Protein AF-0000000069128298 (afdb_homodimer)

Sequence (604 aa):
MHNCARYLIFFQYIGTKYSGVVRSPPHQQQKKGVQNHIEDAVRRLKPVNPVSLSVSSRTDSGVHALSNSAHLDLQRSNDKPPFTDDVLLEALNFHLLSEEIRVTRAQRVPADFHARYRAQSRTYVYRIALGTPHHSQLPLTDHSLCWGLQNTELNVKAMNEAASLLVGTHDFSSFRAVNSDMPFKSPVKTLDLAHIAPGNAFVQAHFHRDIQFWELTFKSKSFLYKQVRRLTGALVAVGQGRLSVAQLRELLEARDTRAYPQGTVAPARGLFLTRVDYNQADLQFPEEGEERGLSPSVNPEDMHNCARYLIFFQYIGTKYSGVVRSPPHQQQKKGVQNHIEDAVRRLKPVNPVSLSVSSRTDSGVHALSNSAHLDLQRSNDKPPFTDDVLLEALNFHLLSEEIRVTRAQRVPADFHARYRAQSRTYVYRIALGTPHHSQLPLTDHSLCWGLQNTELNVKAMNEAASLLVGTHDFSSFRAVNSDMPFKSPVKTLDLAHIAPGNAFVQAHFHRDIQFWELTFKSKSFLYKQVRRLTGALVAVGQGRLSVAQLRELLEARDTRAYPQGTVAPARGLFLTRVDYNQADLQFPEEGEERGLSPSVNPED

Nearest PDB structures (foldseek):
  9enb-assembly1_B  TM=8.384E-01  e=5.472E-19  Homo sapiens
  6sgb-assembly1_FB  TM=7.350E-01  e=6.084E-21  Trypanosoma brucei brucei
  9enf-assembly1_B  TM=8.438E-01  e=5.692E-18  Homo sapiens
  6sgb-assembly1_FC  TM=7.482E-01  e=2.402E-18  Trypanosoma brucei brucei
  8okd-assembly1_A  TM=7.924E-01  e=5.921E-17  Homo sapiens

Structure (mmCIF, N/CA/C/O backbone):
data_AF-0000000069128298-model_v1
#
loop_
_entity.id
_entity.type
_entity.pdbx_description
1 polymer 'tRNA pseudouridine synthase'
#
loop_
_atom_site.group_PDB
_atom_site.id
_atom_site.type_symbol
_atom_site.label_atom_id
_atom_site.label_alt_id
_atom_site.label_comp_id
_atom_site.label_asym_id
_atom_site.label_entity_id
_atom_site.label_seq_id
_atom_site.pdbx_PDB_ins_code
_atom_site.Cartn_x
_atom_site.Cartn_y
_atom_site.Cartn_z
_atom_site.occupancy
_atom_site.B_iso_or_equiv
_atom_site.auth_seq_id
_atom_site.auth_comp_id
_atom_site.auth_asym_id
_atom_site.auth_atom_id
_atom_site.pdbx_PDB_model_num
ATOM 1 N N . MET A 1 1 ? 16.484 33.906 28.688 1 42.03 1 MET A N 1
ATOM 2 C CA . MET A 1 1 ? 16.328 33.625 27.266 1 42.03 1 MET A CA 1
ATOM 3 C C . MET A 1 1 ? 15.555 32.312 27.062 1 42.03 1 MET A C 1
ATOM 5 O O . MET A 1 1 ? 15.969 31.266 27.547 1 42.03 1 MET A O 1
ATOM 9 N N . HIS A 1 2 ? 14.227 32.156 27.188 1 59.16 2 HIS A N 1
ATOM 10 C CA . HIS A 1 2 ? 13.336 31.016 27.328 1 59.16 2 HIS A CA 1
ATOM 11 C C . HIS A 1 2 ? 13.477 30.062 26.156 1 59.16 2 HIS A C 1
ATOM 13 O O . HIS A 1 2 ? 13.203 30.438 25.016 1 59.16 2 HIS A O 1
ATOM 19 N N . ASN A 1 3 ? 14.453 29.031 26.203 1 82.56 3 ASN A N 1
ATOM 20 C CA . ASN A 1 3 ? 14.961 28.078 25.234 1 82.56 3 ASN A CA 1
ATOM 21 C C . ASN A 1 3 ? 13.867 27.125 24.75 1 82.56 3 ASN A C 1
ATOM 23 O O . ASN A 1 3 ? 14.156 26.109 24.109 1 82.56 3 ASN A O 1
ATOM 27 N N . CYS A 1 4 ? 12.703 27.516 25.078 1 91.5 4 CYS A N 1
ATOM 28 C CA . CYS A 1 4 ? 11.586 26.703 24.594 1 91.5 4 CYS A CA 1
ATOM 29 C C . CYS A 1 4 ? 11.242 27.062 23.156 1 91.5 4 CYS A C 1
ATOM 31 O O . CYS A 1 4 ? 11.086 28.234 22.812 1 91.5 4 CYS A O 1
ATOM 33 N N . ALA A 1 5 ? 11.273 26.125 22.297 1 95.69 5 ALA A N 1
ATOM 34 C CA . ALA A 1 5 ? 11 26.328 20.891 1 95.69 5 ALA A CA 1
ATOM 35 C C . ALA A 1 5 ? 9.711 25.625 20.469 1 95.69 5 ALA A C 1
ATOM 37 O O . ALA A 1 5 ? 9.445 24.5 20.891 1 95.69 5 ALA A O 1
ATOM 38 N N . ARG A 1 6 ? 8.914 26.359 19.656 1 97.44 6 ARG A N 1
ATOM 39 C CA . ARG A 1 6 ? 7.746 25.719 19.062 1 97.44 6 ARG A CA 1
ATOM 40 C C . ARG A 1 6 ? 8.078 25.141 17.688 1 97.44 6 ARG A C 1
ATOM 42 O O . ARG A 1 6 ? 8.711 25.797 16.875 1 97.44 6 ARG A O 1
ATOM 49 N N . TYR A 1 7 ? 7.637 23.922 17.5 1 98.38 7 TYR A N 1
ATOM 50 C CA . TYR A 1 7 ? 7.848 23.234 16.234 1 98.38 7 TYR A CA 1
ATOM 51 C C . TYR A 1 7 ? 6.516 22.875 15.586 1 98.38 7 TYR A C 1
ATOM 53 O O . TYR A 1 7 ? 5.57 22.469 16.281 1 98.38 7 TYR A O 1
ATOM 61 N N . LEU A 1 8 ? 6.441 23.078 14.297 1 98.75 8 LEU A N 1
ATOM 62 C CA . LEU A 1 8 ? 5.426 22.453 13.453 1 98.75 8 LEU A CA 1
ATOM 63 C C . LEU A 1 8 ? 5.949 21.172 12.828 1 98.75 8 LEU A C 1
ATOM 65 O O . LEU A 1 8 ? 7.039 21.156 12.25 1 98.75 8 LEU A O 1
ATOM 69 N N . ILE A 1 9 ? 5.23 20.094 13.008 1 98.5 9 ILE A N 1
ATOM 70 C CA . ILE A 1 9 ? 5.617 18.844 12.352 1 98.5 9 ILE A CA 1
ATOM 71 C C . ILE A 1 9 ? 4.504 18.391 11.414 1 98.5 9 ILE A C 1
ATOM 73 O O . ILE A 1 9 ? 3.324 18.641 11.672 1 98.5 9 ILE A O 1
ATOM 77 N N . PHE A 1 10 ? 4.867 17.797 10.32 1 98.06 10 PHE A N 1
ATOM 78 C CA . PHE A 1 10 ? 3.99 17.031 9.438 1 98.06 10 PHE A CA 1
ATOM 79 C C . PHE A 1 10 ? 4.258 15.539 9.555 1 98.06 10 PHE A C 1
ATOM 81 O O . PHE A 1 10 ? 5.406 15.117 9.688 1 98.06 10 PHE A O 1
ATOM 88 N N . PHE A 1 11 ? 3.205 14.758 9.547 1 98.06 11 PHE A N 1
ATOM 89 C CA . PHE A 1 11 ? 3.406 13.336 9.766 1 98.06 11 PHE A CA 1
ATOM 90 C C . PHE A 1 11 ? 2.359 12.516 9.008 1 98.06 11 PHE A C 1
ATOM 92 O O . PHE A 1 11 ? 1.249 13 8.766 1 98.06 11 PHE A O 1
ATOM 99 N N . GLN A 1 12 ? 2.754 11.359 8.594 1 98.31 12 GLN A N 1
ATOM 100 C CA . GLN A 1 12 ? 1.878 10.375 7.965 1 98.31 12 GLN A CA 1
ATOM 101 C C . GLN A 1 12 ? 1.608 9.203 8.906 1 98.31 12 GLN A C 1
ATOM 103 O O . GLN A 1 12 ? 2.381 8.953 9.836 1 98.31 12 GLN A O 1
ATOM 108 N N . TYR A 1 13 ? 0.473 8.5 8.68 1 98.5 13 TYR A N 1
ATOM 109 C CA . TYR A 1 13 ? 0.166 7.281 9.414 1 98.5 13 TYR A CA 1
ATOM 110 C C . TYR A 1 13 ? -0.831 6.418 8.648 1 98.5 13 TYR A C 1
ATOM 112 O O . TYR A 1 13 ? -1.656 6.934 7.895 1 98.5 13 TYR A O 1
ATOM 120 N N . ILE A 1 14 ? -0.673 5.133 8.797 1 98.44 14 ILE A N 1
ATOM 121 C CA . ILE A 1 14 ? -1.727 4.18 8.461 1 98.44 14 ILE A CA 1
ATOM 122 C C . ILE A 1 14 ? -2.619 3.953 9.68 1 98.44 14 ILE A C 1
ATOM 124 O O . ILE A 1 14 ? -2.186 3.369 10.672 1 98.44 14 ILE A O 1
ATOM 128 N N . GLY A 1 15 ? -3.848 4.363 9.602 1 98.25 15 GLY A N 1
ATOM 129 C CA . GLY A 1 15 ? -4.711 4.523 10.758 1 98.25 15 GLY A CA 1
ATOM 130 C C . GLY A 1 15 ? -5.316 3.219 11.234 1 98.25 15 GLY A C 1
ATOM 131 O O . GLY A 1 15 ? -5.973 3.178 12.281 1 98.25 15 GLY A O 1
ATOM 132 N N . THR A 1 16 ? -5.008 2.102 10.617 1 96.12 16 THR A N 1
ATOM 133 C CA . THR A 1 16 ? -5.688 0.824 10.805 1 96.12 16 THR A CA 1
ATOM 134 C C . THR A 1 16 ? -5.613 0.38 12.258 1 96.12 16 THR A C 1
ATOM 136 O O . THR A 1 16 ? -6.59 -0.125 12.812 1 96.12 16 THR A O 1
ATOM 139 N N . LYS A 1 17 ? -4.555 0.632 12.93 1 93.94 17 LYS A N 1
ATOM 140 C CA . LYS A 1 17 ? -4.383 0.05 14.258 1 93.94 17 LYS A CA 1
ATOM 141 C C . LYS A 1 17 ? -4.543 1.107 15.352 1 93.94 17 LYS A C 1
ATOM 143 O O . LYS A 1 17 ? -4.207 0.867 16.516 1 93.94 17 LYS A O 1
ATOM 148 N N . TYR A 1 18 ? -5.016 2.254 14.992 1 96.5 18 TYR A N 1
ATOM 149 C CA . TYR A 1 18 ? -5.121 3.334 15.961 1 96.5 18 TYR A CA 1
ATOM 150 C C . TYR A 1 18 ? -6.578 3.709 16.203 1 96.5 18 TYR A C 1
ATOM 152 O O . TYR A 1 18 ? -7.441 3.445 15.367 1 96.5 18 TYR A O 1
ATOM 160 N N . SER A 1 19 ? -6.871 4.262 17.312 1 95.5 19 SER A N 1
ATOM 161 C CA . SER A 1 19 ? -8.219 4.684 17.688 1 95.5 19 SER A CA 1
ATOM 162 C C . SER A 1 19 ? -8.5 6.105 17.219 1 95.5 19 SER A C 1
ATOM 164 O O . SER A 1 19 ? -9.266 6.832 17.859 1 95.5 19 SER A O 1
ATOM 166 N N . GLY A 1 20 ? -7.84 6.52 16.172 1 95.75 20 GLY A N 1
ATOM 167 C CA . GLY A 1 20 ? -7.891 7.891 15.695 1 95.75 20 GLY A CA 1
ATOM 168 C C . GLY A 1 20 ? -6.613 8.664 15.953 1 95.75 20 GLY A C 1
ATOM 169 O O . GLY A 1 20 ? -5.629 8.102 16.438 1 95.75 20 GLY A O 1
ATOM 170 N N . VAL A 1 21 ? -6.645 9.891 15.625 1 96.44 21 VAL A N 1
ATOM 171 C CA . VAL A 1 21 ? -5.41 10.656 15.781 1 96.44 21 VAL A CA 1
ATOM 172 C C . VAL A 1 21 ? -5.32 11.195 17.203 1 96.44 21 VAL A C 1
ATOM 174 O O . VAL A 1 21 ? -4.227 11.281 17.781 1 96.44 21 VAL A O 1
ATOM 177 N N . VAL A 1 22 ? -6.473 11.562 17.766 1 91.38 22 VAL A N 1
ATOM 178 C CA . VAL A 1 22 ? -6.477 12.242 19.047 1 91.38 22 VAL A CA 1
ATOM 179 C C . VAL A 1 22 ? -6.18 11.242 20.156 1 91.38 22 VAL A C 1
ATOM 181 O O . VAL A 1 22 ? -6.473 10.055 20.031 1 91.38 22 VAL A O 1
ATOM 184 N N . ARG A 1 23 ? -5.773 11.75 21.25 1 84.5 23 ARG A N 1
ATOM 185 C CA . ARG A 1 23 ? -5.383 10.961 22.422 1 84.5 23 ARG A CA 1
ATOM 186 C C . ARG A 1 23 ? -6.57 10.188 22.984 1 84.5 23 ARG A C 1
ATOM 188 O O . ARG A 1 23 ? -7.684 10.719 23.062 1 84.5 23 ARG A O 1
ATOM 195 N N . SER A 1 24 ? -6.258 8.93 23.156 1 76.44 24 SER A N 1
ATOM 196 C CA . SER A 1 24 ? -7.238 8.102 23.844 1 76.44 24 SER A CA 1
ATOM 197 C C . SER A 1 24 ? -6.906 7.988 25.328 1 76.44 24 SER A C 1
ATOM 199 O O . SER A 1 24 ? -5.734 7.895 25.703 1 76.44 24 SER A O 1
ATOM 201 N N . PRO A 1 25 ? -7.91 8.117 26.141 1 73.56 25 PRO A N 1
ATOM 202 C CA . PRO A 1 25 ? -7.605 7.926 27.562 1 73.56 25 PRO A CA 1
ATOM 203 C C . PRO A 1 25 ? -7.008 6.555 27.859 1 73.56 25 PRO A C 1
ATOM 205 O O . PRO A 1 25 ? -7.316 5.578 27.172 1 73.56 25 PRO A O 1
ATOM 208 N N . PRO A 1 26 ? -5.941 6.488 28.719 1 62.25 26 PRO A N 1
ATOM 209 C CA . PRO A 1 26 ? -5.246 5.238 29.031 1 62.25 26 PRO A CA 1
ATOM 210 C C . PRO A 1 26 ? -6.203 4.086 29.312 1 62.25 26 PRO A C 1
ATOM 212 O O . PRO A 1 26 ? -5.926 2.941 28.953 1 62.25 26 PRO A O 1
ATOM 215 N N . HIS A 1 27 ? -7.168 4.23 30.156 1 60.19 27 HIS A N 1
ATOM 216 C CA . HIS A 1 27 ? -7.965 3.125 30.672 1 60.19 27 HIS A CA 1
ATOM 217 C C . HIS A 1 27 ? -8.953 2.617 29.625 1 60.19 27 HIS A C 1
ATOM 219 O O . HIS A 1 27 ? -9.531 1.539 29.797 1 60.19 27 HIS A O 1
ATOM 225 N N . GLN A 1 28 ? -9.156 3.377 28.672 1 54.38 28 GLN A N 1
ATOM 226 C CA . GLN A 1 28 ? -10.391 3.068 27.953 1 54.38 28 GLN A CA 1
ATOM 227 C C . GLN A 1 28 ? -10.109 2.15 26.766 1 54.38 28 GLN A C 1
ATOM 229 O O . GLN A 1 28 ? -10.945 1.321 26.406 1 54.38 28 GLN A O 1
ATOM 234 N N . GLN A 1 29 ? -9.008 2.564 25.969 1 62.59 29 GLN A N 1
ATOM 235 C CA . GLN A 1 29 ? -9.062 1.866 24.688 1 62.59 29 GLN A CA 1
ATOM 236 C C . GLN A 1 29 ? -7.859 0.937 24.531 1 62.59 29 GLN A C 1
ATOM 238 O O . GLN A 1 29 ? -6.789 1.195 25.078 1 62.59 29 GLN A O 1
ATOM 243 N N . GLN A 1 30 ? -8.141 -0.277 24.047 1 70.62 30 GLN A N 1
ATOM 244 C CA . GLN A 1 30 ? -7.145 -1.271 23.672 1 70.62 30 GLN A CA 1
ATOM 245 C C . GLN A 1 30 ? -6.125 -0.687 22.688 1 70.62 30 GLN A C 1
ATOM 247 O O . GLN A 1 30 ? -4.934 -0.981 22.781 1 70.62 30 GLN A O 1
ATOM 252 N N . LYS A 1 31 ? -6.598 0.296 21.844 1 84.19 31 LYS A N 1
ATOM 253 C CA . LYS A 1 31 ? -5.719 0.936 20.875 1 84.19 31 LYS A CA 1
ATOM 254 C C . LYS A 1 31 ? -5.441 2.389 21.25 1 84.19 31 LYS A C 1
ATOM 256 O O . LYS A 1 31 ? -6.344 3.1 21.703 1 84.19 31 LYS A O 1
ATOM 261 N N . LYS A 1 32 ? -4.289 2.852 21.156 1 92.12 32 LYS A N 1
ATOM 262 C CA . LYS A 1 32 ? -3.875 4.234 21.375 1 92.12 32 LYS A CA 1
ATOM 263 C C . LYS A 1 32 ? -4.098 5.082 20.125 1 92.12 32 LYS A C 1
ATOM 265 O O . LYS A 1 32 ? -4.203 4.547 19.031 1 92.12 32 LYS A O 1
ATOM 270 N N . GLY A 1 33 ? -4.273 6.391 20.344 1 95.94 33 GLY A N 1
ATOM 271 C CA . GLY A 1 33 ? -4.301 7.316 19.219 1 95.94 33 GLY A CA 1
ATOM 272 C C . GLY A 1 33 ? -2.922 7.629 18.672 1 95.94 33 GLY A C 1
ATOM 273 O O . GLY A 1 33 ? -1.912 7.387 19.328 1 95.94 33 GLY A O 1
ATOM 274 N N . VAL A 1 34 ? -2.846 8.141 17.5 1 98.06 34 VAL A N 1
ATOM 275 C CA . VAL A 1 34 ? -1.597 8.523 16.844 1 98.06 34 VAL A CA 1
ATOM 276 C C . VAL A 1 34 ? -0.861 9.547 17.703 1 98.06 34 VAL A C 1
ATOM 278 O O . VAL A 1 34 ? 0.358 9.461 17.875 1 98.06 34 VAL A O 1
ATOM 281 N N . GLN A 1 35 ? -1.63 10.438 18.281 1 98.06 35 GLN A N 1
ATOM 282 C CA . GLN A 1 35 ? -1.087 11.492 19.141 1 98.06 35 GLN A CA 1
ATOM 283 C C . GLN A 1 35 ? -0.337 10.906 20.328 1 98.06 35 GLN A C 1
ATOM 285 O O . GLN A 1 35 ? 0.72 11.414 20.719 1 98.06 35 GLN A O 1
ATOM 290 N N . ASN A 1 36 ? -0.864 9.875 20.953 1 97.25 36 ASN A N 1
ATOM 291 C CA . ASN A 1 36 ? -0.196 9.219 22.078 1 97.25 36 ASN A CA 1
ATOM 292 C C . ASN A 1 36 ? 1.216 8.773 21.703 1 97.25 36 ASN A C 1
ATOM 294 O O . ASN A 1 36 ? 2.164 9.008 22.453 1 97.25 36 ASN A O 1
ATOM 298 N N . HIS A 1 37 ? 1.331 8.227 20.547 1 97.62 37 HIS A N 1
ATOM 299 C CA . HIS A 1 37 ? 2.611 7.676 20.125 1 97.62 37 HIS A CA 1
ATOM 300 C C . HIS A 1 37 ? 3.611 8.781 19.812 1 97.62 37 HIS A C 1
ATOM 302 O O . HIS A 1 37 ? 4.797 8.664 20.125 1 97.62 37 HIS A O 1
ATOM 308 N N . ILE A 1 38 ? 3.156 9.852 19.203 1 98.44 38 ILE A N 1
ATOM 309 C CA . ILE A 1 38 ? 4.047 10.969 18.906 1 98.44 38 ILE A CA 1
ATOM 310 C C . ILE A 1 38 ? 4.496 11.633 20.219 1 98.44 38 ILE A C 1
ATOM 312 O O . ILE A 1 38 ? 5.672 11.953 20.375 1 98.44 38 ILE A O 1
ATOM 316 N N . GLU A 1 39 ? 3.574 11.812 21.141 1 98.38 39 GLU A N 1
ATOM 317 C CA . GLU A 1 39 ? 3.932 12.383 22.438 1 98.38 39 GLU A CA 1
ATOM 318 C C . GLU A 1 39 ? 4.918 11.492 23.188 1 98.38 39 GLU A C 1
ATOM 320 O O . GLU A 1 39 ? 5.844 11.992 23.828 1 98.38 39 GLU A O 1
ATOM 325 N N . ASP A 1 40 ? 4.676 10.18 23.078 1 97.56 40 ASP A N 1
ATOM 326 C CA . ASP A 1 40 ? 5.637 9.25 23.672 1 97.56 40 ASP A CA 1
ATOM 327 C C . ASP A 1 40 ? 7.027 9.445 23.078 1 97.56 40 ASP A C 1
ATOM 329 O O . ASP A 1 40 ? 8.023 9.43 23.797 1 97.56 40 ASP A O 1
ATOM 333 N N . ALA A 1 41 ? 7.098 9.586 21.781 1 98.44 41 ALA A N 1
ATOM 334 C CA . ALA A 1 41 ? 8.375 9.836 21.125 1 98.44 41 ALA A CA 1
ATOM 335 C C . ALA A 1 41 ? 9.008 11.133 21.609 1 98.44 41 ALA A C 1
ATOM 337 O O . ALA A 1 41 ? 10.211 11.188 21.859 1 98.44 41 ALA A O 1
ATOM 338 N N . VAL A 1 42 ? 8.227 12.195 21.797 1 98.44 42 VAL A N 1
ATOM 339 C CA . VAL A 1 42 ? 8.719 13.484 22.281 1 98.44 42 VAL A CA 1
ATOM 340 C C . VAL A 1 42 ? 9.234 13.328 23.719 1 98.44 42 VAL A C 1
ATOM 342 O O . VAL A 1 42 ? 10.289 13.867 24.062 1 98.44 42 VAL A O 1
ATOM 345 N N . ARG A 1 43 ? 8.547 12.586 24.547 1 98.31 43 ARG A N 1
ATOM 346 C CA . ARG A 1 43 ? 8.953 12.375 25.938 1 98.31 43 ARG A CA 1
ATOM 347 C C . ARG A 1 43 ? 10.32 11.703 26.016 1 98.31 43 ARG A C 1
ATOM 349 O O . ARG A 1 43 ? 11.109 11.984 26.922 1 98.31 43 ARG A O 1
ATOM 356 N N . ARG A 1 44 ? 10.547 10.875 25.031 1 98.19 44 ARG A N 1
ATOM 357 C CA . ARG A 1 44 ? 11.82 10.156 25 1 98.19 44 ARG A CA 1
ATOM 358 C C . ARG A 1 44 ? 12.977 11.102 24.719 1 98.19 44 ARG A C 1
ATOM 360 O O . ARG A 1 44 ? 14.141 10.742 24.906 1 98.19 44 ARG A O 1
ATOM 367 N N . LEU A 1 45 ? 12.68 12.289 24.266 1 97.44 45 LEU A N 1
ATOM 368 C CA . LEU A 1 45 ? 13.711 13.297 24.047 1 97.44 45 LEU A CA 1
ATOM 369 C C . LEU A 1 45 ? 14.008 14.039 25.344 1 97.44 45 LEU A C 1
ATOM 371 O O . LEU A 1 45 ? 14.891 14.906 25.391 1 97.44 45 LEU A O 1
ATOM 375 N N . LYS A 1 46 ? 13.258 13.805 26.375 1 96.88 46 LYS A N 1
ATOM 376 C CA . LYS A 1 46 ? 13.445 14.281 27.75 1 96.88 46 LYS A CA 1
ATOM 377 C C . LYS A 1 46 ? 13.383 15.805 27.812 1 96.88 46 LYS A C 1
ATOM 379 O O . LYS A 1 46 ? 14.281 16.438 28.359 1 96.88 46 LYS A O 1
ATOM 384 N N . PRO A 1 47 ? 12.359 16.312 27.234 1 96.94 47 PRO A N 1
ATOM 385 C CA . PRO A 1 47 ? 12.203 17.766 27.391 1 96.94 47 PRO A CA 1
ATOM 386 C C . PRO A 1 47 ? 11.945 18.172 28.844 1 96.94 47 PRO A C 1
ATOM 388 O O . PRO A 1 47 ? 11.453 17.359 29.641 1 96.94 47 PRO A O 1
ATOM 391 N N . VAL A 1 48 ? 12.234 19.422 29.125 1 96.69 48 VAL A N 1
ATOM 392 C CA . VAL A 1 48 ? 12.008 19.984 30.453 1 96.69 48 VAL A CA 1
ATOM 393 C C . VAL A 1 48 ? 10.516 20.281 30.641 1 96.69 48 VAL A C 1
ATOM 395 O O . VAL A 1 48 ? 9.961 20.047 31.719 1 96.69 48 VAL A O 1
ATOM 398 N N . ASN A 1 49 ? 9.922 20.766 29.641 1 96.44 49 ASN A N 1
ATOM 399 C CA . ASN A 1 49 ? 8.516 21.141 29.703 1 96.44 49 ASN A CA 1
ATOM 400 C C . ASN A 1 49 ? 7.602 19.922 29.547 1 96.44 49 ASN A C 1
ATOM 402 O O . ASN A 1 49 ? 8.023 18.891 29.016 1 96.44 49 ASN A O 1
ATOM 406 N N . PRO A 1 50 ? 6.367 20.062 30 1 96.62 50 PRO A N 1
ATOM 407 C CA . PRO A 1 50 ? 5.391 19 29.734 1 96.62 50 PRO A CA 1
ATOM 408 C C . PRO A 1 50 ? 5.145 18.797 28.25 1 96.62 50 PRO A C 1
ATOM 410 O O . PRO A 1 50 ? 5.117 19.75 27.484 1 96.62 50 PRO A O 1
ATOM 413 N N . VAL A 1 51 ? 4.938 17.578 27.922 1 97.19 51 VAL A N 1
ATOM 414 C CA . VAL A 1 51 ? 4.742 17.219 26.516 1 97.19 51 VAL A CA 1
ATOM 415 C C . VAL A 1 51 ? 3.26 17.312 26.156 1 97.19 51 VAL A C 1
ATOM 417 O O . VAL A 1 51 ? 2.416 16.734 26.844 1 97.19 51 VAL A O 1
ATOM 420 N N . SER A 1 52 ? 2.986 18.078 25.172 1 96.12 52 SER A N 1
ATOM 421 C CA . SER A 1 52 ? 1.639 18.188 24.625 1 96.12 52 SER A CA 1
ATOM 422 C C . SER A 1 52 ? 1.671 18.469 23.125 1 96.12 52 SER A C 1
ATOM 424 O O . SER A 1 52 ? 2.402 19.359 22.672 1 96.12 52 SER A O 1
ATOM 426 N N . LEU A 1 53 ? 0.928 17.719 22.406 1 97.75 53 LEU A N 1
ATOM 427 C CA . LEU A 1 53 ? 0.82 17.875 20.953 1 97.75 53 LEU A CA 1
ATOM 428 C C . LEU A 1 53 ? -0.543 18.438 20.578 1 97.75 53 LEU A C 1
ATOM 430 O O . LEU A 1 53 ? -1.574 17.984 21.062 1 97.75 53 LEU A O 1
ATOM 434 N N . SER A 1 54 ? -0.542 19.484 19.781 1 98.06 54 SER A N 1
ATOM 435 C CA . SER A 1 54 ? -1.776 20.031 19.219 1 98.06 54 SER A CA 1
ATOM 436 C C . SER A 1 54 ? -1.923 19.672 17.75 1 98.06 54 SER A C 1
ATOM 438 O O . SER A 1 54 ? -1.22 20.219 16.891 1 98.06 54 SER A O 1
ATOM 440 N N . VAL A 1 55 ? -2.846 18.828 17.484 1 98.25 55 VAL A N 1
ATOM 441 C CA . VAL A 1 55 ? -3.021 18.297 16.141 1 98.25 55 VAL A CA 1
ATOM 442 C C . VAL A 1 55 ? -3.924 19.219 15.336 1 98.25 55 VAL A C 1
ATOM 444 O O . VAL A 1 55 ? -4.871 19.797 15.875 1 98.25 55 VAL A O 1
ATOM 447 N N . SER A 1 56 ? -3.605 19.297 14.055 1 98.19 56 SER A N 1
ATOM 448 C CA . SER A 1 56 ? -4.375 20.188 13.195 1 98.19 56 SER A CA 1
ATOM 449 C C . SER A 1 56 ? -5.711 19.562 12.805 1 98.19 56 SER A C 1
ATOM 451 O O . SER A 1 56 ? -6.75 20.234 12.852 1 98.19 56 SER A O 1
ATOM 453 N N . SER A 1 57 ? -5.672 18.312 12.43 1 98 57 SER A N 1
ATOM 454 C CA . SER A 1 57 ? -6.844 17.641 11.883 1 98 57 SER A CA 1
ATOM 455 C C . SER A 1 57 ? -7.141 16.344 12.633 1 98 57 SER A C 1
ATOM 457 O O . SER A 1 57 ? -6.301 15.438 12.688 1 98 57 SER A O 1
ATOM 459 N N . ARG A 1 58 ? -8.305 16.234 13.18 1 95.5 58 ARG A N 1
ATOM 460 C CA . ARG A 1 58 ? -8.711 15.055 13.938 1 95.5 58 ARG A CA 1
ATOM 461 C C . ARG A 1 58 ? -9.336 14.008 13.023 1 95.5 58 ARG A C 1
ATOM 463 O O . ARG A 1 58 ? -10.414 14.227 12.469 1 95.5 58 ARG A O 1
ATOM 470 N N . THR A 1 59 ? -8.648 12.961 12.797 1 97.5 59 THR A N 1
ATOM 471 C CA . THR A 1 59 ? -9.164 11.875 11.969 1 97.5 59 THR A CA 1
ATOM 472 C C . THR A 1 59 ? -9.734 10.758 12.844 1 97.5 59 THR A C 1
ATOM 474 O O . THR A 1 59 ? -9.211 10.477 13.922 1 97.5 59 THR A O 1
ATOM 477 N N . ASP A 1 60 ? -10.75 10.094 12.344 1 95.25 60 ASP A N 1
ATOM 478 C CA . ASP A 1 60 ? -11.414 8.992 13.031 1 95.25 60 ASP A CA 1
ATOM 479 C C . ASP A 1 60 ? -10.531 7.742 13.055 1 95.25 60 ASP A C 1
ATOM 481 O O . ASP A 1 60 ? -9.531 7.672 12.344 1 95.25 60 ASP A O 1
ATOM 485 N N . SER A 1 61 ? -10.984 6.867 13.953 1 96.19 61 SER A N 1
ATOM 486 C CA . SER A 1 61 ? -10.359 5.547 13.961 1 96.19 61 SER A CA 1
ATOM 487 C C . SER A 1 61 ? -10.383 4.922 12.57 1 96.19 61 SER A C 1
ATOM 489 O O . SER A 1 61 ? -11.406 4.941 11.891 1 96.19 61 SER A O 1
ATOM 491 N N . GLY A 1 62 ? -9.211 4.48 12.164 1 97.44 62 GLY A N 1
ATOM 492 C CA . GLY A 1 62 ? -9.133 3.77 10.891 1 97.44 62 GLY A CA 1
ATOM 493 C C . GLY A 1 62 ? -8.766 4.668 9.727 1 97.44 62 GLY A C 1
ATOM 494 O O . GLY A 1 62 ? -8.383 4.184 8.656 1 97.44 62 GLY A O 1
ATOM 495 N N . VAL A 1 63 ? -8.906 5.977 9.906 1 98.69 63 VAL A N 1
ATOM 496 C CA . VAL A 1 63 ? -8.578 6.914 8.836 1 98.69 63 VAL A CA 1
ATOM 497 C C . VAL A 1 63 ? -7.066 7.102 8.75 1 98.69 63 VAL A C 1
ATOM 499 O O . VAL A 1 63 ? -6.379 7.125 9.773 1 98.69 63 VAL A O 1
ATOM 502 N N . HIS A 1 64 ? -6.555 7.227 7.566 1 98.81 64 HIS A N 1
ATOM 503 C CA . HIS A 1 64 ? -5.129 7.367 7.293 1 98.81 64 HIS A CA 1
ATOM 504 C C . HIS A 1 64 ? -4.758 8.828 7.047 1 98.81 64 HIS A C 1
ATOM 506 O O . HIS A 1 64 ? -5.637 9.68 6.926 1 98.81 64 HIS A O 1
ATOM 512 N N . ALA A 1 65 ? -3.457 9.055 6.992 1 98.81 65 ALA A N 1
ATOM 513 C CA . ALA A 1 65 ? -2.973 10.367 6.555 1 98.81 65 ALA A CA 1
ATOM 514 C C . ALA A 1 65 ? -1.649 10.242 5.809 1 98.81 65 ALA A C 1
ATOM 516 O O . ALA A 1 65 ? -0.759 9.5 6.227 1 98.81 65 ALA A O 1
ATOM 517 N N . LEU A 1 66 ? -1.577 10.906 4.684 1 98.19 66 LEU A N 1
ATOM 518 C CA . LEU A 1 66 ? -0.286 11.133 4.039 1 98.19 66 LEU A CA 1
ATOM 519 C C . LEU A 1 66 ? 0.417 12.344 4.629 1 98.19 66 LEU A C 1
ATOM 521 O O . LEU A 1 66 ? 1.644 12.453 4.562 1 98.19 66 LEU A O 1
ATOM 525 N N . SER A 1 67 ? -0.473 13.219 5.176 1 98.25 67 SER A N 1
ATOM 526 C CA . SER A 1 67 ? 0.086 14.391 5.852 1 98.25 67 SER A CA 1
ATOM 527 C C . SER A 1 67 ? -0.932 15.023 6.793 1 98.25 67 SER A C 1
ATOM 529 O O . SER A 1 67 ? -1.85 15.719 6.348 1 98.25 67 SER A O 1
ATOM 531 N N . ASN A 1 68 ? -0.794 14.797 7.988 1 98.75 68 ASN A N 1
ATOM 532 C CA . ASN A 1 68 ? -1.365 15.594 9.062 1 98.75 68 ASN A CA 1
ATOM 533 C C . ASN A 1 68 ? -0.32 16.516 9.695 1 98.75 68 ASN A C 1
ATOM 535 O O . ASN A 1 68 ? 0.851 16.484 9.312 1 98.75 68 ASN A O 1
ATOM 539 N N . SER A 1 69 ? -0.723 17.438 10.531 1 98.75 69 SER A N 1
ATOM 540 C CA . SER A 1 69 ? 0.244 18.344 11.156 1 98.75 69 SER A CA 1
ATOM 541 C C . SER A 1 69 ? -0.1 18.578 12.617 1 98.75 69 SER A C 1
ATOM 543 O O . SER A 1 69 ? -1.212 18.281 13.062 1 98.75 69 SER A O 1
ATOM 545 N N . ALA A 1 70 ? 0.861 19 13.305 1 98.81 70 ALA A N 1
ATOM 546 C CA . ALA A 1 70 ? 0.726 19.344 14.719 1 98.81 70 ALA A CA 1
ATOM 547 C C . ALA A 1 70 ? 1.843 20.297 15.156 1 98.81 70 ALA A C 1
ATOM 549 O O . ALA A 1 70 ? 2.879 20.391 14.492 1 98.81 70 ALA A O 1
ATOM 550 N N . HIS A 1 71 ? 1.616 21 16.188 1 98.75 71 HIS A N 1
ATOM 551 C CA . HIS A 1 71 ? 2.719 21.734 16.797 1 98.75 71 HIS A CA 1
ATOM 552 C C . HIS A 1 71 ? 2.969 21.281 18.234 1 98.75 71 HIS A C 1
ATOM 554 O O . HIS A 1 71 ? 2.09 20.688 18.859 1 98.75 71 HIS A O 1
ATOM 560 N N . LEU A 1 72 ? 4.113 21.469 18.688 1 98.5 72 LEU A N 1
ATOM 561 C CA . LEU A 1 72 ? 4.547 21.156 20.047 1 98.5 72 LEU A CA 1
ATOM 562 C C . LEU A 1 72 ? 5.621 22.125 20.516 1 98.5 72 LEU A C 1
ATOM 564 O O . LEU A 1 72 ? 6.285 22.766 19.688 1 98.5 72 LEU A O 1
ATOM 568 N N . ASP A 1 73 ? 5.746 22.234 21.812 1 97.81 73 ASP A N 1
ATOM 569 C CA . ASP A 1 73 ? 6.828 22.984 22.453 1 97.81 73 ASP A CA 1
ATOM 570 C C . ASP A 1 73 ? 7.863 22.047 23.062 1 97.81 73 ASP A C 1
ATOM 572 O O . ASP A 1 73 ? 7.512 21.016 23.641 1 97.81 73 ASP A O 1
ATOM 576 N N . LEU A 1 74 ? 9.086 22.422 22.844 1 97.56 74 LEU A N 1
ATOM 577 C CA . LEU A 1 74 ? 10.156 21.578 23.359 1 97.56 74 LEU A CA 1
ATOM 578 C C . LEU A 1 74 ? 11.258 22.422 23.984 1 97.56 74 LEU A C 1
ATOM 580 O O . LEU A 1 74 ? 11.82 23.297 23.312 1 97.56 74 LEU A O 1
ATOM 584 N N . GLN A 1 75 ? 11.477 22.188 25.203 1 96.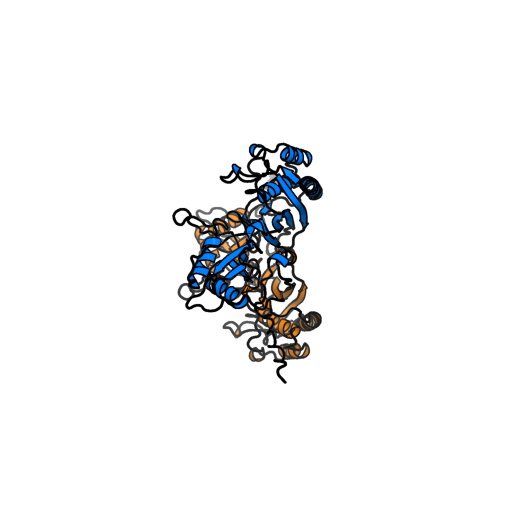81 75 GLN A N 1
ATOM 585 C CA . GLN A 1 75 ? 12.602 22.797 25.922 1 96.81 75 GLN A CA 1
ATOM 586 C C . GLN A 1 75 ? 13.633 21.734 26.312 1 96.81 75 GLN A C 1
ATOM 588 O O . GLN A 1 75 ? 13.336 20.797 27.047 1 96.81 75 GLN A O 1
ATOM 593 N N . ARG A 1 76 ? 14.75 21.938 25.797 1 95.94 76 ARG A N 1
ATOM 594 C CA . ARG A 1 76 ? 15.797 20.969 26.094 1 95.94 76 ARG A CA 1
ATOM 595 C C . ARG A 1 76 ? 16.422 21.219 27.453 1 95.94 76 ARG A C 1
ATOM 597 O O . ARG A 1 76 ? 16.422 22.359 27.938 1 95.94 76 ARG A O 1
ATOM 604 N N . SER A 1 77 ? 17.031 20.188 27.969 1 93.5 77 SER A N 1
ATOM 605 C CA . SER A 1 77 ? 17.672 20.297 29.266 1 93.5 77 SER A CA 1
ATOM 606 C C . SER A 1 77 ? 18.969 21.094 29.172 1 93.5 77 SER A C 1
ATOM 608 O O . SER A 1 77 ? 19.547 21.219 28.094 1 93.5 77 SER A O 1
ATOM 610 N N . ASN A 1 78 ? 19.406 21.594 30.266 1 92.19 78 ASN A N 1
ATOM 611 C CA . ASN A 1 78 ? 20.688 22.266 30.438 1 92.19 78 ASN A CA 1
ATOM 612 C C . ASN A 1 78 ? 20.812 23.453 29.5 1 92.19 78 ASN A C 1
ATOM 614 O O . ASN A 1 78 ? 21.922 23.75 29.016 1 92.19 78 ASN A O 1
ATOM 618 N N . ASP A 1 79 ? 19.75 23.969 29.109 1 88.88 79 ASP A N 1
ATOM 619 C CA . ASP A 1 79 ? 19.672 25.156 28.266 1 88.88 79 ASP A CA 1
ATOM 620 C C . ASP A 1 79 ? 20.359 24.922 26.922 1 88.88 79 ASP A C 1
ATOM 622 O O . ASP A 1 79 ? 20.984 25.828 26.375 1 88.88 79 ASP A O 1
ATOM 626 N N . LYS A 1 80 ? 20.297 23.719 26.484 1 93.75 80 LYS A N 1
ATOM 627 C CA . LYS A 1 80 ? 20.781 23.422 25.141 1 93.75 80 LYS A CA 1
ATOM 628 C C . LYS A 1 80 ? 19.953 24.141 24.078 1 93.75 80 LYS A C 1
ATOM 630 O O . LYS A 1 80 ? 18.75 24.359 24.281 1 93.75 80 LYS A O 1
ATOM 635 N N . PRO A 1 81 ? 20.609 24.531 23.078 1 94.44 81 PRO A N 1
ATOM 636 C CA . PRO A 1 81 ? 19.844 25.156 22 1 94.44 81 PRO A CA 1
ATOM 637 C C . PRO A 1 81 ? 18.781 24.219 21.406 1 94.44 81 PRO A C 1
ATOM 639 O O . PRO A 1 81 ? 18.906 23 21.516 1 94.44 81 PRO A O 1
ATOM 642 N N . PRO A 1 82 ? 17.75 24.781 20.828 1 95.44 82 PRO A N 1
ATOM 643 C CA . PRO A 1 82 ? 16.703 23.969 20.203 1 95.44 82 PRO A CA 1
ATOM 644 C C . PRO A 1 82 ? 17.266 23.031 19.125 1 95.44 82 PRO A C 1
ATOM 646 O O . PRO A 1 82 ? 18.297 23.328 18.516 1 95.44 82 PRO A O 1
ATOM 649 N N . PHE A 1 83 ? 16.578 21.922 18.938 1 95.94 83 PHE A N 1
ATOM 650 C CA . PHE A 1 83 ? 16.938 21.047 17.828 1 95.94 83 PHE A CA 1
ATOM 651 C C . PHE A 1 83 ? 16.781 21.766 16.5 1 95.94 83 PHE A C 1
ATOM 653 O O . PHE A 1 83 ? 15.859 22.547 16.312 1 95.94 83 PHE A O 1
ATOM 660 N N . THR A 1 84 ? 17.75 21.453 15.664 1 95.75 84 THR A N 1
ATOM 661 C CA . THR A 1 84 ? 17.469 21.797 14.273 1 95.75 84 THR A CA 1
ATOM 662 C C . THR A 1 84 ? 16.312 20.969 13.727 1 95.75 84 THR A C 1
ATOM 664 O O . THR A 1 84 ? 15.961 19.938 14.297 1 95.75 84 THR A O 1
ATOM 667 N N . ASP A 1 85 ? 15.742 21.375 12.648 1 95.56 85 ASP A N 1
ATOM 668 C CA . ASP A 1 85 ? 14.625 20.688 12.008 1 95.56 85 ASP A CA 1
ATOM 669 C C . ASP A 1 85 ? 14.969 19.234 11.711 1 95.56 85 ASP A C 1
ATOM 671 O O . ASP A 1 85 ? 14.219 18.328 12.07 1 95.56 85 ASP A O 1
ATOM 675 N N . ASP A 1 86 ? 16.172 19 11.219 1 94.19 86 ASP A N 1
ATOM 676 C CA . ASP A 1 86 ? 16.594 17.672 10.789 1 94.19 86 ASP A CA 1
ATOM 677 C C . ASP A 1 86 ? 16.812 16.75 11.984 1 94.19 86 ASP A C 1
ATOM 679 O O . ASP A 1 86 ? 16.453 15.578 11.945 1 94.19 86 ASP A O 1
ATOM 683 N N . VAL A 1 87 ? 17.422 17.312 12.977 1 96.44 87 VAL A N 1
ATOM 684 C CA . VAL A 1 87 ? 17.719 16.5 14.156 1 96.44 87 VAL A CA 1
ATOM 685 C C . VAL A 1 87 ? 16.406 16.078 14.828 1 96.44 87 VAL A C 1
ATOM 687 O O . VAL A 1 87 ? 16.266 14.922 15.227 1 96.44 87 VAL A O 1
ATOM 690 N N . LEU A 1 88 ? 15.469 17.031 14.945 1 97.31 88 LEU A N 1
ATOM 691 C CA . LEU A 1 88 ? 14.188 16.688 15.547 1 97.31 88 LEU A CA 1
ATOM 692 C C . LEU A 1 88 ? 13.461 15.625 14.734 1 97.31 88 LEU A C 1
ATOM 694 O O . LEU A 1 88 ? 12.922 14.672 15.297 1 97.31 88 LEU A O 1
ATOM 698 N N . LEU A 1 89 ? 13.477 15.805 13.453 1 96.12 89 LEU A N 1
ATOM 699 C CA . LEU A 1 89 ? 12.852 14.859 12.531 1 96.12 89 LEU A CA 1
ATOM 700 C C . LEU A 1 89 ? 13.414 13.453 12.734 1 96.12 89 LEU A C 1
ATOM 702 O O . LEU A 1 89 ? 12.656 12.5 12.922 1 96.12 89 LEU A O 1
ATOM 706 N N . GLU A 1 90 ? 14.68 13.32 12.766 1 95.5 90 GLU A N 1
ATOM 707 C CA . GLU A 1 90 ? 15.344 12.031 12.906 1 95.5 90 GLU A CA 1
ATOM 708 C C . GLU A 1 90 ? 15.094 11.422 14.281 1 95.5 90 GLU A C 1
ATOM 710 O O . GLU A 1 90 ? 14.852 10.219 14.398 1 95.5 90 GLU A O 1
ATOM 715 N N . ALA A 1 91 ? 15.172 12.266 15.258 1 97.31 91 ALA A N 1
ATOM 716 C CA . ALA A 1 91 ? 14.984 11.789 16.625 1 97.31 91 ALA A CA 1
ATOM 717 C C . ALA A 1 91 ? 13.57 11.25 16.828 1 97.31 91 ALA A C 1
ATOM 719 O O . ALA A 1 91 ? 13.391 10.18 17.422 1 97.31 91 ALA A O 1
ATOM 720 N N . LEU A 1 92 ? 12.602 11.992 16.359 1 97.81 92 LEU A N 1
ATOM 721 C CA . LEU A 1 92 ? 11.227 11.531 16.5 1 97.81 92 LEU A CA 1
ATOM 722 C C . LEU A 1 92 ? 11.016 10.211 15.758 1 97.81 92 LEU A C 1
ATOM 724 O O . LEU A 1 92 ? 10.43 9.273 16.297 1 97.81 92 LEU A O 1
ATOM 728 N N . ASN A 1 93 ? 11.508 10.102 14.594 1 96.62 93 ASN A N 1
ATOM 729 C CA . ASN A 1 93 ? 11.312 8.891 13.789 1 96.62 93 ASN A CA 1
ATOM 730 C C . ASN A 1 93 ? 12.055 7.699 14.383 1 96.62 93 ASN A C 1
ATOM 732 O O . ASN A 1 93 ? 11.609 6.559 14.25 1 96.62 93 ASN A O 1
ATOM 736 N N . PHE A 1 94 ? 13.133 8 15.023 1 96.69 94 PHE A N 1
ATOM 737 C CA . PHE A 1 94 ? 13.836 6.934 15.719 1 96.69 94 PHE A CA 1
ATOM 738 C C . PHE A 1 94 ? 12.938 6.285 16.766 1 96.69 94 PHE A C 1
ATOM 740 O O . PHE A 1 94 ? 12.914 5.062 16.891 1 96.69 94 PHE A O 1
ATOM 747 N N . HIS A 1 95 ? 12.195 7.059 17.406 1 97.62 95 HIS A N 1
ATOM 748 C CA . HIS A 1 95 ? 11.359 6.555 18.484 1 97.62 95 HIS A CA 1
ATOM 749 C C . HIS A 1 95 ? 10 6.09 17.969 1 97.62 95 HIS A C 1
ATOM 751 O O . HIS A 1 95 ? 9.195 5.547 18.734 1 97.62 95 HIS A O 1
ATOM 757 N N . LEU A 1 96 ? 9.758 6.262 16.672 1 97.12 96 LEU A N 1
ATOM 758 C CA . LEU A 1 96 ? 8.492 5.84 16.078 1 97.12 96 LEU A CA 1
ATOM 759 C C . LEU A 1 96 ? 8.695 4.633 15.172 1 97.12 96 LEU A C 1
ATOM 761 O O . LEU A 1 96 ? 7.781 4.234 14.453 1 97.12 96 LEU A O 1
ATOM 765 N N . LEU A 1 97 ? 9.789 4 15.195 1 93.06 97 LEU A N 1
ATOM 766 C CA . LEU A 1 97 ? 10.211 2.969 14.25 1 93.06 97 LEU A CA 1
ATOM 767 C C . LEU A 1 97 ? 9.227 1.802 14.25 1 93.06 97 LEU A C 1
ATOM 769 O O . LEU A 1 97 ? 8.992 1.189 13.203 1 93.06 97 LEU A O 1
ATOM 773 N N . SER A 1 98 ? 8.641 1.53 15.375 1 93.94 98 SER A N 1
ATOM 774 C CA . SER A 1 98 ? 7.777 0.36 15.484 1 93.94 98 SER A CA 1
ATOM 775 C C . SER A 1 98 ? 6.34 0.694 15.102 1 93.94 98 SER A C 1
ATOM 777 O O . SER A 1 98 ? 5.48 -0.188 15.062 1 93.94 98 SER A O 1
ATOM 779 N N . GLU A 1 99 ? 6.07 1.976 14.789 1 96.25 99 GLU A N 1
ATOM 780 C CA . GLU A 1 99 ? 4.711 2.426 14.5 1 96.25 99 GLU A CA 1
ATOM 781 C C . GLU A 1 99 ? 4.52 2.678 13.008 1 96.25 99 GLU A C 1
ATOM 783 O O . GLU A 1 99 ? 5.496 2.82 12.266 1 96.25 99 GLU A O 1
ATOM 788 N N . GLU A 1 100 ? 3.322 2.631 12.609 1 97.06 100 GLU A N 1
ATOM 789 C CA . GLU A 1 100 ? 2.971 3.076 11.266 1 97.06 100 GLU A CA 1
ATOM 790 C C . GLU A 1 100 ? 2.715 4.582 11.234 1 97.06 100 GLU A C 1
ATOM 792 O O . GLU A 1 100 ? 1.692 5.031 10.711 1 97.06 100 GLU A O 1
ATOM 797 N N . ILE A 1 101 ? 3.574 5.27 11.836 1 98.06 101 ILE A N 1
ATOM 798 C CA . ILE A 1 101 ? 3.623 6.723 11.93 1 98.06 101 ILE A CA 1
ATOM 799 C C . ILE A 1 101 ? 5.008 7.223 11.523 1 98.06 101 ILE A C 1
ATOM 801 O O . ILE A 1 101 ? 6.023 6.648 11.93 1 98.06 101 ILE A O 1
ATOM 805 N N . ARG A 1 102 ? 5.043 8.25 10.727 1 97.38 102 ARG A N 1
ATOM 806 C CA . ARG A 1 102 ? 6.312 8.844 10.328 1 97.38 102 ARG A CA 1
ATOM 807 C C . ARG A 1 102 ? 6.207 10.359 10.242 1 97.38 102 ARG A C 1
ATOM 809 O O . ARG A 1 102 ? 5.266 10.891 9.641 1 97.38 102 ARG A O 1
ATOM 816 N N . VAL A 1 103 ? 7.121 11.023 10.922 1 97.25 103 VAL A N 1
ATOM 817 C CA . VAL A 1 103 ? 7.238 12.461 10.734 1 97.25 103 VAL A CA 1
ATOM 818 C C . VAL A 1 103 ? 7.953 12.758 9.422 1 97.25 103 VAL A C 1
ATOM 820 O O . VAL A 1 103 ? 9.008 12.188 9.133 1 97.25 103 VAL A O 1
ATOM 823 N N . THR A 1 104 ? 7.449 13.617 8.648 1 95.5 104 THR A N 1
ATOM 824 C CA . THR A 1 104 ? 7.996 13.836 7.316 1 95.5 104 THR A CA 1
ATOM 825 C C . THR A 1 104 ? 8.672 15.203 7.23 1 95.5 104 THR A C 1
ATOM 827 O O . THR A 1 104 ? 9.523 15.43 6.367 1 95.5 104 THR A O 1
ATOM 830 N N . ARG A 1 105 ? 8.281 16.094 8.07 1 95.38 105 ARG A N 1
ATOM 831 C CA . ARG A 1 105 ? 8.859 17.438 8.125 1 95.38 105 ARG A CA 1
ATOM 832 C C . ARG A 1 105 ? 8.742 18.016 9.531 1 95.38 105 ARG A C 1
ATOM 834 O O . ARG A 1 105 ? 7.77 17.75 10.242 1 95.38 105 ARG A O 1
ATOM 841 N N . ALA A 1 106 ? 9.672 18.734 9.891 1 97.12 106 ALA A N 1
ATOM 842 C CA . ALA A 1 106 ? 9.688 19.5 11.141 1 97.12 106 ALA A CA 1
ATOM 843 C C . ALA A 1 106 ? 10.312 20.891 10.93 1 97.12 106 ALA A C 1
ATOM 845 O O . ALA A 1 106 ? 11.305 21.016 10.211 1 97.12 106 ALA A O 1
ATOM 846 N N . GLN A 1 107 ? 9.695 21.828 11.555 1 97.44 107 GLN A N 1
ATOM 847 C CA . GLN A 1 107 ? 10.289 23.172 11.453 1 97.44 107 GLN A CA 1
ATOM 848 C C . GLN A 1 107 ? 9.906 24.031 12.656 1 97.44 107 GLN A C 1
ATOM 850 O O . GLN A 1 107 ? 8.797 23.922 13.172 1 97.44 107 GLN A O 1
ATOM 855 N N . ARG A 1 108 ? 10.836 24.859 13 1 96.81 108 ARG A N 1
ATOM 856 C CA . ARG A 1 108 ? 10.539 25.844 14.039 1 96.81 108 ARG A CA 1
ATOM 857 C C . ARG A 1 108 ? 9.555 26.891 13.531 1 96.81 108 ARG A C 1
ATOM 859 O O . ARG A 1 108 ? 9.648 27.344 12.383 1 96.81 108 ARG A O 1
ATOM 866 N N . VAL A 1 109 ? 8.633 27.281 14.352 1 97.81 109 VAL A N 1
ATOM 867 C CA . VAL A 1 109 ? 7.629 28.281 14.008 1 97.81 109 VAL A CA 1
ATOM 868 C C . VAL A 1 109 ? 7.5 29.297 15.141 1 97.81 109 VAL A C 1
ATOM 870 O O . VAL A 1 109 ? 8.062 29.109 16.219 1 97.81 109 VAL A O 1
ATOM 873 N N . PRO A 1 110 ? 6.871 30.438 14.922 1 96.44 110 PRO A N 1
ATOM 874 C CA . PRO A 1 110 ? 6.676 31.422 15.984 1 96.44 110 PRO A CA 1
ATOM 875 C C . PRO A 1 110 ? 5.938 30.859 17.188 1 96.44 110 PRO A C 1
ATOM 877 O O . PRO A 1 110 ? 5.113 29.953 17.047 1 96.44 110 PRO A O 1
ATOM 880 N N . ALA A 1 111 ? 6.156 31.406 18.312 1 94.94 111 ALA A N 1
ATOM 881 C CA . ALA A 1 111 ? 5.641 30.891 19.578 1 94.94 111 ALA A CA 1
ATOM 882 C C . ALA A 1 111 ? 4.117 30.984 19.625 1 94.94 111 ALA A C 1
ATOM 884 O O . ALA A 1 111 ? 3.471 30.25 20.391 1 94.94 111 ALA A O 1
ATOM 885 N N . ASP A 1 112 ? 3.568 31.828 18.812 1 95.75 112 ASP A N 1
ATOM 886 C CA . ASP A 1 112 ? 2.121 32 18.844 1 95.75 112 ASP A CA 1
ATOM 887 C C . ASP A 1 112 ? 1.44 31.188 17.75 1 95.75 112 ASP A C 1
ATOM 889 O O . ASP A 1 112 ? 0.221 31.266 17.578 1 95.75 112 ASP A O 1
ATOM 893 N N . PHE A 1 113 ? 2.232 30.469 16.969 1 97.69 113 PHE A N 1
ATOM 894 C CA . PHE A 1 113 ? 1.676 29.625 15.922 1 97.69 113 PHE A CA 1
ATOM 895 C C . PHE A 1 113 ? 0.784 28.547 16.516 1 97.69 113 PHE A C 1
ATOM 897 O O . PHE A 1 113 ? 1.11 27.969 17.562 1 97.69 113 PHE A O 1
ATOM 904 N N . HIS A 1 114 ? -0.326 28.297 15.875 1 98.44 114 HIS A N 1
ATOM 905 C CA . HIS A 1 114 ? -1.229 27.219 16.281 1 98.44 114 HIS A CA 1
ATOM 906 C C . HIS A 1 114 ? -1.632 26.375 15.078 1 98.44 114 HIS A C 1
ATOM 908 O O . HIS A 1 114 ? -2.316 26.844 14.172 1 98.44 114 HIS A O 1
ATOM 914 N N . ALA A 1 115 ? -1.325 25.094 15.102 1 98.56 115 ALA A N 1
ATOM 915 C CA . ALA A 1 115 ? -1.457 24.188 13.953 1 98.56 115 ALA A CA 1
ATOM 916 C C . ALA A 1 115 ? -2.906 24.109 13.484 1 98.56 115 ALA A C 1
ATOM 918 O O . ALA A 1 115 ? -3.174 24.094 12.281 1 98.56 115 ALA A O 1
ATOM 919 N N . ARG A 1 116 ? -3.809 24.062 14.398 1 97.44 116 ARG A N 1
ATOM 920 C CA . ARG A 1 116 ? -5.215 23.891 14.047 1 97.44 116 ARG A CA 1
ATOM 921 C C . ARG A 1 116 ? -5.793 25.188 13.484 1 97.44 116 ARG A C 1
ATOM 923 O O . ARG A 1 116 ? -6.414 25.188 12.422 1 97.44 116 ARG A O 1
ATOM 930 N N . TYR A 1 117 ? -5.488 26.328 14.109 1 97.25 117 TYR A N 1
ATOM 931 C CA . TYR A 1 117 ? -6.207 27.562 13.828 1 97.25 117 TYR A CA 1
ATOM 932 C C . TYR A 1 117 ? -5.551 28.312 12.672 1 97.25 117 TYR A C 1
ATOM 934 O O . TYR A 1 117 ? -6.191 29.156 12.031 1 97.25 117 TYR A O 1
ATOM 942 N N . ARG A 1 118 ? -4.301 28.031 12.43 1 98.06 118 ARG A N 1
ATOM 943 C CA . ARG A 1 118 ? -3.615 28.703 11.336 1 98.06 118 ARG A CA 1
ATOM 944 C C . ARG A 1 118 ? -3.732 27.922 10.039 1 98.06 118 ARG A C 1
ATOM 946 O O . ARG A 1 118 ? -3.318 28.391 8.977 1 98.06 118 ARG A O 1
ATOM 953 N N . ALA A 1 119 ? -4.297 26.719 10.109 1 98.44 119 ALA A N 1
ATOM 954 C CA . ALA A 1 119 ? -4.484 25.922 8.898 1 98.44 119 ALA A CA 1
ATOM 955 C C . ALA A 1 119 ? -5.453 26.609 7.941 1 98.44 119 ALA A C 1
ATOM 957 O O . ALA A 1 119 ? -6.523 27.078 8.352 1 98.44 119 ALA A O 1
ATOM 958 N N . GLN A 1 120 ? -5.094 26.656 6.695 1 98.44 120 GLN A N 1
ATOM 959 C CA . GLN A 1 120 ? -5.895 27.344 5.68 1 98.44 120 GLN A CA 1
ATOM 960 C C . GLN A 1 120 ? -6.801 26.359 4.945 1 98.44 120 GLN A C 1
ATOM 962 O O . GLN A 1 120 ? -7.859 26.75 4.441 1 98.44 120 GLN A O 1
ATOM 967 N N . SER A 1 121 ? -6.359 25.172 4.844 1 98.56 121 SER A N 1
ATOM 968 C CA . SER A 1 121 ? -7.176 24.156 4.184 1 98.56 121 SER A CA 1
ATOM 969 C C . SER A 1 121 ? -6.711 22.75 4.539 1 98.56 121 SER A C 1
ATOM 971 O O . SER A 1 121 ? -5.578 22.562 4.988 1 98.56 121 SER A O 1
ATOM 973 N N . ARG A 1 122 ? -7.605 21.875 4.449 1 98.69 122 ARG A N 1
ATOM 974 C CA . ARG A 1 122 ? -7.383 20.438 4.523 1 98.69 122 ARG A CA 1
ATOM 975 C C . ARG A 1 122 ? -7.906 19.734 3.275 1 98.69 122 ARG A C 1
ATOM 977 O O . ARG A 1 122 ? -8.984 20.062 2.777 1 98.69 122 ARG A O 1
ATOM 984 N N . THR A 1 123 ? -7.113 18.844 2.742 1 98.81 123 THR A N 1
ATOM 985 C CA . THR A 1 123 ? -7.531 18.047 1.596 1 98.81 123 THR A CA 1
ATOM 986 C C . THR A 1 123 ? -7.617 16.562 1.968 1 98.81 123 THR A C 1
ATOM 988 O O . THR A 1 123 ? -6.656 15.992 2.486 1 98.81 123 THR A O 1
ATOM 991 N N . TYR A 1 124 ? -8.789 16.047 1.745 1 98.88 124 TYR A N 1
ATOM 992 C CA . TYR A 1 124 ? -9.031 14.625 1.946 1 98.88 124 TYR A CA 1
ATOM 993 C C . TYR A 1 124 ? -9.234 13.914 0.615 1 98.88 124 TYR A C 1
ATOM 995 O O . TYR A 1 124 ? -9.82 14.469 -0.314 1 98.88 124 TYR A O 1
ATOM 1003 N N . VAL A 1 125 ? -8.711 12.695 0.523 1 98.88 125 VAL A N 1
ATOM 1004 C CA . VAL A 1 125 ? -8.945 11.812 -0.619 1 98.88 125 VAL A CA 1
ATOM 1005 C C . VAL A 1 125 ? -9.539 10.492 -0.14 1 98.88 125 VAL A C 1
ATOM 1007 O O . VAL A 1 125 ? -9.039 9.883 0.808 1 98.88 125 VAL A O 1
ATOM 1010 N N . TYR A 1 126 ? -10.633 10.109 -0.717 1 98.94 126 TYR A N 1
ATOM 1011 C CA . TYR A 1 126 ? -11.25 8.82 -0.428 1 98.94 126 TYR A CA 1
ATOM 1012 C C . TYR A 1 126 ? -11.078 7.855 -1.597 1 98.94 126 TYR A C 1
ATOM 1014 O O . TYR A 1 126 ? -11.531 8.133 -2.711 1 98.94 126 TYR A O 1
ATOM 1022 N N . ARG A 1 127 ? -10.477 6.715 -1.349 1 98.56 127 ARG A N 1
ATOM 1023 C CA . ARG A 1 127 ? -10.164 5.734 -2.383 1 98.56 127 ARG A CA 1
ATOM 1024 C C . ARG A 1 127 ? -11.25 4.668 -2.473 1 98.56 127 ARG A C 1
ATOM 1026 O O . ARG A 1 127 ? -11.617 4.062 -1.464 1 98.56 127 ARG A O 1
ATOM 1033 N N . ILE A 1 128 ? -11.703 4.465 -3.699 1 98.06 128 ILE A N 1
ATOM 1034 C CA . ILE A 1 128 ? -12.727 3.463 -3.988 1 98.06 128 ILE A CA 1
ATOM 1035 C C . ILE A 1 128 ? -12.188 2.453 -5 1 98.06 128 ILE A C 1
ATOM 1037 O O . ILE A 1 128 ? -11.547 2.832 -5.984 1 98.06 128 ILE A O 1
ATOM 1041 N N . ALA A 1 129 ? -12.367 1.217 -4.727 1 97.06 129 ALA A N 1
ATOM 1042 C CA . ALA A 1 129 ? -12.031 0.152 -5.668 1 97.06 129 ALA A CA 1
ATOM 1043 C C . ALA A 1 129 ? -13.289 -0.55 -6.176 1 97.06 129 ALA A C 1
ATOM 1045 O O . ALA A 1 129 ? -14.094 -1.039 -5.379 1 97.06 129 ALA A O 1
ATOM 1046 N N . LEU A 1 130 ? -13.445 -0.625 -7.469 1 96.31 130 LEU A N 1
ATOM 1047 C CA . LEU A 1 130 ? -14.625 -1.24 -8.062 1 96.31 130 LEU A CA 1
ATOM 1048 C C . LEU A 1 130 ? -14.352 -2.688 -8.453 1 96.31 130 LEU A C 1
ATOM 1050 O O . LEU A 1 130 ? -13.188 -3.088 -8.586 1 96.31 130 LEU A O 1
ATOM 1054 N N . GLY A 1 131 ? -15.422 -3.436 -8.547 1 91.88 131 GLY A N 1
ATOM 1055 C CA . GLY A 1 131 ? -15.344 -4.809 -9.016 1 91.88 131 GLY A CA 1
ATOM 1056 C C . GLY A 1 131 ? -14.812 -5.77 -7.973 1 91.88 131 GLY A C 1
ATOM 1057 O O . GLY A 1 131 ? -14.117 -6.734 -8.305 1 91.88 131 GLY A O 1
ATOM 1058 N N . THR A 1 132 ? -15.016 -5.465 -6.805 1 88.69 132 THR A N 1
ATOM 1059 C CA . THR A 1 132 ? -14.508 -6.285 -5.707 1 88.69 132 THR A CA 1
ATOM 1060 C C . THR A 1 132 ? -15.656 -6.77 -4.824 1 88.69 132 THR A C 1
ATOM 1062 O O . THR A 1 132 ? -15.945 -6.168 -3.787 1 88.69 132 THR A O 1
ATOM 1065 N N . PRO A 1 133 ? -16.312 -7.836 -5.172 1 76.06 133 PRO A N 1
ATOM 1066 C CA . PRO A 1 133 ? -17.516 -8.297 -4.457 1 76.06 133 PRO A CA 1
ATOM 1067 C C . PRO A 1 133 ? -17.219 -8.648 -2.998 1 76.06 133 PRO A C 1
ATOM 1069 O O . PRO A 1 133 ? -18.094 -8.461 -2.137 1 76.06 133 PRO A O 1
ATOM 1072 N N . HIS A 1 134 ? -16.016 -9.203 -2.791 1 79.62 134 HIS A N 1
ATOM 1073 C CA . HIS A 1 134 ? -15.625 -9.539 -1.426 1 79.62 134 HIS A CA 1
ATOM 1074 C C . HIS A 1 134 ? -14.281 -8.906 -1.064 1 79.62 134 HIS A C 1
ATOM 1076 O O . HIS A 1 134 ? -13.414 -8.742 -1.926 1 79.62 134 HIS A O 1
ATOM 1082 N N . HIS A 1 135 ? -14.164 -8.516 0.209 1 77.06 135 HIS A N 1
ATOM 1083 C CA . HIS A 1 135 ? -12.961 -7.863 0.706 1 77.06 135 HIS A CA 1
ATOM 1084 C C . HIS A 1 135 ? -11.727 -8.719 0.443 1 77.06 135 HIS A C 1
ATOM 1086 O O . HIS A 1 135 ? -10.641 -8.188 0.178 1 77.06 135 HIS A O 1
ATOM 1092 N N . SER A 1 136 ? -11.977 -10 0.39 1 77.81 136 SER A N 1
ATOM 1093 C CA . SER A 1 136 ? -10.867 -10.93 0.186 1 77.81 136 SER A CA 1
ATOM 1094 C C . SER A 1 136 ? -10.375 -10.891 -1.257 1 77.81 136 SER A C 1
ATOM 1096 O O . SER A 1 136 ? -9.305 -11.422 -1.566 1 77.81 136 SER A O 1
ATOM 1098 N N . GLN A 1 137 ? -11.094 -10.172 -2.074 1 85.56 137 GLN A N 1
ATOM 1099 C CA . GLN A 1 137 ? -10.734 -10.133 -3.488 1 85.56 137 GLN A CA 1
ATOM 1100 C C . GLN A 1 137 ? -9.867 -8.914 -3.807 1 85.56 137 GLN A C 1
ATOM 1102 O O . GLN A 1 137 ? -9.383 -8.773 -4.93 1 85.56 137 GLN A O 1
ATOM 1107 N N . LEU A 1 138 ? -9.711 -8.086 -2.799 1 92.56 138 LEU A N 1
ATOM 1108 C CA . LEU A 1 138 ? -8.828 -6.941 -2.969 1 92.56 138 LEU A CA 1
ATOM 1109 C C . LEU A 1 138 ? -7.367 -7.359 -2.875 1 92.56 138 LEU A C 1
ATOM 1111 O O . LEU A 1 138 ? -7.031 -8.289 -2.131 1 92.56 138 LEU A O 1
ATOM 1115 N N . PRO A 1 139 ? -6.516 -6.672 -3.672 1 95.75 139 PRO A N 1
ATOM 1116 C CA . PRO A 1 139 ? -5.09 -6.898 -3.438 1 95.75 139 PRO A CA 1
ATOM 1117 C C . PRO A 1 139 ? -4.668 -6.574 -2.006 1 95.75 139 PRO A C 1
ATOM 1119 O O . PRO A 1 139 ? -5.164 -5.613 -1.415 1 95.75 139 PRO A O 1
ATOM 1122 N N . LEU A 1 140 ? -3.816 -7.387 -1.468 1 96.38 140 LEU A N 1
ATOM 1123 C CA . LEU A 1 140 ? -3.32 -7.18 -0.112 1 96.38 140 LEU A CA 1
ATOM 1124 C C . LEU A 1 140 ? -2.65 -5.816 0.019 1 96.38 140 LEU A C 1
ATOM 1126 O O . LEU A 1 140 ? -2.668 -5.215 1.095 1 96.38 140 LEU A O 1
ATOM 1130 N N . THR A 1 141 ? -2.105 -5.273 -1.055 1 96.25 141 THR A N 1
ATOM 1131 C CA . THR A 1 141 ? -1.414 -3.99 -1.04 1 96.25 141 THR A CA 1
ATOM 1132 C C . THR A 1 141 ? -2.393 -2.852 -0.767 1 96.25 141 THR A C 1
ATOM 1134 O O . THR A 1 141 ? -1.992 -1.775 -0.322 1 96.25 141 THR A O 1
ATOM 1137 N N . ASP A 1 142 ? -3.725 -3.113 -1.013 1 95.69 142 ASP A N 1
ATOM 1138 C CA . ASP A 1 142 ? -4.668 -1.999 -1.001 1 95.69 142 ASP A CA 1
ATOM 1139 C C . ASP A 1 142 ? -5.84 -2.281 -0.066 1 95.69 142 ASP A C 1
ATOM 1141 O O . ASP A 1 142 ? -6.645 -1.392 0.216 1 95.69 142 ASP A O 1
ATOM 1145 N N . HIS A 1 143 ? -5.938 -3.477 0.416 1 93.56 143 HIS A N 1
ATOM 1146 C CA . HIS A 1 143 ? -7.18 -3.939 1.027 1 93.56 143 HIS A CA 1
ATOM 1147 C C . HIS A 1 143 ? -7.551 -3.086 2.234 1 93.56 143 HIS A C 1
ATOM 1149 O O . HIS A 1 143 ? -8.727 -2.947 2.562 1 93.56 143 HIS A O 1
ATOM 1155 N N . SER A 1 144 ? -6.66 -2.473 2.879 1 94.94 144 SER A N 1
ATOM 1156 C CA . SER A 1 144 ? -6.961 -1.625 4.027 1 94.94 144 SER A CA 1
ATOM 1157 C C . SER A 1 144 ? -6.855 -0.147 3.668 1 94.94 144 SER A C 1
ATOM 1159 O O . SER A 1 144 ? -6.867 0.714 4.551 1 94.94 144 SER A O 1
ATOM 1161 N N . LEU A 1 145 ? -6.758 0.161 2.387 1 97.25 145 LEU A N 1
ATOM 1162 C CA . LEU A 1 145 ? -6.465 1.528 1.972 1 97.25 145 LEU A CA 1
ATOM 1163 C C . LEU A 1 145 ? -7.504 2.033 0.98 1 97.25 145 LEU A C 1
ATOM 1165 O O . LEU A 1 145 ? -7.281 3.035 0.296 1 97.25 145 LEU A O 1
ATOM 1169 N N . CYS A 1 146 ? -8.609 1.271 0.846 1 97.12 146 CYS A N 1
ATOM 1170 C CA . CYS A 1 146 ? -9.688 1.666 -0.051 1 97.12 146 CYS A CA 1
ATOM 1171 C C . CYS A 1 146 ? -11.008 1.018 0.361 1 97.12 146 CYS A C 1
ATOM 1173 O O . CYS A 1 146 ? -11.031 0.161 1.247 1 97.12 146 CYS A O 1
ATOM 1175 N N . TRP A 1 147 ? -12.031 1.528 -0.187 1 97.25 147 TRP A N 1
ATOM 1176 C CA . TRP A 1 147 ? -13.359 0.947 -0.072 1 97.25 147 TRP A CA 1
ATOM 1177 C C . TRP A 1 147 ? -13.695 0.11 -1.302 1 97.25 147 TRP A C 1
ATOM 1179 O O . TRP A 1 147 ? -13.898 0.65 -2.391 1 97.25 147 TRP A O 1
ATOM 1189 N N . GLY A 1 148 ? -13.727 -1.22 -1.123 1 96.38 148 GLY A N 1
ATOM 1190 C CA . GLY A 1 148 ? -14.125 -2.104 -2.205 1 96.38 148 GLY A CA 1
ATOM 1191 C C . GLY A 1 148 ? -15.633 -2.15 -2.412 1 96.38 148 GLY A C 1
ATOM 1192 O O . GLY A 1 148 ? -16.391 -2.318 -1.455 1 96.38 148 GLY A O 1
ATOM 1193 N N . LEU A 1 149 ? -16.031 -1.923 -3.652 1 96.06 149 LEU A N 1
ATOM 1194 C CA . LEU A 1 149 ? -17.438 -2.027 -4.035 1 96.06 149 LEU A CA 1
ATOM 1195 C C . LEU A 1 149 ? -17.641 -3.154 -5.043 1 96.06 149 LEU A C 1
ATOM 1197 O O . LEU A 1 149 ? -16.812 -3.367 -5.922 1 96.06 149 LEU A O 1
ATOM 1201 N N . GLN A 1 150 ? -18.703 -3.834 -4.945 1 92.38 150 GLN A N 1
ATOM 1202 C CA . GLN A 1 150 ? -19.031 -4.891 -5.895 1 92.38 150 GLN A CA 1
ATOM 1203 C C . GLN A 1 150 ? -19.312 -4.312 -7.277 1 92.38 150 GLN A C 1
ATOM 1205 O O . GLN A 1 150 ? -19.125 -4.992 -8.289 1 92.38 150 GLN A O 1
ATOM 1210 N N . ASN A 1 151 ? -19.703 -3.111 -7.312 1 92.38 151 ASN A N 1
ATOM 1211 C CA . ASN A 1 151 ? -20.016 -2.445 -8.578 1 92.38 151 ASN A CA 1
ATOM 1212 C C . ASN A 1 151 ? -18.797 -2.434 -9.508 1 92.38 151 ASN A C 1
ATOM 1214 O O . ASN A 1 151 ? -17.672 -2.189 -9.07 1 92.38 151 ASN A O 1
ATOM 1218 N N . THR A 1 152 ? -19.078 -2.656 -10.781 1 90.88 152 THR A N 1
ATOM 1219 C CA . THR A 1 152 ? -18.016 -2.57 -11.773 1 90.88 152 THR A CA 1
ATOM 1220 C C . THR A 1 152 ? -17.953 -1.179 -12.391 1 90.88 152 THR A C 1
ATOM 1222 O O . THR A 1 152 ? -16.969 -0.821 -13.047 1 90.88 152 THR A O 1
ATOM 1225 N N . GLU A 1 153 ? -19.047 -0.487 -12.211 1 95.19 153 GLU A N 1
ATOM 1226 C CA . GLU A 1 153 ? -19.125 0.885 -12.703 1 95.19 153 GLU A CA 1
ATOM 1227 C C . GLU A 1 153 ? -19.938 1.765 -11.758 1 95.19 153 GLU A C 1
ATOM 1229 O O . GLU A 1 153 ? -20.781 1.266 -11.008 1 95.19 153 GLU A O 1
ATOM 1234 N N . LEU A 1 154 ? -19.625 3.041 -11.758 1 97.81 154 LEU A N 1
ATOM 1235 C CA . LEU A 1 154 ? -20.406 4.086 -11.102 1 97.81 154 LEU A CA 1
ATOM 1236 C C . LEU A 1 154 ? -20.812 5.172 -12.094 1 97.81 154 LEU A C 1
ATOM 1238 O O . LEU A 1 154 ? -20.125 5.379 -13.102 1 97.81 154 LEU A O 1
ATOM 1242 N N . ASN A 1 155 ? -21.984 5.727 -11.883 1 98.62 155 ASN A N 1
ATOM 1243 C CA . ASN A 1 155 ? -22.344 6.898 -12.672 1 98.62 155 ASN A CA 1
ATOM 1244 C C . ASN A 1 155 ? -21.547 8.133 -12.242 1 98.62 155 ASN A C 1
ATOM 1246 O O . ASN A 1 155 ? -22.047 8.977 -11.508 1 98.62 155 ASN A O 1
ATOM 1250 N N . VAL A 1 156 ? -20.391 8.289 -12.758 1 98.56 156 VAL A N 1
ATOM 1251 C CA . VAL A 1 156 ? -19.438 9.312 -12.352 1 98.56 156 VAL A CA 1
ATOM 1252 C C . VAL A 1 156 ? -19.953 10.695 -12.734 1 98.56 156 VAL A C 1
ATOM 1254 O O . VAL A 1 156 ? -19.734 11.664 -12.008 1 98.56 156 VAL A O 1
ATOM 1257 N N . LYS A 1 157 ? -20.578 10.742 -13.875 1 98.5 157 LYS A N 1
ATOM 1258 C CA . LYS A 1 157 ? -21.172 12.008 -14.281 1 98.5 157 LYS A CA 1
ATOM 1259 C C . LYS A 1 157 ? -22.172 12.508 -13.234 1 98.5 157 LYS A C 1
ATOM 1261 O O . LYS A 1 157 ? -22.094 13.672 -12.812 1 98.5 157 LYS A O 1
ATOM 1266 N N . ALA A 1 158 ? -23.047 11.648 -12.82 1 98.81 158 ALA A N 1
ATOM 1267 C CA . ALA A 1 158 ? -24.016 12.008 -11.781 1 98.81 158 ALA A CA 1
ATOM 1268 C C . ALA A 1 158 ? -23.328 12.352 -10.477 1 98.81 158 ALA A C 1
ATOM 1270 O O . ALA A 1 158 ? -23.734 13.273 -9.766 1 98.81 158 ALA A O 1
ATOM 1271 N N . MET A 1 159 ? -22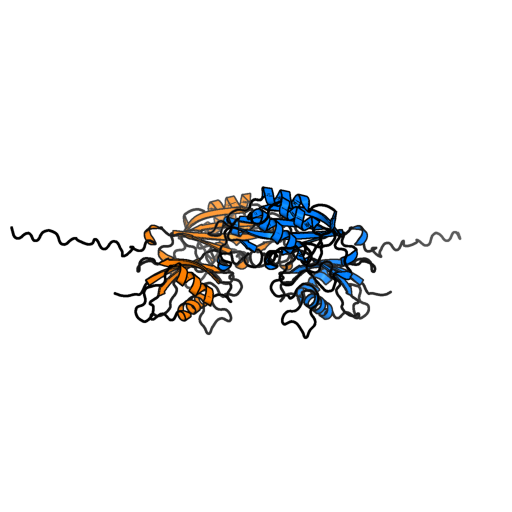.312 11.586 -10.141 1 98.88 159 MET A N 1
ATOM 1272 C CA . MET A 1 159 ? -21.562 11.852 -8.922 1 98.88 159 MET A CA 1
ATOM 1273 C C . MET A 1 159 ? -20.938 13.25 -8.953 1 98.88 159 MET A C 1
ATOM 1275 O O . MET A 1 159 ? -21.016 13.984 -7.969 1 98.88 159 MET A O 1
ATOM 1279 N N . ASN A 1 160 ? -20.359 13.602 -10.117 1 98.81 160 ASN A N 1
ATOM 1280 C CA . ASN A 1 160 ? -19.734 14.922 -10.219 1 98.81 160 ASN A CA 1
ATOM 1281 C C . ASN A 1 160 ? -20.781 16.031 -10.219 1 98.81 160 ASN A C 1
ATOM 1283 O O . ASN A 1 160 ? -20.531 17.125 -9.688 1 98.81 160 ASN A O 1
ATOM 1287 N N . GLU A 1 161 ? -21.875 15.797 -10.812 1 98.75 161 GLU A N 1
ATOM 1288 C CA . GLU A 1 161 ? -22.969 16.75 -10.719 1 98.75 161 GLU A CA 1
ATOM 1289 C C . GLU A 1 161 ? -23.391 16.969 -9.273 1 98.75 161 GLU A C 1
ATOM 1291 O O . GLU A 1 161 ? -23.547 18.109 -8.828 1 98.75 161 GLU A O 1
ATOM 1296 N N . ALA A 1 162 ? -23.594 15.898 -8.57 1 98.88 162 ALA A N 1
ATOM 1297 C CA . ALA A 1 162 ? -23.969 15.969 -7.156 1 98.88 162 ALA A CA 1
ATOM 1298 C C . ALA A 1 162 ? -22.875 16.672 -6.34 1 98.88 162 ALA A C 1
ATOM 1300 O O . ALA A 1 162 ? -23.172 17.5 -5.488 1 98.88 162 ALA A O 1
ATOM 1301 N N . ALA A 1 163 ? -21.625 16.297 -6.598 1 98.88 163 ALA A N 1
ATOM 1302 C CA . ALA A 1 163 ? -20.5 16.906 -5.898 1 98.88 163 ALA A CA 1
ATOM 1303 C C . ALA A 1 163 ? -20.484 18.422 -6.105 1 98.88 163 ALA A C 1
ATOM 1305 O O . ALA A 1 163 ? -20.172 19.172 -5.176 1 98.88 163 ALA A O 1
ATOM 1306 N N . SER A 1 164 ? -20.797 18.844 -7.301 1 98.62 164 SER A N 1
ATOM 1307 C CA . SER A 1 164 ? -20.797 20.266 -7.629 1 98.62 164 SER A CA 1
ATOM 1308 C C . SER A 1 164 ? -21.828 21.016 -6.781 1 98.62 164 SER A C 1
ATOM 1310 O O . SER A 1 164 ? -21.609 22.188 -6.445 1 98.62 164 SER A O 1
ATOM 1312 N N . LEU A 1 165 ? -22.891 20.391 -6.395 1 98.5 165 LEU A N 1
ATOM 1313 C CA . LEU A 1 165 ? -23.922 21.016 -5.559 1 98.5 165 LEU A CA 1
ATOM 1314 C C . LEU A 1 165 ? -23.375 21.297 -4.16 1 98.5 165 LEU A C 1
ATOM 1316 O O . LEU A 1 165 ? -23.891 22.172 -3.461 1 98.5 165 LEU A O 1
ATOM 1320 N N . LEU A 1 166 ? -22.359 20.547 -3.805 1 98.69 166 LEU A N 1
ATOM 1321 C CA . LEU A 1 166 ? -21.828 20.609 -2.447 1 98.69 166 LEU A CA 1
ATOM 1322 C C . LEU A 1 166 ? -20.766 21.703 -2.338 1 98.69 166 LEU A C 1
ATOM 1324 O O . LEU A 1 166 ? -20.438 22.141 -1.235 1 98.69 166 LEU A O 1
ATOM 1328 N N . VAL A 1 167 ? -20.156 22.047 -3.449 1 98.88 167 VAL A N 1
ATOM 1329 C CA . VAL A 1 167 ? -19.109 23.062 -3.457 1 98.88 167 VAL A CA 1
ATOM 1330 C C . VAL A 1 167 ? -19.703 24.422 -3.084 1 98.88 167 VAL A C 1
ATOM 1332 O O . VAL A 1 167 ? -20.766 24.797 -3.566 1 98.88 167 VAL A O 1
ATOM 1335 N N . GLY A 1 168 ? -19.031 25.156 -2.27 1 98.75 168 GLY A N 1
ATOM 1336 C CA . GLY A 1 168 ? -19.5 26.438 -1.746 1 98.75 168 GLY A CA 1
ATOM 1337 C C . GLY A 1 168 ? -19.828 26.391 -0.264 1 98.75 168 GLY A C 1
ATOM 1338 O O . GLY A 1 168 ? -19.359 25.5 0.45 1 98.75 168 GLY A O 1
ATOM 1339 N N . THR A 1 169 ? -20.469 27.438 0.208 1 98.81 169 THR A N 1
ATOM 1340 C CA . THR A 1 169 ? -20.797 27.562 1.624 1 98.81 169 THR A CA 1
ATOM 1341 C C . THR A 1 169 ? -22.203 27.062 1.897 1 98.81 169 THR A C 1
ATOM 1343 O O . THR A 1 169 ? -23.172 27.547 1.3 1 98.81 169 THR A O 1
ATOM 1346 N N . HIS A 1 170 ? -22.312 26.031 2.697 1 98.81 170 HIS A N 1
ATOM 1347 C CA . HIS A 1 170 ? -23.609 25.438 3.033 1 98.81 170 HIS A CA 1
ATOM 1348 C C . HIS A 1 170 ? -23.656 25.047 4.508 1 98.81 170 HIS A C 1
ATOM 1350 O O . HIS A 1 170 ? -22.641 25.047 5.195 1 98.81 170 HIS A O 1
ATOM 1356 N N . ASP A 1 171 ? -24.844 24.922 4.965 1 98.62 171 ASP A N 1
ATOM 1357 C CA . ASP A 1 171 ? -25.062 24.203 6.215 1 98.62 171 ASP A CA 1
ATOM 1358 C C . ASP A 1 171 ? -24.984 22.703 6 1 98.62 171 ASP A C 1
ATOM 1360 O O . ASP A 1 171 ? -25.859 22.109 5.352 1 98.62 171 ASP A O 1
ATOM 1364 N N . PHE A 1 172 ? -24 22.062 6.562 1 98.69 172 PHE A N 1
ATOM 1365 C CA . PHE A 1 172 ? -23.766 20.656 6.312 1 98.69 172 PHE A CA 1
ATOM 1366 C C . PHE A 1 172 ? -24.266 19.797 7.473 1 98.69 172 PHE A C 1
ATOM 1368 O O . PHE A 1 172 ? -23.766 18.703 7.723 1 98.69 172 PHE A O 1
ATOM 1375 N N . SER A 1 173 ? -25.25 20.219 8.203 1 97.94 173 SER A N 1
ATOM 1376 C CA . SER A 1 173 ? -25.812 19.484 9.328 1 97.94 173 SER A CA 1
ATOM 1377 C C . SER A 1 173 ? -26.219 18.078 8.922 1 97.94 173 SER A C 1
ATOM 1379 O O . SER A 1 173 ? -26 17.125 9.68 1 97.94 173 SER A O 1
ATOM 1381 N N . SER A 1 174 ? -26.75 17.906 7.723 1 98.31 174 SER A N 1
ATOM 1382 C CA . SER A 1 174 ? -27.203 16.594 7.27 1 98.31 174 SER A CA 1
ATOM 1383 C C . SER A 1 174 ? -26.047 15.625 7.102 1 98.31 174 SER A C 1
ATOM 1385 O O . SER A 1 174 ? -26.234 14.414 7.086 1 98.31 174 SER A O 1
ATOM 1387 N N . PHE A 1 175 ? -24.875 16.188 6.98 1 98.31 175 PHE A N 1
ATOM 1388 C CA . PHE A 1 175 ? -23.719 15.359 6.707 1 98.31 175 PHE A CA 1
ATOM 1389 C C . PHE A 1 175 ? -22.781 15.328 7.906 1 98.31 175 PHE A C 1
ATOM 1391 O O . PHE A 1 175 ? -21.609 14.961 7.777 1 98.31 175 PHE A O 1
ATOM 1398 N N . ARG A 1 176 ? -23.25 15.766 8.984 1 96.75 176 ARG A N 1
ATOM 1399 C CA . ARG A 1 176 ? -22.5 15.719 10.242 1 96.75 176 ARG A CA 1
ATOM 1400 C C . ARG A 1 176 ? -23.031 14.633 11.164 1 96.75 176 ARG A C 1
ATOM 1402 O O . ARG A 1 176 ? -24.25 14.43 11.25 1 96.75 176 ARG A O 1
ATOM 1409 N N . ALA A 1 177 ? -22.125 13.891 11.805 1 95 177 ALA A N 1
ATOM 1410 C CA . ALA A 1 177 ? -22.547 12.945 12.828 1 95 177 ALA A CA 1
ATOM 1411 C C . ALA A 1 177 ? -22.641 13.609 14.195 1 95 177 ALA A C 1
ATOM 1413 O O . ALA A 1 177 ? -21.938 14.594 14.461 1 95 177 ALA A O 1
ATOM 1414 N N . VAL A 1 178 ? -23.469 13.023 14.992 1 92.94 178 VAL A N 1
ATOM 1415 C CA . VAL A 1 178 ? -23.656 13.555 16.344 1 92.94 178 VAL A CA 1
ATOM 1416 C C . VAL A 1 178 ? -22.422 13.242 17.188 1 92.94 178 VAL A C 1
ATOM 1418 O O . VAL A 1 178 ? -21.891 12.133 17.141 1 92.94 178 VAL A O 1
ATOM 1421 N N . ASN A 1 179 ? -21.969 14.289 17.828 1 90.38 179 ASN A N 1
ATOM 1422 C CA . ASN A 1 179 ? -20.891 14.141 18.797 1 90.38 179 ASN A CA 1
ATOM 1423 C C . ASN A 1 179 ? -20.922 15.227 19.859 1 90.38 179 ASN A C 1
ATOM 1425 O O . ASN A 1 179 ? -21.797 16.094 19.828 1 90.38 179 ASN A O 1
ATOM 1429 N N . SER A 1 180 ? -20.031 15.164 20.797 1 85.31 180 SER A N 1
ATOM 1430 C CA . SER A 1 180 ? -20.047 16.062 21.953 1 85.31 180 SER A CA 1
ATOM 1431 C C . SER A 1 180 ? -19.688 17.484 21.547 1 85.31 180 SER A C 1
ATOM 1433 O O . SER A 1 180 ? -20.031 18.453 22.234 1 85.31 180 SER A O 1
ATOM 1435 N N . ASP A 1 181 ? -19.094 17.641 20.453 1 86.31 181 ASP A N 1
ATOM 1436 C CA . ASP A 1 181 ? -18.625 18.953 20.031 1 86.31 181 ASP A CA 1
ATOM 1437 C C . ASP A 1 181 ? -19.688 19.688 19.219 1 86.31 181 ASP A C 1
ATOM 1439 O O . ASP A 1 181 ? -19.531 20.875 18.906 1 86.31 181 ASP A O 1
ATOM 1443 N N . MET A 1 182 ? -20.719 19.078 18.953 1 86.56 182 MET A N 1
ATOM 1444 C CA . MET A 1 182 ? -21.719 19.562 18.016 1 86.56 182 MET A CA 1
ATOM 1445 C C . MET A 1 182 ? -22.234 20.938 18.438 1 86.56 182 MET A C 1
ATOM 1447 O O . MET A 1 182 ? -22.375 21.844 17.594 1 86.56 182 MET A O 1
ATOM 1451 N N . PRO A 1 183 ? -22.453 21.188 19.688 1 85.31 183 PRO A N 1
ATOM 1452 C CA . PRO A 1 183 ? -22.984 22.5 20.078 1 85.31 183 PRO A CA 1
ATOM 1453 C C . PRO A 1 183 ? -21.969 23.625 19.875 1 85.31 183 PRO A C 1
ATOM 1455 O O . PRO A 1 183 ? -22.344 24.797 19.828 1 85.31 183 PRO A O 1
ATOM 1458 N N . PHE A 1 184 ? -20.75 23.312 19.656 1 87.5 184 PHE A N 1
ATOM 1459 C CA . PHE A 1 184 ? -19.688 24.312 19.672 1 87.5 184 PHE A CA 1
ATOM 1460 C C . PHE A 1 184 ? -19.172 24.562 18.25 1 87.5 184 PHE A C 1
ATOM 1462 O O . PHE A 1 184 ? -18.344 25.438 18.031 1 87.5 184 PHE A O 1
ATOM 1469 N N . LYS A 1 185 ? -19.641 23.812 17.359 1 90.88 185 LYS A N 1
ATOM 1470 C CA . LYS A 1 185 ? -19.125 23.922 16 1 90.88 185 LYS A CA 1
ATOM 1471 C C . LYS A 1 185 ? -20.25 24.281 15.023 1 90.88 185 LYS A C 1
ATOM 1473 O O . LYS A 1 185 ? -21.281 23.609 14.969 1 90.88 185 LYS A O 1
ATOM 1478 N N . SER A 1 186 ? -19.969 25.344 14.328 1 95.62 186 SER A N 1
ATOM 1479 C CA . SER A 1 186 ? -20.906 25.734 13.289 1 95.62 186 SER A CA 1
ATOM 1480 C C . SER A 1 186 ? -20.984 24.672 12.188 1 95.62 186 SER A C 1
ATOM 1482 O O . SER A 1 186 ? -19.953 24.203 11.703 1 95.62 186 SER A O 1
ATOM 1484 N N . PRO A 1 187 ? -22.156 24.312 11.805 1 97.31 187 PRO A N 1
ATOM 1485 C CA . PRO A 1 187 ? -22.297 23.344 10.711 1 97.31 187 PRO A CA 1
ATOM 1486 C C . PRO A 1 187 ? -22.094 23.984 9.336 1 97.31 187 PRO A C 1
ATOM 1488 O O . PRO A 1 187 ? -22.078 23.281 8.328 1 97.31 187 PRO A O 1
ATOM 1491 N N . VAL A 1 188 ? -22 25.312 9.352 1 98.38 188 VAL A N 1
ATOM 1492 C CA . VAL A 1 188 ? -21.781 26 8.094 1 98.38 188 VAL A CA 1
ATOM 1493 C C . VAL A 1 188 ? -20.297 25.922 7.707 1 98.38 188 VAL A C 1
ATOM 1495 O O . VAL A 1 188 ? -19.438 26.375 8.453 1 98.38 188 VAL A O 1
ATOM 1498 N N . LYS A 1 189 ? -20.031 25.281 6.625 1 98.31 189 LYS A N 1
ATOM 1499 C CA . LYS A 1 189 ? -18.688 25.141 6.082 1 98.31 189 LYS A CA 1
ATOM 1500 C C . LYS A 1 189 ? -18.641 25.547 4.609 1 98.31 189 LYS A C 1
ATOM 1502 O O . LYS A 1 189 ? -19.672 25.578 3.939 1 98.31 189 LYS A O 1
ATOM 1507 N N . THR A 1 190 ? -17.422 25.859 4.164 1 98.75 190 THR A N 1
ATOM 1508 C CA . THR A 1 190 ? -17.172 26.094 2.748 1 98.75 190 THR A CA 1
ATOM 1509 C C . THR A 1 190 ? -16.344 24.953 2.148 1 98.75 190 THR A C 1
ATOM 1511 O O . THR A 1 190 ? -15.195 24.734 2.553 1 98.75 190 THR A O 1
ATOM 1514 N N . LEU A 1 191 ? -16.938 24.266 1.288 1 98.75 191 LEU A N 1
ATOM 1515 C CA . LEU A 1 191 ? -16.219 23.266 0.514 1 98.75 191 LEU A CA 1
ATOM 1516 C C . LEU A 1 191 ? -15.586 23.906 -0.729 1 98.75 191 LEU A C 1
ATOM 1518 O O . LEU A 1 191 ? -16.297 24.359 -1.62 1 98.75 191 LEU A O 1
ATOM 1522 N N . ASP A 1 192 ? -14.289 23.906 -0.831 1 98.81 192 ASP A N 1
ATOM 1523 C CA . ASP A 1 192 ? -13.57 24.5 -1.949 1 98.81 192 ASP A CA 1
ATOM 1524 C C . ASP A 1 192 ? -13.516 23.547 -3.143 1 98.81 192 ASP A C 1
ATOM 1526 O O . ASP A 1 192 ? -13.445 24 -4.293 1 98.81 192 ASP A O 1
ATOM 1530 N N . LEU A 1 193 ? -13.477 22.297 -2.832 1 98.75 193 LEU A N 1
ATOM 1531 C CA . LEU A 1 193 ? -13.328 21.281 -3.867 1 98.75 193 LEU A CA 1
ATOM 1532 C C . LEU A 1 193 ? -14.094 20.016 -3.49 1 98.75 193 LEU A C 1
ATOM 1534 O O . LEU A 1 193 ? -14.055 19.578 -2.336 1 98.75 193 LEU A O 1
ATOM 1538 N N . ALA A 1 194 ? -14.797 19.484 -4.422 1 98.81 194 ALA A N 1
ATOM 1539 C CA . ALA A 1 194 ? -15.391 18.141 -4.387 1 98.81 194 ALA A CA 1
ATOM 1540 C C . ALA A 1 194 ? -15.461 17.531 -5.785 1 98.81 194 ALA A C 1
ATOM 1542 O O . ALA A 1 194 ? -16.125 18.078 -6.672 1 98.81 194 ALA A O 1
ATOM 1543 N N . HIS A 1 195 ? -14.75 16.5 -5.949 1 98.12 195 HIS A N 1
ATOM 1544 C CA . HIS A 1 195 ? -14.812 15.922 -7.285 1 98.12 195 HIS A CA 1
ATOM 1545 C C . HIS A 1 195 ? -14.344 14.469 -7.27 1 98.12 195 HIS A C 1
ATOM 1547 O O . HIS A 1 195 ? -13.617 14.055 -6.359 1 98.12 195 HIS A O 1
ATOM 1553 N N . ILE A 1 196 ? -14.812 13.719 -8.219 1 98.69 196 ILE A N 1
ATOM 1554 C CA . ILE A 1 196 ? -14.398 12.328 -8.391 1 98.69 196 ILE A CA 1
ATOM 1555 C C . ILE A 1 196 ? -13.594 12.18 -9.68 1 98.69 196 ILE A C 1
ATOM 1557 O O . ILE A 1 196 ? -13.961 12.758 -10.711 1 98.69 196 ILE A O 1
ATOM 1561 N N . ALA A 1 197 ? -12.523 11.508 -9.64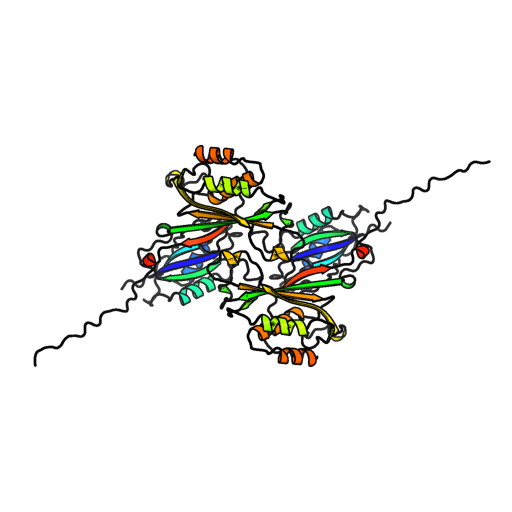1 1 98.31 197 ALA A N 1
ATOM 1562 C CA . ALA A 1 197 ? -11.656 11.227 -10.789 1 98.31 197 ALA A CA 1
ATOM 1563 C C . ALA A 1 197 ? -11.016 9.844 -10.664 1 98.31 197 ALA A C 1
ATOM 1565 O O . ALA A 1 197 ? -11.031 9.234 -9.594 1 98.31 197 ALA A O 1
ATOM 1566 N N . PRO A 1 198 ? -10.562 9.312 -11.812 1 97.31 198 PRO A N 1
ATOM 1567 C CA . PRO A 1 198 ? -9.844 8.039 -11.719 1 97.31 198 PRO A CA 1
ATOM 1568 C C . PRO A 1 198 ? -8.609 8.125 -10.82 1 97.31 198 PRO A C 1
ATOM 1570 O O . PRO A 1 198 ? -7.918 9.141 -10.812 1 97.31 198 PRO A O 1
ATOM 1573 N N . GLY A 1 199 ? -8.438 7.113 -10.039 1 96.69 199 GLY A N 1
ATOM 1574 C CA . GLY A 1 199 ? -7.246 6.988 -9.219 1 96.69 199 GLY A CA 1
ATOM 1575 C C . GLY A 1 199 ? -6.215 6.035 -9.797 1 96.69 199 GLY A C 1
ATOM 1576 O O . GLY A 1 199 ? -6.5 5.32 -10.758 1 96.69 199 GLY A O 1
ATOM 1577 N N . ASN A 1 200 ? -5.004 6.074 -9.219 1 93.69 200 ASN A N 1
ATOM 1578 C CA . ASN A 1 200 ? -3.916 5.203 -9.648 1 93.69 200 ASN A CA 1
ATOM 1579 C C . ASN A 1 200 ? -3.527 4.211 -8.562 1 93.69 200 ASN A C 1
ATOM 1581 O O . ASN A 1 200 ? -3.701 4.488 -7.371 1 93.69 200 ASN A O 1
ATOM 1585 N N . ALA A 1 201 ? -3.08 3.086 -9 1 94.62 201 ALA A N 1
ATOM 1586 C CA . ALA A 1 201 ? -2.527 2.07 -8.109 1 94.62 201 ALA A CA 1
ATOM 1587 C C . ALA A 1 201 ? -1.588 1.132 -8.859 1 94.62 201 ALA A C 1
ATOM 1589 O O . ALA A 1 201 ? -1.799 0.847 -10.039 1 94.62 201 ALA A O 1
ATOM 1590 N N . PHE A 1 202 ? -0.635 0.62 -8.195 1 94.75 202 PHE A N 1
ATOM 1591 C CA . PHE A 1 202 ? 0.331 -0.339 -8.711 1 94.75 202 PHE A CA 1
ATOM 1592 C C . PHE A 1 202 ? -0.372 -1.589 -9.234 1 94.75 202 PHE A C 1
ATOM 1594 O O . PHE A 1 202 ? -0.068 -2.072 -10.32 1 94.75 202 PHE A O 1
ATOM 1601 N N . VAL A 1 203 ? -1.352 -2.012 -8.555 1 94.5 203 VAL A N 1
ATOM 1602 C CA . VAL A 1 203 ? -1.972 -3.311 -8.797 1 94.5 203 VAL A CA 1
ATOM 1603 C C . VAL A 1 203 ? -2.832 -3.246 -10.055 1 94.5 203 VAL A C 1
ATOM 1605 O O . VAL A 1 203 ? -3.188 -4.281 -10.625 1 94.5 203 VAL A O 1
ATOM 1608 N N . GLN A 1 204 ? -3.197 -2.072 -10.492 1 92.56 204 GLN A N 1
ATOM 1609 C CA . GLN A 1 204 ? -4.102 -1.921 -11.625 1 92.56 204 GLN A CA 1
ATOM 1610 C C . GLN A 1 204 ? -3.541 -2.607 -12.867 1 92.56 204 GLN A C 1
ATOM 1612 O O . GLN A 1 204 ? -4.289 -3.205 -13.648 1 92.56 204 GLN A O 1
ATOM 1617 N N . ALA A 1 205 ? -2.26 -2.65 -12.977 1 91.19 205 ALA A N 1
ATOM 1618 C CA . ALA A 1 205 ? -1.623 -3.195 -14.18 1 91.19 205 ALA A CA 1
ATOM 1619 C C . ALA A 1 205 ? -1.254 -4.664 -13.977 1 91.19 205 ALA A C 1
ATOM 1621 O O . ALA A 1 205 ? -0.95 -5.367 -14.945 1 91.19 205 ALA A O 1
ATOM 1622 N N . HIS A 1 206 ? -1.348 -5.152 -12.781 1 94.12 206 HIS A N 1
ATOM 1623 C CA . HIS A 1 206 ? -0.616 -6.395 -12.562 1 94.12 206 HIS A CA 1
ATOM 1624 C C . HIS A 1 206 ? -1.487 -7.43 -11.852 1 94.12 206 HIS A C 1
ATOM 1626 O O . HIS A 1 206 ? -1.174 -8.617 -11.859 1 94.12 206 HIS A O 1
ATOM 1632 N N . PHE A 1 207 ? -2.516 -7.008 -11.258 1 93 207 PHE A N 1
ATOM 1633 C CA . PHE A 1 207 ? -3.387 -7.93 -10.531 1 93 207 PHE A CA 1
ATOM 1634 C C . PHE A 1 207 ? -4.273 -8.703 -11.5 1 93 207 PHE A C 1
ATOM 1636 O O . PHE A 1 207 ? -4.566 -8.234 -12.602 1 93 207 PHE A O 1
ATOM 1643 N N . HIS A 1 208 ? -4.695 -9.836 -11.133 1 87.75 208 HIS A N 1
ATOM 1644 C CA . HIS A 1 208 ? -5.438 -10.719 -12.023 1 87.75 208 HIS A CA 1
ATOM 1645 C C . HIS A 1 208 ? -6.82 -10.156 -12.336 1 87.75 208 HIS A C 1
ATOM 1647 O O . HIS A 1 208 ? -7.43 -10.516 -13.344 1 87.75 208 HIS A O 1
ATOM 1653 N N . ARG A 1 209 ? -7.344 -9.297 -11.523 1 85.12 209 ARG A N 1
ATOM 1654 C CA . ARG A 1 209 ? -8.641 -8.656 -11.719 1 85.12 209 ARG A CA 1
ATOM 1655 C C . ARG A 1 209 ? -8.477 -7.23 -12.242 1 85.12 209 ARG A C 1
ATOM 1657 O O . ARG A 1 209 ? -7.52 -6.539 -11.898 1 85.12 209 ARG A O 1
ATOM 1664 N N . ASP A 1 210 ? -9.398 -6.895 -13.047 1 87 210 ASP A N 1
ATOM 1665 C CA . ASP A 1 210 ? -9.422 -5.504 -13.5 1 87 210 ASP A CA 1
ATOM 1666 C C . ASP A 1 210 ? -10.078 -4.598 -12.461 1 87 210 ASP A C 1
ATOM 1668 O O . ASP A 1 210 ? -11.273 -4.316 -12.539 1 87 210 ASP A O 1
ATOM 1672 N N . ILE A 1 211 ? -9.32 -4.16 -11.57 1 92 211 ILE A N 1
ATOM 1673 C CA . ILE A 1 211 ? -9.828 -3.305 -10.5 1 92 211 ILE A CA 1
ATOM 1674 C C . ILE A 1 211 ? -9.68 -1.839 -10.898 1 92 211 ILE A C 1
ATOM 1676 O O . ILE A 1 211 ? -8.57 -1.377 -11.188 1 92 211 ILE A O 1
ATOM 1680 N N . GLN A 1 212 ? -10.766 -1.173 -10.945 1 94.62 212 GLN A N 1
ATOM 1681 C CA . GLN A 1 212 ? -10.742 0.259 -11.227 1 94.62 212 GLN A CA 1
ATOM 1682 C C . GLN A 1 212 ? -10.781 1.07 -9.93 1 94.62 212 GLN A C 1
ATOM 1684 O O . GLN A 1 212 ? -11.609 0.823 -9.055 1 94.62 212 GLN A O 1
ATOM 1689 N N . PHE A 1 213 ? -9.891 2.002 -9.883 1 96.69 213 PHE A N 1
ATOM 1690 C CA . PHE A 1 213 ? -9.859 2.855 -8.703 1 96.69 213 PHE A CA 1
ATOM 1691 C C . PHE A 1 213 ? -10.422 4.234 -9.016 1 96.69 213 PHE A C 1
ATOM 1693 O O . PHE A 1 213 ? -10.188 4.781 -10.094 1 96.69 213 PHE A O 1
ATOM 1700 N N . TRP A 1 214 ? -11.156 4.723 -8.109 1 98.25 214 TRP A N 1
ATOM 1701 C CA . TRP A 1 214 ? -11.656 6.094 -8.133 1 98.25 214 TRP A CA 1
ATOM 1702 C C . TRP A 1 214 ? -11.297 6.832 -6.848 1 98.25 214 TRP A C 1
ATOM 1704 O O . TRP A 1 214 ? -11.109 6.207 -5.801 1 98.25 214 TRP A O 1
ATOM 1714 N N . GLU A 1 215 ? -11.211 8.109 -6.992 1 98.75 215 GLU A N 1
ATOM 1715 C CA . GLU A 1 215 ? -10.875 8.938 -5.836 1 98.75 215 GLU A CA 1
ATOM 1716 C C . GLU A 1 215 ? -11.812 10.133 -5.727 1 98.75 215 GLU A C 1
ATOM 1718 O O . GLU A 1 215 ? -12.016 10.867 -6.699 1 98.75 215 GLU A O 1
ATOM 1723 N N . LEU A 1 216 ? -12.383 10.281 -4.629 1 98.88 216 LEU A N 1
ATOM 1724 C CA . LEU A 1 216 ? -13.094 11.5 -4.277 1 98.88 216 LEU A CA 1
ATOM 1725 C C . LEU A 1 216 ? -12.195 12.453 -3.488 1 98.88 216 LEU A C 1
ATOM 1727 O O . LEU A 1 216 ? -11.602 12.055 -2.484 1 98.88 216 LEU A O 1
ATOM 1731 N N . THR A 1 217 ? -12.102 13.68 -3.961 1 98.88 217 THR A N 1
ATOM 1732 C CA . THR A 1 217 ? -11.281 14.68 -3.293 1 98.88 217 THR A CA 1
ATOM 1733 C C . THR A 1 217 ? -12.148 15.789 -2.713 1 98.88 217 THR A C 1
ATOM 1735 O O . THR A 1 217 ? -13.055 16.297 -3.383 1 98.88 217 THR A O 1
ATOM 1738 N N . PHE A 1 218 ? -11.906 16.141 -1.462 1 98.94 218 PHE A N 1
ATOM 1739 C CA . PHE A 1 218 ? -12.578 17.234 -0.777 1 98.94 218 PHE A CA 1
ATOM 1740 C C . PHE A 1 218 ? -11.57 18.203 -0.185 1 98.94 218 PHE A C 1
ATOM 1742 O O . PHE A 1 218 ? -10.57 17.781 0.405 1 98.94 218 PHE A O 1
ATOM 1749 N N . LYS A 1 219 ? -11.758 19.422 -0.361 1 98.88 219 LYS A N 1
ATOM 1750 C CA . LYS A 1 219 ? -10.914 20.453 0.226 1 98.88 219 LYS A CA 1
ATOM 1751 C C . LYS A 1 219 ? -11.75 21.5 0.953 1 98.88 219 LYS A C 1
ATOM 1753 O O . LYS A 1 219 ? -12.766 21.969 0.424 1 98.88 219 LYS A O 1
ATOM 1758 N N . SER A 1 220 ? -11.438 21.812 2.125 1 98.81 220 SER A N 1
ATOM 1759 C CA . SER A 1 220 ? -12.094 22.797 2.967 1 98.81 220 SER A CA 1
ATOM 1760 C C . SER A 1 220 ? -11.156 23.312 4.059 1 98.81 220 SER A C 1
ATOM 1762 O O . SER A 1 220 ? -10.133 22.688 4.34 1 98.81 220 SER A O 1
ATOM 1764 N N . LYS A 1 221 ? -11.523 24.391 4.582 1 98.19 221 LYS A N 1
ATOM 1765 C CA . LYS A 1 221 ? -10.781 24.875 5.742 1 98.19 221 LYS A CA 1
ATOM 1766 C C . LYS A 1 221 ? -10.953 23.953 6.938 1 98.19 221 LYS A C 1
ATOM 1768 O O . LYS A 1 221 ? -10.008 23.719 7.695 1 98.19 221 LYS A O 1
ATOM 1773 N N . SER A 1 222 ? -12.117 23.516 7.117 1 97.19 222 SER A N 1
ATOM 1774 C CA . SER A 1 222 ? -12.422 22.594 8.203 1 97.19 222 SER A CA 1
ATOM 1775 C C . SER A 1 222 ? -13.617 21.719 7.855 1 97.19 222 SER A C 1
ATOM 1777 O O . SER A 1 222 ? -14.422 22.062 6.988 1 97.19 222 SER A O 1
ATOM 1779 N N . PHE A 1 223 ? -13.719 20.609 8.461 1 97.62 223 PHE A N 1
ATOM 1780 C CA . PHE A 1 223 ? -14.805 19.656 8.281 1 97.62 223 PHE A CA 1
ATOM 1781 C C . PHE A 1 223 ? -15.484 19.359 9.609 1 97.62 223 PHE A C 1
ATOM 1783 O O . PHE A 1 223 ? -14.898 19.562 10.672 1 97.62 223 PHE A O 1
ATOM 1790 N N . LEU A 1 224 ? -16.688 18.922 9.516 1 97.44 224 LEU A N 1
ATOM 1791 C CA . LEU A 1 224 ? -17.438 18.438 10.664 1 97.44 224 LEU A CA 1
ATOM 1792 C C . LEU A 1 224 ? -17.141 16.969 10.938 1 97.44 224 LEU A C 1
ATOM 1794 O O . LEU A 1 224 ? -16.484 16.297 10.125 1 97.44 224 LEU A O 1
ATOM 1798 N N . TYR A 1 225 ? -17.609 16.516 12.148 1 96.81 225 TYR A N 1
ATOM 1799 C CA . TYR A 1 225 ? -17.391 15.117 12.531 1 96.81 225 TYR A CA 1
ATOM 1800 C C . TYR A 1 225 ? -18 14.172 11.508 1 96.81 225 TYR A C 1
ATOM 1802 O O . TYR A 1 225 ? -19.203 14.234 11.234 1 96.81 225 TYR A O 1
ATOM 1810 N N . LYS A 1 226 ? -17.172 13.32 10.852 1 97.5 226 LYS A N 1
ATOM 1811 C CA . LYS A 1 226 ? -17.516 12.281 9.883 1 97.5 226 LYS A CA 1
ATOM 1812 C C . LYS A 1 226 ? -18.031 12.891 8.586 1 97.5 226 LYS A C 1
ATOM 1814 O O . LYS A 1 226 ? -18.578 12.172 7.734 1 97.5 226 LYS A O 1
ATOM 1819 N N . GLN A 1 227 ? -17.875 14.133 8.406 1 98.5 227 GLN A N 1
ATOM 1820 C CA . GLN A 1 227 ? -18.453 14.82 7.262 1 98.5 227 GLN A CA 1
ATOM 1821 C C . GLN A 1 227 ? -17.969 14.219 5.949 1 98.5 227 GLN A C 1
ATOM 1823 O O . GLN A 1 227 ? -18.766 13.883 5.07 1 98.5 227 GLN A O 1
ATOM 1828 N N . VAL A 1 228 ? -16.641 14 5.77 1 98.88 228 VAL A N 1
ATOM 1829 C CA . VAL A 1 228 ? -16.078 13.523 4.508 1 98.88 228 VAL A CA 1
ATOM 1830 C C . VAL A 1 228 ? -16.594 12.125 4.207 1 98.88 228 VAL A C 1
ATOM 1832 O O . VAL A 1 228 ? -16.953 11.82 3.062 1 98.88 228 VAL A O 1
ATOM 1835 N N . ARG A 1 229 ? -16.703 11.289 5.195 1 98.88 229 ARG A N 1
ATOM 1836 C CA . ARG A 1 229 ? -17.172 9.922 5.008 1 98.88 229 ARG A CA 1
ATOM 1837 C C . ARG A 1 229 ? -18.656 9.891 4.656 1 98.88 229 ARG A C 1
ATOM 1839 O O . ARG A 1 229 ? -19.078 9.07 3.846 1 98.88 229 ARG A O 1
ATOM 1846 N N . ARG A 1 230 ? -19.422 10.789 5.281 1 98.75 230 ARG A N 1
ATOM 1847 C CA . ARG A 1 230 ? -20.844 10.867 4.953 1 98.75 230 ARG A CA 1
ATOM 1848 C C . ARG A 1 230 ? -21.047 11.445 3.555 1 98.75 230 ARG A C 1
ATOM 1850 O O . ARG A 1 230 ? -21.906 10.969 2.801 1 98.75 230 ARG A O 1
ATOM 1857 N N . LEU A 1 231 ? -20.25 12.477 3.227 1 98.88 231 LEU A N 1
ATOM 1858 C CA . LEU A 1 231 ? -20.297 12.992 1.863 1 98.88 231 LEU A CA 1
ATOM 1859 C C . LEU A 1 231 ? -19.953 11.906 0.854 1 98.88 231 LEU A C 1
ATOM 1861 O O . LEU A 1 231 ? -20.672 11.727 -0.138 1 98.88 231 LEU A O 1
ATOM 1865 N N . THR A 1 232 ? -18.938 11.156 1.146 1 98.94 232 THR A N 1
ATOM 1866 C CA . THR A 1 232 ? -18.484 10.086 0.263 1 98.94 232 THR A CA 1
ATOM 1867 C C . THR A 1 232 ? -19.578 9.031 0.095 1 98.94 232 THR A C 1
ATOM 1869 O O . THR A 1 232 ? -19.891 8.633 -1.027 1 98.94 232 THR A O 1
ATOM 1872 N N . GLY A 1 233 ? -20.109 8.594 1.238 1 98.81 233 GLY A N 1
ATOM 1873 C CA . GLY A 1 233 ? -21.172 7.605 1.181 1 98.81 233 GLY A CA 1
ATOM 1874 C C . GLY A 1 233 ? -22.344 8.039 0.322 1 98.81 233 GLY A C 1
ATOM 1875 O O . GLY A 1 233 ? -22.844 7.266 -0.49 1 98.81 233 GLY A O 1
ATOM 1876 N N . ALA A 1 234 ? -22.766 9.273 0.488 1 98.88 234 ALA A N 1
ATOM 1877 C CA . ALA A 1 234 ? -23.875 9.805 -0.276 1 98.88 234 ALA A CA 1
ATOM 1878 C C . ALA A 1 234 ? -23.547 9.883 -1.763 1 98.88 234 ALA A C 1
ATOM 1880 O O . ALA A 1 234 ? -24.375 9.531 -2.609 1 98.88 234 ALA A O 1
ATOM 1881 N N . LEU A 1 235 ? -22.375 10.375 -2.102 1 98.94 235 LEU A N 1
ATOM 1882 C CA . LEU A 1 235 ? -21.969 10.5 -3.498 1 98.94 235 LEU A CA 1
ATOM 1883 C C . LEU A 1 235 ? -21.859 9.125 -4.156 1 98.94 235 LEU A C 1
ATOM 1885 O O . LEU A 1 235 ? -22.234 8.961 -5.324 1 98.94 235 LEU A O 1
ATOM 1889 N N . VAL A 1 236 ? -21.328 8.109 -3.412 1 98.81 236 VAL A N 1
ATOM 1890 C CA . VAL A 1 236 ? -21.266 6.754 -3.938 1 98.81 236 VAL A CA 1
ATOM 1891 C C . VAL A 1 236 ? -22.672 6.219 -4.164 1 98.81 236 VAL A C 1
ATOM 1893 O O . VAL A 1 236 ? -22.953 5.562 -5.172 1 98.81 236 VAL A O 1
ATOM 1896 N N . ALA A 1 237 ? -23.594 6.535 -3.236 1 98.75 237 ALA A N 1
ATOM 1897 C CA . ALA A 1 237 ? -24.984 6.141 -3.424 1 98.75 237 ALA A CA 1
ATOM 1898 C C . ALA A 1 237 ? -25.547 6.73 -4.711 1 98.75 237 ALA A C 1
ATOM 1900 O O . ALA A 1 237 ? -26.328 6.07 -5.414 1 98.75 237 ALA A O 1
ATOM 1901 N N . VAL A 1 238 ? -25.203 7.969 -5.012 1 98.75 238 VAL A N 1
ATOM 1902 C CA . VAL A 1 238 ? -25.609 8.594 -6.266 1 98.75 238 VAL A CA 1
ATOM 1903 C C . VAL A 1 238 ? -25.031 7.816 -7.445 1 98.75 238 VAL A C 1
ATOM 1905 O O . VAL A 1 238 ? -25.75 7.477 -8.391 1 98.75 238 VAL A O 1
ATOM 1908 N N . GLY A 1 239 ? -23.766 7.539 -7.391 1 98.75 239 GLY A N 1
ATOM 1909 C CA . GLY A 1 239 ? -23.109 6.777 -8.445 1 98.75 239 GLY A CA 1
ATOM 1910 C C . GLY A 1 239 ? -23.734 5.406 -8.656 1 98.75 239 GLY A C 1
ATOM 1911 O O . GLY A 1 239 ? -23.719 4.875 -9.766 1 98.75 239 GLY A O 1
ATOM 1912 N N . GLN A 1 240 ? -24.297 4.801 -7.598 1 98.12 240 GLN A N 1
ATOM 1913 C CA . GLN A 1 240 ? -24.891 3.471 -7.625 1 98.12 240 GLN A CA 1
ATOM 1914 C C . GLN A 1 240 ? -26.359 3.531 -8.031 1 98.12 240 GLN A C 1
ATOM 1916 O O . GLN A 1 240 ? -27.016 2.496 -8.188 1 98.12 240 GLN A O 1
ATOM 1921 N N . GLY A 1 241 ? -26.906 4.734 -8.102 1 97.88 241 GLY A N 1
ATOM 1922 C CA . GLY A 1 241 ? -28.312 4.91 -8.453 1 97.88 241 GLY A CA 1
ATOM 1923 C C . GLY A 1 241 ? -29.25 4.738 -7.273 1 97.88 241 GLY A C 1
ATOM 1924 O O . GLY A 1 241 ? -30.469 4.645 -7.449 1 97.88 241 GLY A O 1
ATOM 1925 N N . ARG A 1 242 ? -28.766 4.668 -6.098 1 97.94 242 ARG A N 1
ATOM 1926 C CA . ARG A 1 242 ? -29.578 4.52 -4.891 1 97.94 242 ARG A CA 1
ATOM 1927 C C . ARG A 1 242 ? -30.094 5.875 -4.414 1 97.94 242 ARG A C 1
ATOM 1929 O O . ARG A 1 242 ? -31.047 5.938 -3.633 1 97.94 242 ARG A O 1
ATOM 1936 N N . LEU A 1 243 ? -29.406 6.926 -4.738 1 97.81 243 LEU A N 1
ATOM 1937 C CA . LEU A 1 243 ? -29.781 8.32 -4.504 1 97.81 243 LEU A CA 1
ATOM 1938 C C . LEU A 1 243 ? -29.719 9.125 -5.801 1 97.81 243 LEU A C 1
ATOM 1940 O O . LEU A 1 243 ? -28.781 8.953 -6.594 1 97.81 243 LEU A O 1
ATOM 1944 N N . SER A 1 244 ? -30.672 9.922 -6.062 1 98.44 244 SER A N 1
ATOM 1945 C CA . SER A 1 244 ? -30.578 10.836 -7.195 1 98.44 244 SER A CA 1
ATOM 1946 C C . SER A 1 244 ? -29.844 12.109 -6.812 1 98.44 244 SER A C 1
ATOM 1948 O O . SER A 1 244 ? -29.672 12.406 -5.629 1 98.44 244 SER A O 1
ATOM 1950 N N . VAL A 1 245 ? -29.422 12.852 -7.84 1 98.69 245 VAL A N 1
ATOM 1951 C CA . VAL A 1 245 ? -28.812 14.148 -7.598 1 98.69 245 VAL A CA 1
ATOM 1952 C C . VAL A 1 245 ? -29.797 15.062 -6.871 1 98.69 245 VAL A C 1
ATOM 1954 O O . VAL A 1 245 ? -29.406 15.781 -5.941 1 98.69 245 VAL A O 1
ATOM 1957 N N . ALA A 1 246 ? -31.047 14.977 -7.184 1 98.56 246 ALA A N 1
ATOM 1958 C CA . ALA A 1 246 ? -32.094 15.781 -6.547 1 98.56 246 ALA A CA 1
ATOM 1959 C C . ALA A 1 246 ? -32.25 15.406 -5.078 1 98.56 246 ALA A C 1
ATOM 1961 O O . ALA A 1 246 ? -32.406 16.281 -4.223 1 98.56 246 ALA A O 1
ATOM 1962 N N . GLN A 1 247 ? -32.188 14.18 -4.863 1 98.38 247 GLN A N 1
ATOM 1963 C CA . GLN A 1 247 ? -32.344 13.711 -3.488 1 98.38 247 GLN A CA 1
ATOM 1964 C C . GLN A 1 247 ? -31.141 14.172 -2.639 1 98.38 247 GLN A C 1
ATOM 1966 O O . GLN A 1 247 ? -31.312 14.461 -1.453 1 98.38 247 GLN A O 1
ATOM 1971 N N . LEU A 1 248 ? -29.984 14.164 -3.221 1 98.56 248 LEU A N 1
ATOM 1972 C CA . LEU A 1 248 ? -28.812 14.68 -2.502 1 98.56 248 LEU A CA 1
ATOM 1973 C C . LEU A 1 248 ? -29 16.156 -2.17 1 98.56 248 LEU A C 1
ATOM 1975 O O . LEU A 1 248 ? -28.656 16.594 -1.069 1 98.56 248 LEU A O 1
ATOM 1979 N N . ARG A 1 249 ? -29.5 16.891 -3.115 1 98.31 249 ARG A N 1
ATOM 1980 C CA . ARG A 1 249 ? -29.797 18.297 -2.869 1 98.31 249 ARG A CA 1
ATOM 1981 C C . ARG A 1 249 ? -30.781 18.453 -1.713 1 98.31 249 ARG A C 1
ATOM 1983 O O . ARG A 1 249 ? -30.594 19.312 -0.849 1 98.31 249 ARG A O 1
ATOM 1990 N N . GLU A 1 250 ? -31.734 17.609 -1.708 1 98.38 250 GLU A N 1
ATOM 1991 C CA . GLU A 1 250 ? -32.719 17.641 -0.632 1 98.38 250 GLU A CA 1
ATOM 1992 C C . GLU A 1 250 ? -32.094 17.344 0.717 1 98.38 250 GLU A C 1
ATOM 1994 O O . GLU A 1 250 ? -32.438 17.953 1.729 1 98.38 250 GLU A O 1
ATOM 1999 N N . LEU A 1 251 ? -31.234 16.406 0.67 1 98.19 251 LEU A N 1
ATOM 2000 C CA . LEU A 1 251 ? -30.5 16.078 1.886 1 98.19 251 LEU A CA 1
ATOM 2001 C C . LEU A 1 251 ? -29.734 17.297 2.396 1 98.19 251 LEU A C 1
ATOM 2003 O O . LEU A 1 251 ? -29.781 17.609 3.588 1 98.19 251 LEU A O 1
ATOM 2007 N N . LEU A 1 252 ? -29 17.969 1.499 1 98.44 252 LEU A N 1
ATOM 2008 C CA . LEU A 1 252 ? -28.25 19.172 1.844 1 98.44 252 LEU A CA 1
ATOM 2009 C C . LEU A 1 252 ? -29.172 20.234 2.406 1 98.44 252 LEU A C 1
ATOM 2011 O O . LEU A 1 252 ? -28.859 20.859 3.428 1 98.44 252 LEU A O 1
ATOM 2015 N N . GLU A 1 253 ? -30.375 20.359 1.849 1 98.12 253 GLU A N 1
ATOM 2016 C CA . GLU A 1 253 ? -31.312 21.422 2.209 1 98.12 253 GLU A CA 1
ATOM 2017 C C . GLU A 1 253 ? -32.031 21.094 3.51 1 98.12 253 GLU A C 1
ATOM 2019 O O . GLU A 1 253 ? -32.594 21.984 4.164 1 98.12 253 GLU A O 1
ATOM 2024 N N . ALA A 1 254 ? -32.031 19.859 3.842 1 98.31 254 ALA A N 1
ATOM 2025 C CA . ALA A 1 254 ? -32.719 19.438 5.051 1 98.31 254 ALA A CA 1
ATOM 2026 C C . ALA A 1 254 ? -32.062 20 6.301 1 98.31 254 ALA A C 1
ATOM 2028 O O . ALA A 1 254 ? -32.719 20.234 7.316 1 98.31 254 ALA A O 1
ATOM 2029 N N . ARG A 1 255 ? -30.719 20.109 6.262 1 97.88 255 ARG A N 1
ATOM 2030 C CA . ARG A 1 255 ? -29.938 20.656 7.367 1 97.88 255 ARG A CA 1
ATOM 2031 C C . ARG A 1 255 ? -30.281 19.953 8.68 1 97.88 255 ARG A C 1
ATOM 2033 O O . ARG A 1 255 ? -30.531 20.609 9.695 1 97.88 255 ARG A O 1
ATOM 2040 N N . ASP A 1 256 ? -30.312 18.625 8.602 1 96.75 256 ASP A N 1
ATOM 2041 C CA . ASP A 1 256 ? -30.672 17.766 9.727 1 96.75 256 ASP A CA 1
ATOM 2042 C C . ASP A 1 256 ? -29.859 16.484 9.711 1 96.75 256 ASP A C 1
ATOM 2044 O O . ASP A 1 256 ? -29.984 15.672 8.789 1 96.75 256 ASP A O 1
ATOM 2048 N N . THR A 1 257 ? -29.141 16.344 10.766 1 95.81 257 THR A N 1
ATOM 2049 C CA . THR A 1 257 ? -28.297 15.156 10.883 1 95.81 257 THR A CA 1
ATOM 2050 C C . THR A 1 257 ? -29.125 13.883 10.734 1 95.81 257 THR A C 1
ATOM 2052 O O . THR A 1 257 ? -28.656 12.875 10.211 1 95.81 257 THR A O 1
ATOM 2055 N N . ARG A 1 258 ? -30.422 13.883 11.102 1 95.06 258 ARG A N 1
ATOM 2056 C CA . ARG A 1 258 ? -31.281 12.711 11.109 1 95.06 258 ARG A CA 1
ATOM 2057 C C . ARG A 1 258 ? -31.766 12.375 9.703 1 95.06 258 ARG A C 1
ATOM 2059 O O . ARG A 1 258 ? -32.281 11.281 9.461 1 95.06 258 ARG A O 1
ATOM 2066 N N . ALA A 1 259 ? -31.562 13.25 8.812 1 97.56 259 ALA A N 1
ATOM 2067 C CA . ALA A 1 259 ? -32 13.047 7.441 1 97.56 259 ALA A CA 1
ATOM 2068 C C . ALA A 1 259 ? -31.078 12.117 6.684 1 97.56 259 ALA A C 1
ATOM 2070 O O . ALA A 1 259 ? -31.438 11.539 5.66 1 97.56 259 ALA A O 1
ATOM 2071 N N . TYR A 1 260 ? -29.859 12.031 7.082 1 97.75 260 TYR A N 1
ATOM 2072 C CA . TYR A 1 260 ? -28.859 11.219 6.391 1 97.75 260 TYR A CA 1
ATOM 2073 C C . TYR A 1 260 ? -29.266 9.742 6.391 1 97.75 260 TYR A C 1
ATOM 2075 O O . TYR A 1 260 ? -29.594 9.188 7.438 1 97.75 260 TYR A O 1
ATOM 2083 N N . PRO A 1 261 ? -29.219 9.125 5.305 1 96.25 261 PRO A N 1
ATOM 2084 C CA . PRO A 1 261 ? -29.672 7.734 5.234 1 96.25 261 PRO A CA 1
ATOM 2085 C C . PRO A 1 261 ? -28.781 6.785 6.047 1 96.25 261 PRO A C 1
ATOM 2087 O O . PRO A 1 261 ? -27.562 6.871 5.984 1 96.25 261 PRO A O 1
ATOM 2090 N N . GLN A 1 262 ? -29.406 5.844 6.707 1 93.62 262 GLN A N 1
ATOM 2091 C CA . GLN A 1 262 ? -28.688 4.871 7.527 1 93.62 262 GLN A CA 1
ATOM 2092 C C . GLN A 1 262 ? -27.875 3.912 6.66 1 93.62 262 GLN A C 1
ATOM 2094 O O . GLN A 1 262 ? -28.297 3.549 5.562 1 93.62 262 GLN A O 1
ATOM 2099 N N . GLY A 1 263 ? -26.734 3.492 7.176 1 93.62 263 GLY A N 1
ATOM 2100 C CA . GLY A 1 263 ? -25.922 2.496 6.504 1 93.62 263 GLY A CA 1
ATOM 2101 C C . GLY A 1 263 ? -25.203 3.039 5.277 1 93.62 263 GLY A C 1
ATOM 2102 O O . GLY A 1 263 ? -24.766 2.273 4.414 1 93.62 263 GLY A O 1
ATOM 2103 N N . THR A 1 264 ? -25.078 4.355 5.145 1 96.5 264 THR A N 1
ATOM 2104 C CA . THR A 1 264 ? -24.531 4.973 3.934 1 96.5 264 THR A CA 1
ATOM 2105 C C . THR A 1 264 ? -23.156 5.551 4.191 1 96.5 264 THR A C 1
ATOM 2107 O O . THR A 1 264 ? -22.406 5.844 3.252 1 96.5 264 THR A O 1
ATOM 2110 N N . VAL A 1 265 ? -22.734 5.629 5.414 1 98.19 265 VAL A N 1
ATOM 2111 C CA . VAL A 1 265 ? -21.453 6.238 5.758 1 98.19 265 VAL A CA 1
ATOM 2112 C C . VAL A 1 265 ? -20.312 5.398 5.195 1 98.19 265 VAL A C 1
ATOM 2114 O O . VAL A 1 265 ? -20.281 4.176 5.355 1 98.19 265 VAL A O 1
ATOM 2117 N N . ALA A 1 266 ? -19.422 6.039 4.473 1 98.5 266 ALA A N 1
ATOM 2118 C CA . ALA A 1 266 ? -18.281 5.336 3.895 1 98.5 266 ALA A CA 1
ATOM 2119 C C . ALA A 1 266 ? -17.328 4.836 4.984 1 98.5 266 ALA A C 1
ATOM 2121 O O . ALA A 1 266 ? -17.125 5.516 5.992 1 98.5 266 ALA A O 1
ATOM 2122 N N . PRO A 1 267 ? -16.766 3.641 4.816 1 97.38 267 PRO A N 1
ATOM 2123 C CA . PRO A 1 267 ? -15.812 3.133 5.809 1 97.38 267 PRO A CA 1
ATOM 2124 C C . PRO A 1 267 ? -14.586 4.027 5.969 1 97.38 267 PRO A C 1
ATOM 2126 O O . PRO A 1 267 ? -14.203 4.73 5.027 1 97.38 267 PRO A O 1
ATOM 2129 N N . ALA A 1 268 ? -13.953 3.979 7.121 1 98.31 268 ALA A N 1
ATOM 2130 C CA . ALA A 1 268 ? -12.812 4.836 7.43 1 98.31 268 ALA A CA 1
ATOM 2131 C C . ALA A 1 268 ? -11.594 4.449 6.598 1 98.31 268 ALA A C 1
ATOM 2133 O O . ALA A 1 268 ? -10.789 5.309 6.227 1 98.31 268 ALA A O 1
ATOM 2134 N N . ARG A 1 269 ? -11.445 3.182 6.277 1 97.12 269 ARG A N 1
ATOM 2135 C CA . ARG A 1 269 ? -10.211 2.617 5.73 1 97.12 269 ARG A CA 1
ATOM 2136 C C . ARG A 1 269 ? -9.922 3.184 4.344 1 97.12 269 ARG A C 1
ATOM 2138 O O . ARG A 1 269 ? -8.82 3.018 3.82 1 97.12 269 ARG A O 1
ATOM 2145 N N . GLY A 1 270 ? -10.836 3.82 3.719 1 98.19 270 GLY A N 1
ATOM 2146 C CA . GLY A 1 270 ? -10.578 4.398 2.406 1 98.19 270 GLY A CA 1
ATOM 2147 C C . GLY A 1 270 ? -10.188 5.859 2.465 1 98.19 270 GLY A C 1
ATOM 2148 O O . GLY A 1 270 ? -9.844 6.457 1.44 1 98.19 270 GLY A O 1
ATOM 2149 N N . LEU A 1 271 ? -10.242 6.484 3.588 1 98.88 271 LEU A N 1
ATOM 2150 C CA . LEU A 1 271 ? -10.094 7.934 3.709 1 98.88 271 LEU A CA 1
ATOM 2151 C C . LEU A 1 271 ? -8.664 8.297 4.102 1 98.88 271 LEU A C 1
ATOM 2153 O O . LEU A 1 271 ? -8.094 7.707 5.02 1 98.88 271 LEU A O 1
ATOM 2157 N N . PHE A 1 272 ? -8.039 9.289 3.377 1 98.88 272 PHE A N 1
ATOM 2158 C CA . PHE A 1 272 ? -6.715 9.836 3.643 1 98.88 272 PHE A CA 1
ATOM 2159 C C . PHE A 1 272 ? -6.781 11.352 3.807 1 98.88 272 PHE A C 1
ATOM 2161 O O . PHE A 1 272 ? -7.305 12.055 2.939 1 98.88 272 PHE A O 1
ATOM 2168 N N . LEU A 1 273 ? -6.297 11.859 4.918 1 98.88 273 LEU A N 1
ATOM 2169 C CA . LEU A 1 273 ? -5.867 13.258 4.922 1 98.88 273 LEU A CA 1
ATOM 2170 C C . LEU A 1 273 ? -4.562 13.43 4.152 1 98.88 273 LEU A C 1
ATOM 2172 O O . LEU A 1 273 ? -3.525 12.891 4.555 1 98.88 273 LEU A O 1
ATOM 2176 N N . THR A 1 274 ? -4.547 14.211 3.066 1 98.56 274 THR A N 1
ATOM 2177 C CA . THR A 1 274 ? -3.367 14.203 2.213 1 98.56 274 THR A CA 1
ATOM 2178 C C . THR A 1 274 ? -2.582 15.5 2.361 1 98.56 274 THR A C 1
ATOM 2180 O O . THR A 1 274 ? -1.382 15.547 2.084 1 98.56 274 THR A O 1
ATOM 2183 N N . ARG A 1 275 ? -3.373 16.547 2.803 1 98 275 ARG A N 1
ATOM 2184 C CA . ARG A 1 275 ? -2.674 17.828 2.855 1 98 275 ARG A CA 1
ATOM 2185 C C . ARG A 1 275 ? -3.297 18.75 3.896 1 98 275 ARG A C 1
ATOM 2187 O O . ARG A 1 275 ? -4.52 18.812 4.031 1 98 275 ARG A O 1
ATOM 2194 N N . VAL A 1 276 ? -2.49 19.453 4.594 1 98.69 276 VAL A N 1
ATOM 2195 C CA . VAL A 1 276 ? -2.834 20.625 5.414 1 98.69 276 VAL A CA 1
ATOM 2196 C C . VAL A 1 276 ? -2.002 21.828 4.98 1 98.69 276 VAL A C 1
ATOM 2198 O O . VAL A 1 276 ? -0.769 21.766 4.996 1 98.69 276 VAL A O 1
ATOM 2201 N N . ASP A 1 277 ? -2.676 22.859 4.656 1 98.31 277 ASP A N 1
ATOM 2202 C CA . ASP A 1 277 ? -1.961 24.016 4.121 1 98.31 277 ASP A CA 1
ATOM 2203 C C . ASP A 1 277 ? -1.934 25.156 5.129 1 98.31 277 ASP A C 1
ATOM 2205 O O . ASP A 1 277 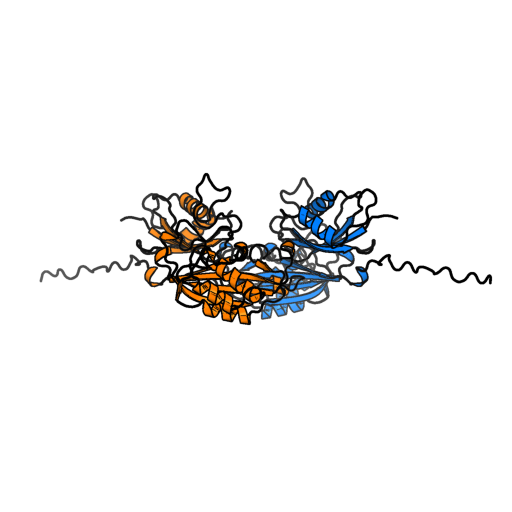? -2.91 25.391 5.848 1 98.31 277 ASP A O 1
ATOM 2209 N N . TYR A 1 278 ? -0.837 25.844 5.102 1 98.44 278 TYR A N 1
ATOM 2210 C CA . TYR A 1 278 ? -0.639 27.047 5.914 1 98.44 278 TYR A CA 1
ATOM 2211 C C . TYR A 1 278 ? -0.157 28.219 5.059 1 98.44 278 TYR A C 1
ATOM 2213 O O . TYR A 1 278 ? 0.402 28.016 3.979 1 98.44 278 TYR A O 1
ATOM 2221 N N . ASN A 1 279 ? -0.398 29.391 5.586 1 97.75 279 ASN A N 1
ATOM 2222 C CA . ASN A 1 279 ? 0.271 30.562 5.031 1 97.75 279 ASN A CA 1
ATOM 2223 C C . ASN A 1 279 ? 1.76 30.562 5.367 1 97.75 279 ASN A C 1
ATOM 2225 O O . ASN A 1 279 ? 2.135 30.547 6.543 1 97.75 279 ASN A O 1
ATOM 2229 N N . GLN A 1 280 ? 2.561 30.625 4.387 1 96 280 GLN A N 1
ATOM 2230 C CA . GLN A 1 280 ? 4.004 30.562 4.586 1 96 280 GLN A CA 1
ATOM 2231 C C . GLN A 1 280 ? 4.484 31.656 5.523 1 96 280 GLN A C 1
ATOM 2233 O O . GLN A 1 280 ? 5.422 31.453 6.297 1 96 280 GLN A O 1
ATOM 2238 N N . ALA A 1 281 ? 3.902 32.75 5.508 1 95.38 281 ALA A N 1
ATOM 2239 C CA . ALA A 1 281 ? 4.266 33.875 6.359 1 95.38 281 ALA A CA 1
ATOM 2240 C C . ALA A 1 281 ? 4.082 33.531 7.836 1 95.38 281 ALA A C 1
ATOM 2242 O O . ALA A 1 281 ? 4.812 34.031 8.688 1 95.38 281 ALA A O 1
ATOM 2243 N N . ASP A 1 282 ? 3.137 32.656 8.062 1 96 282 ASP A N 1
ATOM 2244 C CA . ASP A 1 282 ? 2.848 32.281 9.445 1 96 282 ASP A CA 1
ATOM 2245 C C . ASP A 1 282 ? 3.916 31.328 9.992 1 96 282 ASP A C 1
ATOM 2247 O O . ASP A 1 282 ? 4.012 31.125 11.203 1 96 282 ASP A O 1
ATOM 2251 N N . LEU A 1 283 ? 4.695 30.75 9.102 1 96.44 283 LEU A N 1
ATOM 2252 C CA . LEU A 1 283 ? 5.645 29.719 9.492 1 96.44 283 LEU A CA 1
ATOM 2253 C C . LEU A 1 283 ? 7.035 30.297 9.703 1 96.44 283 LEU A C 1
ATOM 2255 O O . LEU A 1 283 ? 7.926 29.625 10.219 1 96.44 283 LEU A O 1
ATOM 2259 N N . GLN A 1 284 ? 7.242 31.531 9.305 1 91.88 284 GLN A N 1
ATOM 2260 C CA . GLN A 1 284 ? 8.578 32.125 9.297 1 91.88 284 GLN A CA 1
ATOM 2261 C C . GLN A 1 284 ? 9.023 32.5 10.711 1 91.88 284 GLN A C 1
ATOM 2263 O O . GLN A 1 284 ? 8.32 33.219 11.422 1 91.88 284 GLN A O 1
ATOM 2268 N N . PHE A 1 285 ? 10.047 31.859 11.156 1 83.5 285 PHE A N 1
ATOM 2269 C CA . PHE A 1 285 ? 10.719 32.156 12.414 1 83.5 285 PHE A CA 1
ATOM 2270 C C . PHE A 1 285 ? 11.906 33.094 12.18 1 83.5 285 PHE A C 1
ATOM 2272 O O . PHE A 1 285 ? 12.695 32.875 11.258 1 83.5 285 PHE A O 1
ATOM 2279 N N . PRO A 1 286 ? 11.875 34.375 12.844 1 68.5 286 PRO A N 1
ATOM 2280 C CA . PRO A 1 286 ? 12.961 35.312 12.617 1 68.5 286 PRO A CA 1
ATOM 2281 C C . PRO A 1 286 ? 14.344 34.719 12.898 1 68.5 286 PRO A C 1
ATOM 2283 O O . PRO A 1 286 ? 14.5 33.938 13.828 1 68.5 286 PRO A O 1
ATOM 2286 N N . GLU A 1 287 ? 15.109 34.531 11.922 1 57.66 287 GLU A N 1
ATOM 2287 C CA . GLU A 1 287 ? 16.5 34.156 12.125 1 57.66 287 GLU A CA 1
ATOM 2288 C C . GLU A 1 287 ? 17.203 35.125 13.078 1 57.66 287 GLU A C 1
ATOM 2290 O O . GLU A 1 287 ? 17.016 36.344 13 1 57.66 287 GLU A O 1
ATOM 2295 N N . GLU A 1 288 ? 17.391 34.781 14.25 1 51.09 288 GLU A N 1
ATOM 2296 C CA . GLU A 1 288 ? 18.125 35.625 15.203 1 51.09 288 GLU A CA 1
ATOM 2297 C C . GLU A 1 288 ? 19.281 36.344 14.516 1 51.09 288 GLU A C 1
ATOM 2299 O O . GLU A 1 288 ? 19.875 37.25 15.102 1 51.09 288 GLU A O 1
ATOM 2304 N N . GLY A 1 289 ? 19.859 35.906 13.469 1 43.66 289 GLY A N 1
ATOM 2305 C CA . GLY A 1 289 ? 21.172 36.469 13.211 1 43.66 289 GLY A CA 1
ATOM 2306 C C . GLY A 1 289 ? 21.141 37.969 13 1 43.66 289 GLY A C 1
ATOM 2307 O O . GLY A 1 289 ? 22.172 38.625 12.797 1 43.66 289 GLY A O 1
ATOM 2308 N N . GLU A 1 290 ? 20.156 38.562 12.344 1 41.78 290 GLU A N 1
ATOM 2309 C CA . GLU A 1 290 ? 20.609 39.875 11.93 1 41.78 290 GLU A CA 1
ATOM 2310 C C . GLU A 1 290 ? 20.703 40.844 13.117 1 41.78 290 GLU A C 1
ATOM 2312 O O . GLU A 1 290 ? 19.734 41.531 13.445 1 41.78 290 GLU A O 1
ATOM 2317 N N . GLU A 1 291 ? 21.109 40.375 14.289 1 39.31 291 GLU A N 1
ATOM 2318 C CA . GLU A 1 291 ? 21.625 41.406 15.18 1 39.31 291 GLU A CA 1
ATOM 2319 C C . GLU A 1 291 ? 22.516 42.406 14.422 1 39.31 291 GLU A C 1
ATOM 2321 O O . GLU A 1 291 ? 23.531 42.031 13.836 1 39.31 291 GLU A O 1
ATOM 2326 N N . ARG A 1 292 ? 21.922 43.469 13.859 1 39.84 292 ARG A N 1
ATOM 2327 C CA . ARG A 1 292 ? 22.625 44.656 13.328 1 39.84 292 ARG A CA 1
ATOM 2328 C C . ARG A 1 292 ? 23.781 45.031 14.234 1 39.84 292 ARG A C 1
ATOM 2330 O O . ARG A 1 292 ? 23.578 45.375 15.406 1 39.84 292 ARG A O 1
ATOM 2337 N N . GLY A 1 293 ? 24.906 44.344 14.18 1 35.66 293 GLY A N 1
ATOM 2338 C CA . GLY A 1 293 ? 26.125 44.875 14.734 1 35.66 293 GLY A CA 1
ATOM 2339 C C . GLY A 1 293 ? 26.266 46.375 14.539 1 35.66 293 GLY A C 1
ATOM 2340 O O . GLY A 1 293 ? 26.438 46.844 13.414 1 35.66 293 GLY A O 1
ATOM 2341 N N . LEU A 1 294 ? 25.438 47.188 15.25 1 36.12 294 LEU A N 1
ATOM 2342 C CA . LEU A 1 294 ? 25.672 48.594 15.359 1 36.12 294 LEU A CA 1
ATOM 2343 C C . LEU A 1 294 ? 27.172 48.906 15.5 1 36.12 294 LEU A C 1
ATOM 2345 O O . LEU A 1 294 ? 27.797 48.438 16.453 1 36.12 294 LEU A O 1
ATOM 2349 N N . SER A 1 295 ? 27.875 48.969 14.375 1 36.5 295 SER A N 1
ATOM 2350 C CA . SER A 1 295 ? 29.234 49.5 14.383 1 36.5 295 SER A CA 1
ATOM 2351 C C . SER A 1 295 ? 29.344 50.719 15.281 1 36.5 295 SER A C 1
ATOM 2353 O O . SER A 1 295 ? 28.531 51.656 15.172 1 36.5 295 SER A O 1
ATOM 2355 N N . PRO A 1 296 ? 29.844 50.562 16.484 1 36.94 296 PRO A N 1
ATOM 2356 C CA . PRO A 1 296 ? 30.125 51.75 17.297 1 36.94 296 PRO A CA 1
ATOM 2357 C C . PRO A 1 296 ? 30.703 52.906 16.469 1 36.94 296 PRO A C 1
ATOM 2359 O O . PRO A 1 296 ? 31.719 52.719 15.789 1 36.94 296 PRO A O 1
ATOM 2362 N N . SER A 1 297 ? 29.812 53.625 15.727 1 33.41 297 SER A N 1
ATOM 2363 C CA . SER A 1 297 ? 30.297 54.812 15.023 1 33.41 297 SER A CA 1
ATOM 2364 C C . SER A 1 297 ? 31.406 55.5 15.812 1 33.41 297 SER A C 1
ATOM 2366 O O . SER A 1 297 ? 31.5 55.344 17.031 1 33.41 297 SER A O 1
ATOM 2368 N N . VAL A 1 298 ? 32.25 56.344 15.125 1 37.19 298 VAL A N 1
ATOM 2369 C CA . VAL A 1 298 ? 33.469 57.156 15.188 1 37.19 298 VAL A CA 1
ATOM 2370 C C . VAL A 1 298 ? 33.344 58.188 16.297 1 37.19 298 VAL A C 1
ATOM 2372 O O . VAL A 1 298 ? 32.375 58.969 16.344 1 37.19 298 VAL A O 1
ATOM 2375 N N . ASN A 1 299 ? 33.75 57.719 17.453 1 32.41 299 ASN A N 1
ATOM 2376 C CA . ASN A 1 299 ? 34.062 58.75 18.438 1 32.41 299 ASN A CA 1
ATOM 2377 C C . ASN A 1 299 ? 34.781 59.938 17.781 1 32.41 299 ASN A C 1
ATOM 2379 O O . ASN A 1 299 ? 35.875 59.812 17.266 1 32.41 299 ASN A O 1
ATOM 2383 N N . PRO A 1 300 ? 34.031 60.969 17.344 1 35.5 300 PRO A N 1
ATOM 2384 C CA . PRO A 1 300 ? 34.594 62.188 16.734 1 35.5 300 PRO A CA 1
ATOM 2385 C C . PRO A 1 300 ? 35.719 62.781 17.547 1 35.5 300 PRO A C 1
ATOM 2387 O O . PRO A 1 300 ? 36.156 63.906 17.266 1 35.5 300 PRO A O 1
ATOM 2390 N N . GLU A 1 301 ? 36.188 62.188 18.609 1 30.2 301 GLU A N 1
ATOM 2391 C CA . GLU A 1 301 ? 37.031 63.125 19.359 1 30.2 301 GLU A CA 1
ATOM 2392 C C . GLU A 1 301 ? 38.312 63.438 18.578 1 30.2 301 GLU A C 1
ATOM 2394 O O . GLU A 1 301 ? 39.062 64.312 19 1 30.2 301 GLU A O 1
ATOM 2399 N N . ASP A 1 302 ? 38.656 62.75 17.438 1 24.25 302 ASP A N 1
ATOM 2400 C CA . ASP A 1 302 ? 39.719 63.625 16.922 1 24.25 302 ASP A CA 1
ATOM 2401 C C . ASP A 1 302 ? 39.125 64.812 16.141 1 24.25 302 ASP A C 1
ATOM 2403 O O . ASP A 1 302 ? 38.188 64.625 15.359 1 24.25 302 ASP A O 1
ATOM 2407 N N . MET B 1 1 ? -13.578 -45.594 -5.738 1 42.03 1 MET B N 1
ATOM 2408 C CA . MET B 1 1 ? -13.633 -44.312 -6.441 1 42.03 1 MET B CA 1
ATOM 2409 C C . MET B 1 1 ? -12.828 -43.25 -5.703 1 42.03 1 MET B C 1
ATOM 2411 O O . MET B 1 1 ? -13.078 -42.969 -4.523 1 42.03 1 MET B O 1
ATOM 2415 N N . HIS B 1 2 ? -11.492 -43.125 -5.734 1 58.69 2 HIS B N 1
ATOM 2416 C CA . HIS B 1 2 ? -10.508 -42.438 -4.922 1 58.69 2 HIS B CA 1
ATOM 2417 C C . HIS B 1 2 ? -10.789 -40.938 -4.902 1 58.69 2 HIS B C 1
ATOM 2419 O O . HIS B 1 2 ? -10.742 -40.281 -5.945 1 58.69 2 HIS B O 1
ATOM 2425 N N . ASN B 1 3 ? -11.656 -40.375 -3.91 1 82.31 3 ASN B N 1
ATOM 2426 C CA . ASN B 1 3 ? -12.258 -39.062 -3.709 1 82.31 3 ASN B CA 1
ATOM 2427 C C . ASN B 1 3 ? -11.195 -38 -3.473 1 82.31 3 ASN B C 1
ATOM 2429 O O . ASN B 1 3 ? -11.516 -36.906 -3.027 1 82.31 3 ASN B O 1
ATOM 2433 N N . CYS B 1 4 ? -10.023 -38.375 -3.771 1 91.19 4 CYS B N 1
ATOM 2434 C CA . CYS B 1 4 ? -8.953 -37.406 -3.654 1 91.19 4 CYS B CA 1
ATOM 2435 C C . CYS B 1 4 ? -8.914 -36.5 -4.871 1 91.19 4 CYS B C 1
ATOM 2437 O O . CYS B 1 4 ? -8.922 -36.969 -6.008 1 91.19 4 CYS B O 1
ATOM 2439 N N . ALA B 1 5 ? -9.023 -35.25 -4.66 1 95.69 5 ALA B N 1
ATOM 2440 C CA . ALA B 1 5 ? -9.039 -34.25 -5.738 1 95.69 5 ALA B CA 1
ATOM 2441 C C . ALA B 1 5 ? -7.797 -33.375 -5.688 1 95.69 5 ALA B C 1
ATOM 2443 O O . ALA B 1 5 ? -7.355 -32.969 -4.609 1 95.69 5 ALA B O 1
ATOM 2444 N N . ARG B 1 6 ? -7.223 -33.156 -6.887 1 97.44 6 ARG B N 1
ATOM 2445 C CA . ARG B 1 6 ? -6.133 -32.188 -6.977 1 97.44 6 ARG B CA 1
ATOM 2446 C C . ARG B 1 6 ? -6.656 -30.812 -7.312 1 97.44 6 ARG B C 1
ATOM 2448 O O . ARG B 1 6 ? -7.484 -30.656 -8.211 1 97.44 6 ARG B O 1
ATOM 2455 N N . TYR B 1 7 ? -6.156 -29.844 -6.566 1 98.31 7 TYR B N 1
ATOM 2456 C CA . TYR B 1 7 ? -6.535 -28.453 -6.785 1 98.31 7 TYR B CA 1
ATOM 2457 C C . TYR B 1 7 ? -5.32 -27.609 -7.141 1 98.31 7 TYR B C 1
ATOM 2459 O O . TYR B 1 7 ? -4.234 -27.797 -6.59 1 98.31 7 TYR B O 1
ATOM 2467 N N . LEU B 1 8 ? -5.496 -26.75 -8.102 1 98.75 8 LEU B N 1
ATOM 2468 C CA . LEU B 1 8 ? -4.605 -25.609 -8.328 1 98.75 8 LEU B CA 1
ATOM 2469 C C . LEU B 1 8 ? -5.125 -24.359 -7.625 1 98.75 8 LEU B C 1
ATOM 2471 O O . LEU B 1 8 ? -6.297 -24 -7.766 1 98.75 8 LEU B O 1
ATOM 2475 N N . ILE B 1 9 ? -4.289 -23.75 -6.816 1 98.5 9 ILE B N 1
ATOM 2476 C CA . ILE B 1 9 ? -4.684 -22.484 -6.191 1 98.5 9 ILE B CA 1
ATOM 2477 C C . ILE B 1 9 ? -3.723 -21.375 -6.617 1 98.5 9 ILE B C 1
ATOM 2479 O O . ILE B 1 9 ? -2.543 -21.625 -6.875 1 98.5 9 ILE B O 1
ATOM 2483 N N . PHE B 1 10 ? -4.227 -20.188 -6.762 1 98.06 10 PHE B N 1
ATOM 2484 C CA . PHE B 1 10 ? -3.465 -18.953 -6.883 1 98.06 10 PHE B CA 1
ATOM 2485 C C . PHE B 1 10 ? -3.574 -18.125 -5.613 1 98.06 10 PHE B C 1
ATOM 2487 O O . PHE B 1 10 ? -4.641 -18.062 -4.996 1 98.06 10 PHE B O 1
ATOM 2494 N N . PHE B 1 11 ? -2.484 -17.531 -5.207 1 98.06 11 PHE B N 1
ATOM 2495 C CA . PHE B 1 11 ? -2.518 -16.812 -3.939 1 98.06 11 PHE B CA 1
ATOM 2496 C C . PHE B 1 11 ? -1.559 -15.625 -3.965 1 98.06 11 PHE B C 1
ATOM 2498 O O . PHE B 1 11 ? -0.553 -15.648 -4.676 1 98.06 11 PHE B O 1
ATOM 2505 N N . GLN B 1 12 ? -1.922 -14.594 -3.254 1 98.31 12 GLN B N 1
ATOM 2506 C CA . GLN B 1 12 ? -1.092 -13.414 -3.039 1 98.31 12 GLN B CA 1
ATOM 2507 C C . GLN B 1 12 ? -0.549 -13.375 -1.614 1 98.31 12 GLN B C 1
ATOM 2509 O O . GLN B 1 12 ? -1.112 -14 -0.712 1 98.31 12 GLN B O 1
ATOM 2514 N N . TYR B 1 13 ? 0.585 -12.656 -1.419 1 98.5 13 TYR B N 1
ATOM 2515 C CA . TYR B 1 13 ? 1.131 -12.43 -0.086 1 98.5 13 TYR B CA 1
ATOM 2516 C C . TYR B 1 13 ? 2.039 -11.203 -0.073 1 98.5 13 TYR B C 1
ATOM 2518 O O . TYR B 1 13 ? 2.664 -10.875 -1.084 1 98.5 13 TYR B O 1
ATOM 2526 N N . ILE B 1 14 ? 2.021 -10.516 1.024 1 98.44 14 ILE B N 1
ATOM 2527 C CA . ILE B 1 14 ? 3.076 -9.562 1.359 1 98.44 14 ILE B CA 1
ATOM 2528 C C . ILE B 1 14 ? 4.195 -10.273 2.117 1 98.44 14 ILE B C 1
ATOM 2530 O O . ILE B 1 14 ? 4.004 -10.711 3.254 1 98.44 14 ILE B O 1
ATOM 2534 N N . GLY B 1 15 ? 5.34 -10.359 1.529 1 98.25 15 GLY B N 1
ATOM 2535 C CA . GLY B 1 15 ? 6.387 -11.281 1.952 1 98.25 15 GLY B CA 1
ATOM 2536 C C . GLY B 1 15 ? 7.184 -10.773 3.137 1 98.25 15 GLY B C 1
ATOM 2537 O O . GLY B 1 15 ? 8.023 -11.492 3.68 1 98.25 15 GLY B O 1
ATOM 2538 N N . THR B 1 16 ? 6.863 -9.617 3.676 1 96.12 16 THR B N 1
ATOM 2539 C CA . THR B 1 16 ? 7.676 -8.891 4.648 1 96.12 16 THR B CA 1
ATOM 2540 C C . THR B 1 16 ? 7.91 -9.742 5.895 1 96.12 16 THR B C 1
ATOM 2542 O O . THR B 1 16 ? 9.016 -9.758 6.445 1 96.12 16 THR B O 1
ATOM 2545 N N . LYS B 1 17 ? 6.977 -10.5 6.312 1 93.94 17 LYS B N 1
ATOM 2546 C CA . LYS B 1 17 ? 7.105 -11.172 7.605 1 93.94 17 LYS B CA 1
ATOM 2547 C C . LYS B 1 17 ? 7.371 -12.664 7.43 1 93.94 17 LYS B C 1
ATOM 2549 O O . LYS B 1 17 ? 7.285 -13.43 8.391 1 93.94 17 LYS B O 1
ATOM 2554 N N . TYR B 1 18 ? 7.656 -13.07 6.238 1 96.5 18 TYR B N 1
ATOM 2555 C CA . TYR B 1 18 ? 7.848 -14.492 5.988 1 96.5 18 TYR B CA 1
ATOM 2556 C C . TYR B 1 18 ? 9.281 -14.789 5.582 1 96.5 18 TYR B C 1
ATOM 2558 O O . TYR B 1 18 ? 10 -13.898 5.113 1 96.5 18 TYR B O 1
ATOM 2566 N N . SER B 1 19 ? 9.734 -15.977 5.781 1 95.5 19 SER B N 1
ATOM 2567 C CA . SER B 1 19 ? 11.086 -16.406 5.445 1 95.5 19 SER B CA 1
ATOM 2568 C C . SER B 1 19 ? 11.156 -16.922 4.008 1 95.5 19 SER B C 1
ATOM 2570 O O . SER B 1 19 ? 11.984 -17.766 3.689 1 95.5 19 SER B O 1
ATOM 2572 N N . GLY B 1 20 ? 10.266 -16.438 3.178 1 95.81 20 GLY B N 1
ATOM 2573 C CA . GLY B 1 20 ? 10.109 -16.938 1.818 1 95.81 20 GLY B CA 1
ATOM 2574 C C . GLY B 1 20 ? 8.836 -17.719 1.614 1 95.81 20 GLY B C 1
ATOM 2575 O O . GLY B 1 20 ? 8.008 -17.828 2.521 1 95.81 20 GLY B O 1
ATOM 2576 N N . VAL B 1 21 ? 8.703 -18.234 0.457 1 96.44 21 VAL B N 1
ATOM 2577 C CA . VAL B 1 21 ? 7.457 -18.953 0.19 1 96.44 21 VAL B CA 1
ATOM 2578 C C . VAL B 1 21 ? 7.582 -20.406 0.662 1 96.44 21 VAL B C 1
ATOM 2580 O O . VAL B 1 21 ? 6.609 -20.984 1.143 1 96.44 21 VAL B O 1
ATOM 2583 N N . VAL B 1 22 ? 8.781 -20.953 0.508 1 91.5 22 VAL B N 1
ATOM 2584 C CA . VAL B 1 22 ? 8.961 -22.375 0.77 1 91.5 22 VAL B CA 1
ATOM 2585 C C . VAL B 1 22 ? 8.961 -22.625 2.275 1 91.5 22 VAL B C 1
ATOM 2587 O O . VAL B 1 22 ? 9.328 -21.75 3.061 1 91.5 22 VAL B O 1
ATOM 2590 N N . ARG B 1 23 ? 8.711 -23.812 2.625 1 84.81 23 ARG B N 1
ATOM 2591 C CA . ARG B 1 23 ? 8.609 -24.266 4.012 1 84.81 23 ARG B CA 1
ATOM 2592 C C . ARG B 1 23 ? 9.945 -24.094 4.734 1 84.81 23 ARG B C 1
ATOM 2594 O O . ARG B 1 23 ? 11 -24.406 4.172 1 84.81 23 ARG B O 1
ATOM 2601 N N . SER B 1 24 ? 9.773 -23.453 5.863 1 76.88 24 SER B N 1
ATOM 2602 C CA . SER B 1 24 ? 10.938 -23.391 6.746 1 76.88 24 SER B CA 1
ATOM 2603 C C . SER B 1 24 ? 10.883 -24.484 7.812 1 76.88 24 SER B C 1
ATOM 2605 O O . SER B 1 24 ? 9.812 -24.797 8.328 1 76.88 24 SER B O 1
ATOM 2607 N N . PRO B 1 25 ? 12 -25.109 8.031 1 74 25 PRO B N 1
ATOM 2608 C CA . PRO B 1 25 ? 11.969 -26.094 9.109 1 74 25 PRO B CA 1
ATOM 2609 C C . PRO B 1 25 ? 11.562 -25.5 10.453 1 74 25 PRO B C 1
ATOM 2611 O O . PRO B 1 25 ? 11.828 -24.328 10.719 1 74 25 PRO B O 1
ATOM 2614 N N . PRO B 1 26 ? 10.664 -26.188 11.227 1 62.34 26 PRO B N 1
ATOM 2615 C CA . PRO B 1 26 ? 10.148 -25.688 12.5 1 62.34 26 PRO B CA 1
ATOM 2616 C C . PRO B 1 26 ? 11.242 -25.094 13.391 1 62.34 26 PRO B C 1
ATOM 2618 O O . PRO B 1 26 ? 11.008 -24.109 14.086 1 62.34 26 PRO B O 1
ATOM 2621 N N . HIS B 1 27 ? 12.312 -25.766 13.625 1 60.22 27 HIS B N 1
ATOM 2622 C CA . HIS B 1 27 ? 13.281 -25.406 14.656 1 60.22 27 HIS B CA 1
ATOM 2623 C C . HIS B 1 27 ? 14.117 -24.203 14.227 1 60.22 27 HIS B C 1
ATOM 2625 O O . HIS B 1 27 ? 14.812 -23.594 15.047 1 60.22 27 HIS B O 1
ATOM 2631 N N . GLN B 1 28 ? 14.094 -23.938 13.016 1 54.34 28 GLN B N 1
ATOM 2632 C CA . GLN B 1 28 ? 15.195 -23.094 12.586 1 54.34 28 GLN B CA 1
ATOM 2633 C C . GLN B 1 28 ? 14.797 -21.609 12.609 1 54.34 28 GLN B C 1
ATOM 2635 O O . GLN B 1 28 ? 15.625 -20.75 12.875 1 54.34 28 GLN B O 1
ATOM 2640 N N . GLN B 1 29 ? 13.531 -21.359 12.008 1 62.53 29 GLN B N 1
ATOM 2641 C CA . GLN B 1 29 ? 13.414 -19.938 11.75 1 62.53 29 GLN B CA 1
ATOM 2642 C C . GLN B 1 29 ? 12.297 -19.312 12.57 1 62.53 29 GLN B C 1
ATOM 2644 O O . GLN B 1 29 ? 11.312 -19.984 12.906 1 62.53 29 GLN B O 1
ATOM 2649 N N . GLN B 1 30 ? 12.594 -18.141 13.156 1 70.69 30 GLN B N 1
ATOM 2650 C CA . GLN B 1 30 ? 11.633 -17.297 13.867 1 70.69 30 GLN B CA 1
ATOM 2651 C C . GLN B 1 30 ? 10.414 -17 13 1 70.69 30 GLN B C 1
ATOM 2653 O O . GLN B 1 30 ? 9.289 -16.984 13.5 1 70.69 30 GLN B O 1
ATOM 2658 N N . LYS B 1 31 ? 10.648 -16.953 11.648 1 84.38 31 LYS B N 1
ATOM 2659 C CA . LYS B 1 31 ? 9.555 -16.672 10.719 1 84.38 31 LYS B CA 1
ATOM 2660 C C . LYS B 1 31 ? 9.227 -17.922 9.883 1 84.38 31 LYS B C 1
ATOM 2662 O O . LYS B 1 31 ? 10.125 -18.641 9.453 1 84.38 31 LYS B O 1
ATOM 2667 N N . LYS B 1 32 ? 8.039 -18.25 9.695 1 92.12 32 LYS B N 1
ATOM 2668 C CA . LYS B 1 32 ? 7.551 -19.328 8.844 1 92.12 32 LYS B CA 1
ATOM 2669 C C . LYS B 1 32 ? 7.465 -18.875 7.391 1 92.12 32 LYS B C 1
ATOM 2671 O O . LYS B 1 32 ? 7.41 -17.688 7.105 1 92.12 32 LYS B O 1
ATOM 2676 N N . GLY B 1 33 ? 7.555 -19.859 6.473 1 95.94 33 GLY B N 1
ATOM 2677 C CA . GLY B 1 33 ? 7.297 -19.594 5.07 1 95.94 33 GLY B CA 1
ATOM 2678 C C . GLY B 1 33 ? 5.816 -19.484 4.746 1 95.94 33 GLY B C 1
ATOM 2679 O O . GLY B 1 33 ? 4.973 -19.922 5.527 1 95.94 33 GLY B O 1
ATOM 2680 N N . VAL B 1 34 ? 5.48 -18.906 3.652 1 98.06 34 VAL B N 1
ATOM 2681 C CA . VAL B 1 34 ? 4.105 -18.766 3.189 1 98.06 34 VAL B CA 1
ATOM 2682 C C . VAL B 1 34 ? 3.453 -20.141 3.064 1 98.06 34 VAL B C 1
ATOM 2684 O O . VAL B 1 34 ? 2.299 -20.328 3.453 1 98.06 34 VAL B O 1
ATOM 2687 N N . GLN B 1 35 ? 4.238 -21.078 2.588 1 98.06 35 GLN B N 1
ATOM 2688 C CA . GLN B 1 35 ? 3.773 -22.453 2.4 1 98.06 35 GLN B CA 1
ATOM 2689 C C . GLN B 1 35 ? 3.309 -23.062 3.721 1 98.06 35 GLN B C 1
ATOM 2691 O O . GLN B 1 35 ? 2.299 -23.766 3.764 1 98.06 35 GLN B O 1
ATOM 2696 N N . ASN B 1 36 ? 4.027 -22.844 4.801 1 97.25 36 ASN B N 1
ATOM 2697 C CA . ASN B 1 36 ? 3.637 -23.344 6.113 1 97.25 36 ASN B CA 1
ATOM 2698 C C . ASN B 1 36 ? 2.225 -22.906 6.484 1 97.25 36 ASN B C 1
ATOM 2700 O O . ASN B 1 36 ? 1.412 -23.703 6.934 1 97.25 36 ASN B O 1
ATOM 2704 N N . HIS B 1 37 ? 1.947 -21.688 6.215 1 97.62 37 HIS B N 1
ATOM 2705 C CA . HIS B 1 37 ? 0.664 -21.125 6.613 1 97.62 37 HIS B CA 1
ATOM 2706 C C . HIS B 1 37 ? -0.47 -21.672 5.754 1 97.62 37 HIS B C 1
ATOM 2708 O O . HIS B 1 37 ? -1.561 -21.953 6.258 1 97.62 37 HIS B O 1
ATOM 2714 N N . ILE B 1 38 ? -0.225 -21.844 4.477 1 98.5 38 ILE B N 1
ATOM 2715 C CA . ILE B 1 38 ? -1.248 -22.391 3.6 1 98.5 38 ILE B CA 1
ATOM 2716 C C . ILE B 1 38 ? -1.507 -23.859 3.971 1 98.5 38 ILE B C 1
ATOM 2718 O O . ILE B 1 38 ? -2.66 -24.297 4.039 1 98.5 38 ILE B O 1
ATOM 2722 N N . GLU B 1 39 ? -0.446 -24.609 4.23 1 98.38 39 GLU B N 1
ATOM 2723 C CA . GLU B 1 39 ? -0.608 -26 4.645 1 98.38 39 GLU B CA 1
ATOM 2724 C C . GLU B 1 39 ? -1.359 -26.094 5.969 1 98.38 39 GLU B C 1
ATOM 2726 O O . GLU B 1 39 ? -2.188 -26.984 6.156 1 98.38 39 GLU B O 1
ATOM 2731 N N . ASP B 1 40 ? -1.04 -25.156 6.875 1 97.56 40 ASP B N 1
ATOM 2732 C CA . ASP B 1 40 ? -1.789 -25.109 8.125 1 97.56 40 ASP B CA 1
ATOM 2733 C C . ASP B 1 40 ? -3.279 -24.891 7.867 1 97.56 40 ASP B C 1
ATOM 2735 O O . ASP B 1 40 ? -4.121 -25.516 8.5 1 97.56 40 ASP B O 1
ATOM 2739 N N . ALA B 1 41 ? -3.6 -24 6.98 1 98.44 41 ALA B N 1
ATOM 2740 C CA . ALA B 1 41 ? -4.992 -23.766 6.617 1 98.44 41 ALA B CA 1
ATOM 2741 C C . ALA B 1 41 ? -5.633 -25.016 6.031 1 98.44 41 ALA B C 1
ATOM 2743 O O . ALA B 1 41 ? -6.777 -25.344 6.359 1 98.44 41 ALA B O 1
ATOM 2744 N N . VAL B 1 42 ? -4.918 -25.766 5.188 1 98.44 42 VAL B N 1
ATOM 2745 C CA . VAL B 1 42 ? -5.418 -27 4.59 1 98.44 42 VAL B CA 1
ATOM 2746 C C . VAL B 1 42 ? -5.648 -28.047 5.676 1 98.44 42 VAL B C 1
ATOM 2748 O O . VAL B 1 42 ? -6.664 -28.75 5.668 1 98.44 42 VAL B O 1
ATOM 2751 N N . ARG B 1 43 ? -4.754 -28.172 6.633 1 98.31 43 ARG B N 1
ATOM 2752 C CA . ARG B 1 43 ? -4.879 -29.141 7.719 1 98.31 43 ARG B CA 1
ATOM 2753 C C . ARG B 1 43 ? -6.145 -28.891 8.531 1 98.31 43 ARG B C 1
ATOM 2755 O O . ARG B 1 43 ? -6.777 -29.828 9.016 1 98.31 43 ARG B O 1
ATOM 2762 N N . ARG B 1 44 ? -6.484 -27.625 8.602 1 98.25 44 ARG B N 1
ATOM 2763 C CA . ARG B 1 44 ? -7.672 -27.266 9.375 1 98.25 44 ARG B CA 1
ATOM 2764 C C . ARG B 1 44 ? -8.945 -27.734 8.68 1 98.25 44 ARG B C 1
ATOM 2766 O O . ARG B 1 44 ? -10.016 -27.766 9.289 1 98.25 44 ARG B O 1
ATOM 2773 N N . LEU B 1 45 ? -8.828 -28.125 7.441 1 97.38 45 LEU B N 1
ATOM 2774 C CA . LEU B 1 45 ? -9.969 -28.688 6.727 1 97.38 45 LEU B CA 1
ATOM 2775 C C . LEU B 1 45 ? -10.086 -30.188 7.004 1 97.38 45 LEU B C 1
ATOM 2777 O O . LEU B 1 45 ? -11.008 -30.844 6.52 1 97.38 45 LEU B O 1
ATOM 2781 N N . LYS B 1 46 ? -9.133 -30.766 7.672 1 96.88 46 LYS B N 1
ATOM 2782 C CA . LYS B 1 46 ? -9.102 -32.125 8.172 1 96.88 46 LYS B CA 1
ATOM 2783 C C . LYS B 1 46 ? -9.164 -33.125 7.031 1 96.88 46 LYS B C 1
ATOM 2785 O O . LYS B 1 46 ? -10 -34.031 7.047 1 96.88 46 LYS B O 1
ATOM 2790 N N . PRO B 1 47 ? -8.32 -32.938 6.098 1 96.94 47 PRO B N 1
ATOM 2791 C CA . PRO B 1 47 ? -8.273 -33.938 5.051 1 96.94 47 PRO B CA 1
ATOM 2792 C C . PRO B 1 47 ? -7.781 -35.312 5.574 1 96.94 47 PRO B C 1
ATOM 2794 O O . PRO B 1 47 ? -7.09 -35.344 6.594 1 96.94 47 PRO B O 1
ATOM 2797 N N . VAL B 1 48 ? -8.125 -36.312 4.852 1 96.69 48 VAL B N 1
ATOM 2798 C CA . VAL B 1 48 ? -7.703 -37.688 5.195 1 96.69 48 VAL B CA 1
ATOM 2799 C C . VAL B 1 48 ? -6.238 -37.875 4.809 1 96.69 48 VAL B C 1
ATOM 2801 O O . VAL B 1 48 ? -5.48 -38.531 5.539 1 96.69 48 VAL B O 1
ATOM 2804 N N . ASN B 1 49 ? -5.891 -37.375 3.707 1 96.5 49 ASN B N 1
ATOM 2805 C CA . ASN B 1 49 ? -4.535 -37.531 3.199 1 96.5 49 ASN B CA 1
ATOM 2806 C C . ASN B 1 49 ? -3.566 -36.562 3.865 1 96.5 49 ASN B C 1
ATOM 2808 O O . ASN B 1 49 ? -3.984 -35.531 4.414 1 96.5 49 ASN B O 1
ATOM 2812 N N . PRO B 1 50 ? -2.275 -36.906 3.812 1 96.62 50 PRO B N 1
ATOM 2813 C CA . PRO B 1 50 ? -1.279 -35.938 4.285 1 96.62 50 PRO B CA 1
ATOM 2814 C C . PRO B 1 50 ? -1.294 -34.625 3.494 1 96.62 50 PRO B C 1
ATOM 2816 O O . PRO B 1 50 ? -1.495 -34.656 2.275 1 96.62 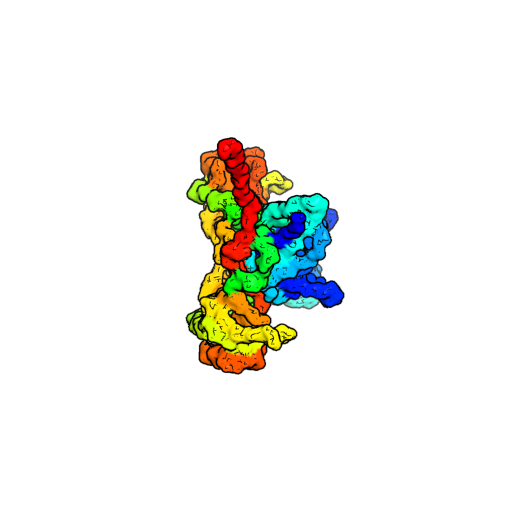50 PRO B O 1
ATOM 2819 N N . VAL B 1 51 ? -1.054 -33.594 4.188 1 97.19 51 VAL B N 1
ATOM 2820 C CA . VAL B 1 51 ? -1.09 -32.25 3.566 1 97.19 51 VAL B CA 1
ATOM 2821 C C . VAL B 1 51 ? 0.288 -31.922 3.006 1 97.19 51 VAL B C 1
ATOM 2823 O O . VAL B 1 51 ? 1.293 -32 3.717 1 97.19 51 VAL B O 1
ATOM 2826 N N . SER B 1 52 ? 0.303 -31.609 1.773 1 96.12 52 SER B N 1
ATOM 2827 C CA . SER B 1 52 ? 1.513 -31.141 1.106 1 96.12 52 SER B CA 1
ATOM 2828 C C . SER B 1 52 ? 1.181 -30.172 -0.029 1 96.12 52 SER B C 1
ATOM 2830 O O . SER B 1 52 ? 0.295 -30.453 -0.842 1 96.12 52 SER B O 1
ATOM 2832 N N . LEU B 1 53 ? 1.854 -29.078 -0.021 1 97.81 53 LEU B N 1
ATOM 2833 C CA . LEU B 1 53 ? 1.681 -28.047 -1.046 1 97.81 53 LEU B CA 1
ATOM 2834 C C . LEU B 1 53 ? 2.893 -28 -1.969 1 97.81 53 LEU B C 1
ATOM 2836 O O . LEU B 1 53 ? 4.035 -27.984 -1.501 1 97.81 53 LEU B O 1
ATOM 2840 N N . SER B 1 54 ? 2.656 -28.047 -3.266 1 98.06 54 SER B N 1
ATOM 2841 C CA . SER B 1 54 ? 3.715 -27.859 -4.254 1 98.06 54 SER B CA 1
ATOM 2842 C C . SER B 1 54 ? 3.619 -26.484 -4.902 1 98.06 54 SER B C 1
ATOM 2844 O O . SER B 1 54 ? 2.73 -26.234 -5.719 1 98.06 54 SER B O 1
ATOM 2846 N N . VAL B 1 55 ? 4.551 -25.672 -4.574 1 98.31 55 VAL B N 1
ATOM 2847 C CA . VAL B 1 55 ? 4.523 -24.281 -5.023 1 98.31 55 VAL B CA 1
ATOM 2848 C C . VAL B 1 55 ? 5.18 -24.172 -6.398 1 98.31 55 VAL B C 1
ATOM 2850 O O . VAL B 1 55 ? 6.156 -24.859 -6.688 1 98.31 55 VAL B O 1
ATOM 2853 N N . SER B 1 56 ? 4.625 -23.266 -7.188 1 98.19 56 SER B N 1
ATOM 2854 C CA . SER B 1 56 ? 5.137 -23.109 -8.547 1 98.19 56 SER B CA 1
ATOM 2855 C C . SER B 1 56 ? 6.426 -22.297 -8.555 1 98.19 56 SER B C 1
ATOM 2857 O O . SER B 1 56 ? 7.383 -22.656 -9.25 1 98.19 56 SER B O 1
ATOM 2859 N N . SER B 1 57 ? 6.43 -21.219 -7.797 1 98.06 57 SER B N 1
ATOM 2860 C CA . SER B 1 57 ? 7.535 -20.266 -7.832 1 98.06 57 SER B CA 1
ATOM 2861 C C . SER B 1 57 ? 8.078 -19.984 -6.434 1 98.06 57 SER B C 1
ATOM 2863 O O . SER B 1 57 ? 7.348 -19.531 -5.555 1 98.06 57 SER B O 1
ATOM 2865 N N . ARG B 1 58 ? 9.328 -20.234 -6.238 1 95.62 58 ARG B N 1
ATOM 2866 C CA . ARG B 1 58 ? 9.977 -20.031 -4.941 1 95.62 58 ARG B CA 1
ATOM 2867 C C . ARG B 1 58 ? 10.5 -18.609 -4.812 1 95.62 58 ARG B C 1
ATOM 2869 O O . ARG B 1 58 ? 11.438 -18.219 -5.52 1 95.62 58 ARG B O 1
ATOM 2876 N N . THR B 1 59 ? 9.867 -17.844 -4.016 1 97.56 59 THR B N 1
ATOM 2877 C CA . THR B 1 59 ? 10.312 -16.469 -3.781 1 97.56 59 THR B CA 1
ATOM 2878 C C . THR B 1 59 ? 11.133 -16.375 -2.496 1 97.56 59 THR B C 1
ATOM 2880 O O . THR B 1 59 ? 10.844 -17.078 -1.519 1 97.56 59 THR B O 1
ATOM 2883 N N . ASP B 1 60 ? 12.094 -15.477 -2.473 1 95.31 60 ASP B N 1
ATOM 2884 C CA . ASP B 1 60 ? 12.977 -15.25 -1.327 1 95.31 60 ASP B CA 1
ATOM 2885 C C . ASP B 1 60 ? 12.227 -14.562 -0.191 1 95.31 60 ASP B C 1
ATOM 2887 O O . ASP B 1 60 ? 11.117 -14.055 -0.388 1 95.31 60 ASP B O 1
ATOM 2891 N N . SER B 1 61 ? 12.906 -14.664 0.957 1 96.25 61 SER B N 1
ATOM 2892 C CA . SER B 1 61 ? 12.406 -13.891 2.09 1 96.25 61 SER B CA 1
ATOM 2893 C C . SER B 1 61 ? 12.227 -12.422 1.719 1 96.25 61 SER B C 1
ATOM 2895 O O . SER B 1 61 ? 13.109 -11.82 1.099 1 96.25 61 SER B O 1
ATOM 2897 N N . GLY B 1 62 ? 11.047 -11.93 2.02 1 97.44 62 GLY B N 1
ATOM 2898 C CA . GLY B 1 62 ? 10.805 -10.508 1.805 1 97.44 62 GLY B CA 1
ATOM 2899 C C . GLY B 1 62 ? 10.148 -10.219 0.468 1 97.44 62 GLY B C 1
ATOM 2900 O O . GLY B 1 62 ? 9.625 -9.117 0.255 1 97.44 62 GLY B O 1
ATOM 2901 N N . VAL B 1 63 ? 10.219 -11.18 -0.452 1 98.75 63 VAL B N 1
ATOM 2902 C CA . VAL B 1 63 ? 9.617 -10.977 -1.77 1 98.75 63 VAL B CA 1
ATOM 2903 C C . VAL B 1 63 ? 8.109 -11.164 -1.686 1 98.75 63 VAL B C 1
ATOM 2905 O O . VAL B 1 63 ? 7.621 -12.031 -0.953 1 98.75 63 VAL B O 1
ATOM 2908 N N . HIS B 1 64 ? 7.363 -10.375 -2.414 1 98.81 64 HIS B N 1
ATOM 2909 C CA . HIS B 1 64 ? 5.906 -10.383 -2.428 1 98.81 64 HIS B CA 1
ATOM 2910 C C . HIS B 1 64 ? 5.371 -11.156 -3.631 1 98.81 64 HIS B C 1
ATOM 2912 O O . HIS B 1 64 ? 6.137 -11.531 -4.523 1 98.81 64 HIS B O 1
ATOM 2918 N N . ALA B 1 65 ? 4.066 -11.367 -3.604 1 98.81 65 ALA B N 1
ATOM 2919 C CA . ALA B 1 65 ? 3.396 -11.906 -4.785 1 98.81 65 ALA B CA 1
ATOM 2920 C C . ALA B 1 65 ? 1.976 -11.367 -4.902 1 98.81 65 ALA B C 1
ATOM 2922 O O . ALA B 1 65 ? 1.248 -11.297 -3.91 1 98.81 65 ALA B O 1
ATOM 2923 N N . LEU B 1 66 ? 1.64 -10.922 -6.102 1 98.19 66 LEU B N 1
ATOM 2924 C CA . LEU B 1 66 ? 0.238 -10.68 -6.426 1 98.19 66 LEU B CA 1
ATOM 2925 C C . LEU B 1 66 ? -0.449 -11.969 -6.867 1 98.19 66 LEU B C 1
ATOM 2927 O O . LEU B 1 66 ? -1.67 -12.094 -6.754 1 98.19 66 LEU B O 1
ATOM 2931 N N . SER B 1 67 ? 0.439 -12.859 -7.371 1 98.25 67 SER B N 1
ATOM 2932 C CA . SER B 1 67 ? -0.086 -14.172 -7.75 1 98.25 67 SER B CA 1
ATOM 2933 C C . SER B 1 67 ? 1.03 -15.203 -7.852 1 98.25 67 SER B C 1
ATOM 2935 O O . SER B 1 67 ? 1.777 -15.227 -8.836 1 98.25 67 SER B O 1
ATOM 2937 N N . ASN B 1 68 ? 1.143 -15.992 -6.918 1 98.75 68 ASN B N 1
ATOM 2938 C CA . ASN B 1 68 ? 1.827 -17.281 -6.984 1 98.75 68 ASN B CA 1
ATOM 2939 C C . ASN B 1 68 ? 0.839 -18.438 -7.113 1 98.75 68 ASN B C 1
ATOM 2941 O O . ASN B 1 68 ? -0.375 -18.219 -7.109 1 98.75 68 ASN B O 1
ATOM 2945 N N . SER B 1 69 ? 1.315 -19.641 -7.395 1 98.75 69 SER B N 1
ATOM 2946 C CA . SER B 1 69 ? 0.407 -20.766 -7.52 1 98.75 69 SER B CA 1
ATOM 2947 C C . SER B 1 69 ? 0.992 -22.016 -6.871 1 98.75 69 SER B C 1
ATOM 2949 O O . SER B 1 69 ? 2.188 -22.062 -6.57 1 98.75 69 SER B O 1
ATOM 2951 N N . ALA B 1 70 ? 0.132 -22.891 -6.59 1 98.81 70 ALA B N 1
ATOM 2952 C CA . ALA B 1 70 ? 0.495 -24.188 -6.023 1 98.81 70 ALA B CA 1
ATOM 2953 C C . ALA B 1 70 ? -0.602 -25.234 -6.273 1 98.81 70 ALA B C 1
ATOM 2955 O O . ALA B 1 70 ? -1.746 -24.875 -6.562 1 98.81 70 ALA B O 1
ATOM 2956 N N . HIS B 1 71 ? -0.253 -26.453 -6.234 1 98.75 71 HIS B N 1
ATOM 2957 C CA . HIS B 1 71 ? -1.287 -27.484 -6.227 1 98.75 71 HIS B CA 1
ATOM 2958 C C . HIS B 1 71 ? -1.227 -28.312 -4.949 1 98.75 71 HIS B C 1
ATOM 2960 O O . HIS B 1 71 ? -0.198 -28.344 -4.27 1 98.75 71 HIS B O 1
ATOM 2966 N N . LEU B 1 72 ? -2.283 -28.875 -4.602 1 98.5 72 LEU B N 1
ATOM 2967 C CA . LEU B 1 72 ? -2.426 -29.766 -3.449 1 98.5 72 LEU B CA 1
ATOM 2968 C C . LEU B 1 72 ? -3.48 -30.828 -3.713 1 98.5 72 LEU B C 1
ATOM 2970 O O . LEU B 1 72 ? -4.332 -30.672 -4.59 1 98.5 72 LEU B O 1
ATOM 2974 N N . ASP B 1 73 ? -3.365 -31.922 -2.986 1 97.75 73 ASP B N 1
ATOM 2975 C CA . ASP B 1 73 ? -4.375 -32.969 -2.977 1 97.75 73 ASP B CA 1
ATOM 2976 C C . ASP B 1 73 ? -5.199 -32.938 -1.69 1 97.75 73 ASP B C 1
ATOM 2978 O O . ASP B 1 73 ? -4.656 -32.719 -0.606 1 97.75 73 ASP B O 1
ATOM 2982 N N . LEU B 1 74 ? -6.461 -33.094 -1.883 1 97.56 74 LEU B N 1
ATOM 2983 C CA . LEU B 1 74 ? -7.344 -33.062 -0.72 1 97.56 74 LEU B CA 1
ATOM 2984 C C . LEU B 1 74 ? -8.383 -34.188 -0.797 1 97.56 74 LEU B C 1
ATOM 2986 O O . LEU B 1 74 ? -9.133 -34.281 -1.775 1 97.56 74 LEU B O 1
ATOM 2990 N N . GLN B 1 75 ? -8.352 -35 0.177 1 96.75 75 GLN B N 1
ATOM 2991 C CA . GLN B 1 75 ? -9.367 -36.031 0.359 1 96.75 75 GLN B CA 1
ATOM 2992 C C . GLN B 1 75 ? -10.227 -35.75 1.59 1 96.75 75 GLN B C 1
ATOM 2994 O O . GLN B 1 75 ? -9.711 -35.688 2.709 1 96.75 75 GLN B O 1
ATOM 2999 N N . ARG B 1 76 ? -11.43 -35.594 1.331 1 95.94 76 ARG B N 1
ATOM 3000 C CA . ARG B 1 76 ? -12.336 -35.281 2.439 1 95.94 76 ARG B CA 1
ATOM 3001 C C . ARG B 1 76 ? -12.719 -36.562 3.191 1 95.94 76 ARG B C 1
ATOM 3003 O O . ARG B 1 76 ? -12.734 -37.656 2.615 1 95.94 76 ARG B O 1
ATOM 3010 N N . SER B 1 77 ? -13.109 -36.344 4.41 1 93.5 77 SER B N 1
ATOM 3011 C CA . SER B 1 77 ? -13.516 -37.5 5.238 1 93.5 77 SER B CA 1
ATOM 3012 C C . SER B 1 77 ? -14.875 -38.031 4.809 1 93.5 77 SER B C 1
ATOM 3014 O O . SER B 1 77 ? -15.648 -37.344 4.148 1 93.5 77 SER B O 1
ATOM 3016 N N . ASN B 1 78 ? -15.141 -39.219 5.172 1 92.25 78 ASN B N 1
ATOM 3017 C CA . ASN B 1 78 ? -16.422 -39.906 4.984 1 92.25 78 ASN B CA 1
ATOM 3018 C C . ASN B 1 78 ? -16.828 -39.938 3.512 1 92.25 78 ASN B C 1
ATOM 3020 O O . ASN B 1 78 ? -18.016 -39.844 3.191 1 92.25 78 ASN B O 1
ATOM 3024 N N . ASP B 1 79 ? -15.891 -39.875 2.682 1 88.81 79 ASP B N 1
ATOM 3025 C CA . ASP B 1 79 ? -16.078 -39.969 1.238 1 88.81 79 ASP B CA 1
ATOM 3026 C C . ASP B 1 79 ? -16.969 -38.844 0.723 1 88.81 79 ASP B C 1
ATOM 3028 O O . ASP B 1 79 ? -17.766 -39.031 -0.2 1 88.81 79 ASP B O 1
ATOM 3032 N N . LYS B 1 80 ? -16.891 -37.719 1.382 1 93.81 80 LYS B N 1
ATOM 3033 C CA . LYS B 1 80 ? -17.594 -36.562 0.876 1 93.81 80 LYS B CA 1
ATOM 3034 C C . LYS B 1 80 ? -17.031 -36.125 -0.475 1 93.81 80 LYS B C 1
ATOM 3036 O O . LYS B 1 80 ? -15.836 -36.312 -0.746 1 93.81 80 LYS B O 1
ATOM 3041 N N . PRO B 1 81 ? -17.891 -35.656 -1.28 1 94.38 81 PRO B N 1
ATOM 3042 C CA . PRO B 1 81 ? -17.391 -35.125 -2.561 1 94.38 81 PRO B CA 1
ATOM 3043 C C . PRO B 1 81 ? -16.375 -34 -2.391 1 94.38 81 PRO B C 1
ATOM 3045 O O . PRO B 1 81 ? -16.375 -33.344 -1.363 1 94.38 81 PRO B O 1
ATOM 3048 N N . PRO B 1 82 ? -15.523 -33.844 -3.365 1 95.38 82 PRO B N 1
ATOM 3049 C CA . PRO B 1 82 ? -14.555 -32.75 -3.312 1 95.38 82 PRO B CA 1
ATOM 3050 C C . PRO B 1 82 ? -15.211 -31.375 -3.15 1 95.38 82 PRO B C 1
ATOM 3052 O O . PRO B 1 82 ? -16.359 -31.172 -3.568 1 95.38 82 PRO B O 1
ATOM 3055 N N . PHE B 1 83 ? -14.484 -30.469 -2.533 1 95.94 83 PHE B N 1
ATOM 3056 C CA . PHE B 1 83 ? -14.945 -29.078 -2.461 1 95.94 83 PHE B CA 1
ATOM 3057 C C . PHE B 1 83 ? -15.109 -28.5 -3.857 1 95.94 83 PHE B C 1
ATOM 3059 O O . PHE B 1 83 ? -14.305 -28.766 -4.75 1 95.94 83 PHE B O 1
ATOM 3066 N N . THR B 1 84 ? -16.172 -27.734 -3.953 1 95.75 84 THR B N 1
ATOM 3067 C CA . THR B 1 84 ? -16.188 -26.875 -5.125 1 95.75 84 THR B CA 1
ATOM 3068 C C . THR B 1 84 ? -15.086 -25.812 -5.031 1 95.75 84 THR B C 1
ATOM 3070 O O . THR B 1 84 ? -14.547 -25.578 -3.953 1 95.75 84 THR B O 1
ATOM 3073 N N . ASP B 1 85 ? -14.766 -25.203 -6.113 1 95.56 85 ASP B N 1
ATOM 3074 C CA . ASP B 1 85 ? -13.734 -24.172 -6.18 1 95.56 85 ASP B CA 1
ATOM 3075 C C . ASP B 1 85 ? -14 -23.062 -5.176 1 95.56 85 ASP B C 1
ATOM 3077 O O . ASP B 1 85 ? -13.117 -22.688 -4.395 1 95.56 85 ASP B O 1
ATOM 3081 N N . ASP B 1 86 ? -15.242 -22.641 -5.078 1 94.19 86 ASP B N 1
ATOM 3082 C CA . ASP B 1 86 ? -15.609 -21.5 -4.246 1 94.19 86 ASP B CA 1
ATOM 3083 C C . ASP B 1 86 ? -15.531 -21.859 -2.762 1 94.19 86 ASP B C 1
ATOM 3085 O O . ASP B 1 86 ? -15.078 -21.047 -1.946 1 94.19 86 ASP B O 1
ATOM 3089 N N . VAL B 1 87 ? -15.977 -23.031 -2.48 1 96.44 87 VAL B N 1
ATOM 3090 C CA . VAL B 1 87 ? -15.984 -23.453 -1.083 1 96.44 87 VAL B CA 1
ATOM 3091 C C . VAL B 1 87 ? -14.547 -23.578 -0.58 1 96.44 87 VAL B C 1
ATOM 3093 O O . VAL B 1 87 ? -14.227 -23.141 0.527 1 96.44 87 VAL B O 1
ATOM 3096 N N . LEU B 1 88 ? -13.688 -24.188 -1.409 1 97.25 88 LEU B N 1
ATOM 3097 C CA . LEU B 1 88 ? -12.289 -24.328 -1.02 1 97.25 88 LEU B CA 1
ATOM 3098 C C . LEU B 1 88 ? -11.633 -22.969 -0.832 1 97.25 88 LEU B C 1
ATOM 3100 O O . LEU B 1 88 ? -10.922 -22.75 0.147 1 97.25 88 LEU B O 1
ATOM 3104 N N . LEU B 1 89 ? -11.906 -22.094 -1.747 1 96.12 89 LEU B N 1
ATOM 3105 C CA . LEU B 1 89 ? -11.383 -20.734 -1.696 1 96.12 89 LEU B CA 1
ATOM 3106 C C . LEU B 1 89 ? -11.773 -20.047 -0.39 1 96.12 89 LEU B C 1
ATOM 3108 O O . LEU B 1 89 ? -10.914 -19.516 0.318 1 96.12 89 LEU B O 1
ATOM 3112 N N . GLU B 1 90 ? -12.984 -20.109 -0.034 1 95.56 90 GLU B N 1
ATOM 3113 C CA . GLU B 1 90 ? -13.508 -19.453 1.163 1 95.56 90 GLU B CA 1
ATOM 3114 C C . GLU B 1 90 ? -12.953 -20.109 2.43 1 95.56 90 GLU B C 1
ATOM 3116 O O . GLU B 1 90 ? -12.586 -19.406 3.381 1 95.56 90 GLU B O 1
ATOM 3121 N N . ALA B 1 91 ? -12.922 -21.391 2.391 1 97.31 91 ALA B N 1
ATOM 3122 C CA . ALA B 1 91 ? -12.453 -22.125 3.559 1 97.31 91 ALA B CA 1
ATOM 3123 C C . ALA B 1 91 ? -10.984 -21.812 3.844 1 97.31 91 ALA B C 1
ATOM 3125 O O . ALA B 1 91 ? -10.609 -21.578 4.992 1 97.31 91 ALA B O 1
ATOM 3126 N N . LEU B 1 92 ? -10.188 -21.828 2.811 1 97.88 92 LEU B N 1
ATOM 3127 C CA . LEU B 1 92 ? -8.773 -21.531 2.998 1 97.88 92 LEU B CA 1
ATOM 3128 C C . LEU B 1 92 ? -8.586 -20.109 3.521 1 97.88 92 LEU B C 1
ATOM 3130 O O . LEU B 1 92 ? -7.832 -19.891 4.469 1 97.88 92 LEU B O 1
ATOM 3134 N N . ASN B 1 93 ? -9.281 -19.188 2.98 1 96.62 93 ASN B N 1
ATOM 3135 C CA . ASN B 1 93 ? -9.125 -17.797 3.381 1 96.62 93 ASN B CA 1
ATOM 3136 C C . ASN B 1 93 ? -9.648 -17.562 4.797 1 96.62 93 ASN B C 1
ATOM 3138 O O . ASN B 1 93 ? -9.141 -16.688 5.512 1 96.62 93 ASN B O 1
ATOM 3142 N N . PHE B 1 94 ? -10.609 -18.344 5.16 1 96.75 94 PHE B N 1
ATOM 3143 C CA . PHE B 1 94 ? -11.078 -18.266 6.539 1 96.75 94 PHE B CA 1
ATOM 3144 C C . PHE B 1 94 ? -9.953 -18.578 7.516 1 96.75 94 PHE B C 1
ATOM 3146 O O . PHE B 1 94 ? -9.797 -17.891 8.531 1 96.75 94 PHE B O 1
ATOM 3153 N N . HIS B 1 95 ? -9.164 -19.5 7.168 1 97.69 95 HIS B N 1
ATOM 3154 C CA . HIS B 1 95 ? -8.109 -19.938 8.07 1 97.69 95 HIS B CA 1
ATOM 3155 C C . HIS B 1 95 ? -6.836 -19.125 7.863 1 97.69 95 HIS B C 1
ATOM 3157 O O . HIS B 1 95 ? -5.859 -19.281 8.594 1 97.69 95 HIS B O 1
ATOM 3163 N N . LEU B 1 96 ? -6.844 -18.203 6.891 1 97.12 96 LEU B N 1
ATOM 3164 C CA . LEU B 1 96 ? -5.68 -17.375 6.617 1 97.12 96 LEU B CA 1
ATOM 3165 C C . LEU B 1 96 ? -5.945 -15.93 7.023 1 97.12 96 LEU B C 1
ATOM 3167 O O . LEU B 1 96 ? -5.148 -15.039 6.719 1 97.12 96 LEU B O 1
ATOM 3171 N N . LEU B 1 97 ? -6.961 -15.633 7.723 1 93.19 97 LEU B N 1
ATOM 3172 C CA . LEU B 1 97 ? -7.457 -14.297 8.016 1 93.19 97 LEU B CA 1
ATOM 3173 C C . LEU B 1 97 ? -6.398 -13.461 8.727 1 93.19 97 LEU B C 1
ATOM 3175 O O . LEU B 1 97 ? -6.305 -12.25 8.516 1 93.19 97 LEU B O 1
ATOM 3179 N N . SER B 1 98 ? -5.586 -14.102 9.523 1 93.94 98 SER B N 1
ATOM 3180 C CA . SER B 1 98 ? -4.621 -13.367 10.336 1 93.94 98 SER B CA 1
ATOM 3181 C C . SER B 1 98 ? -3.311 -13.156 9.578 1 93.94 98 SER B C 1
ATOM 3183 O O . SER B 1 98 ? -2.396 -12.5 10.078 1 93.94 98 SER B O 1
ATOM 3185 N N . GLU B 1 99 ? -3.217 -13.719 8.352 1 96.31 99 GLU B N 1
ATOM 3186 C CA . GLU B 1 99 ? -1.979 -13.664 7.578 1 96.31 99 GLU B CA 1
ATOM 3187 C C . GLU B 1 99 ? -2.084 -12.664 6.434 1 96.31 99 GLU B C 1
ATOM 3189 O O . GLU B 1 99 ? -3.188 -12.273 6.043 1 96.31 99 GLU B O 1
ATOM 3194 N N . GLU B 1 100 ? -0.978 -12.219 6.016 1 97.06 100 GLU B N 1
ATOM 3195 C CA . GLU B 1 100 ? -0.919 -11.438 4.785 1 97.06 100 GLU B CA 1
ATOM 3196 C C . GLU B 1 100 ? -0.805 -12.344 3.562 1 97.06 100 GLU B C 1
ATOM 3198 O O . GLU B 1 100 ? 0.064 -12.141 2.711 1 97.06 100 GLU B O 1
ATOM 3203 N N . ILE B 1 101 ? -1.596 -13.312 3.559 1 98.06 101 ILE B N 1
ATOM 3204 C CA . ILE B 1 101 ? -1.755 -14.312 2.506 1 98.06 101 ILE B CA 1
ATOM 3205 C C . ILE B 1 101 ? -3.229 -14.438 2.129 1 98.06 101 ILE B C 1
ATOM 3207 O O . ILE B 1 101 ? -4.098 -14.477 3.004 1 98.06 101 ILE B O 1
ATOM 3211 N N . ARG B 1 102 ? -3.498 -14.477 0.859 1 97.38 102 ARG B N 1
ATOM 3212 C CA . ARG B 1 102 ? -4.867 -14.656 0.389 1 97.38 102 ARG B CA 1
ATOM 3213 C C . ARG B 1 102 ? -4.91 -15.539 -0.852 1 97.38 102 ARG B C 1
ATOM 3215 O O . ARG B 1 102 ? -4.148 -15.328 -1.798 1 97.38 102 ARG B O 1
ATOM 3222 N N . VAL B 1 103 ? -5.734 -16.562 -0.781 1 97.19 103 VAL B N 1
ATOM 3223 C CA . VAL B 1 103 ? -6.012 -17.344 -1.981 1 97.19 103 VAL B CA 1
ATOM 3224 C C . VAL B 1 103 ? -6.98 -16.578 -2.883 1 97.19 103 VAL B C 1
ATOM 3226 O O . VAL B 1 103 ? -8.008 -16.094 -2.418 1 97.19 103 VAL B O 1
ATOM 3229 N N . THR B 1 104 ? -6.711 -16.484 -4.102 1 95.44 104 THR B N 1
ATOM 3230 C CA . THR B 1 104 ? -7.512 -15.656 -4.988 1 95.44 104 THR B CA 1
ATOM 3231 C C . THR B 1 104 ? -8.305 -16.516 -5.969 1 95.44 104 THR B C 1
ATOM 3233 O O . THR B 1 104 ? -9.312 -16.062 -6.52 1 95.44 104 THR B O 1
ATOM 3236 N N . ARG B 1 105 ? -7.844 -17.688 -6.211 1 95.31 105 ARG B N 1
ATOM 3237 C CA . ARG B 1 105 ? -8.516 -18.625 -7.102 1 95.31 105 ARG B CA 1
ATOM 3238 C C . ARG B 1 105 ? -8.195 -20.062 -6.715 1 95.31 105 ARG B C 1
ATOM 3240 O O . ARG B 1 105 ? -7.09 -20.359 -6.258 1 95.31 105 ARG B O 1
ATOM 3247 N N . ALA B 1 106 ? -9.102 -20.891 -6.883 1 97.06 106 ALA B N 1
ATOM 3248 C CA . ALA B 1 106 ? -8.953 -22.328 -6.703 1 97.06 106 ALA B CA 1
ATOM 3249 C C . ALA B 1 106 ? -9.727 -23.094 -7.773 1 97.06 106 ALA B C 1
ATOM 3251 O O . ALA B 1 106 ? -10.844 -22.719 -8.133 1 97.06 106 ALA B O 1
ATOM 3252 N N . GLN B 1 107 ? -9.086 -24.125 -8.227 1 97.44 107 GLN B N 1
ATOM 3253 C CA . GLN B 1 107 ? -9.797 -24.953 -9.203 1 97.44 107 GLN B CA 1
ATOM 3254 C C . GLN B 1 107 ? -9.281 -26.391 -9.195 1 97.44 107 GLN B C 1
ATOM 3256 O O . GLN B 1 107 ? -8.086 -26.609 -9.008 1 97.44 107 GLN B O 1
ATOM 3261 N N . ARG B 1 108 ? -10.195 -27.266 -9.461 1 96.75 108 ARG B N 1
ATOM 3262 C CA . ARG B 1 108 ? -9.797 -28.656 -9.641 1 96.75 108 ARG B CA 1
ATOM 3263 C C . ARG B 1 108 ? -9.023 -28.844 -10.938 1 96.75 108 ARG B C 1
ATOM 3265 O O . ARG B 1 108 ? -9.367 -28.25 -11.969 1 96.75 108 ARG B O 1
ATOM 3272 N N . VAL B 1 109 ? -7.996 -29.641 -10.914 1 97.81 109 VAL B N 1
ATOM 3273 C CA . VAL B 1 109 ? -7.164 -29.922 -12.078 1 97.81 109 VAL B CA 1
ATOM 3274 C C . VAL B 1 109 ? -6.918 -31.422 -12.18 1 97.81 109 VAL B C 1
ATOM 3276 O O . VAL B 1 109 ? -7.246 -32.188 -11.266 1 97.81 109 VAL B O 1
ATOM 3279 N N . PRO B 1 110 ? -6.438 -31.922 -13.312 1 96.38 110 PRO B N 1
ATOM 3280 C CA . PRO B 1 110 ? -6.137 -33.344 -13.461 1 96.38 110 PRO B CA 1
ATOM 3281 C C . PRO B 1 110 ? -5.141 -33.844 -12.422 1 96.38 110 PRO B C 1
ATOM 3283 O O . PRO B 1 110 ? -4.281 -33.094 -11.961 1 96.38 110 PRO B O 1
ATOM 3286 N N . ALA B 1 111 ? -5.203 -35.094 -12.094 1 94.94 111 ALA B N 1
ATOM 3287 C CA . ALA B 1 111 ? -4.422 -35.688 -11.023 1 94.94 111 ALA B CA 1
ATOM 3288 C C . ALA B 1 111 ? -2.93 -35.656 -11.344 1 94.94 111 ALA B C 1
ATOM 3290 O O . ALA B 1 111 ? -2.092 -35.719 -10.438 1 94.94 111 ALA B O 1
ATOM 3291 N N . ASP B 1 112 ? -2.609 -35.5 -12.586 1 95.69 112 ASP B N 1
ATOM 3292 C CA . ASP B 1 112 ? -1.202 -35.5 -12.977 1 95.69 112 ASP B CA 1
ATOM 3293 C C . ASP B 1 112 ? -0.67 -34.094 -13.156 1 95.69 112 ASP B C 1
ATOM 3295 O O . ASP B 1 112 ? 0.483 -33.906 -13.547 1 95.69 112 ASP B O 1
ATOM 3299 N N . PHE B 1 113 ? -1.528 -33.125 -12.914 1 97.69 113 PHE B N 1
ATOM 3300 C CA . PHE B 1 113 ? -1.104 -31.719 -13.008 1 97.69 113 PHE B CA 1
ATOM 3301 C C . PHE B 1 113 ? -0.027 -31.422 -11.977 1 97.69 113 PHE B C 1
ATOM 3303 O O . PHE B 1 113 ? -0.104 -31.875 -10.836 1 97.69 113 PHE B O 1
ATOM 3310 N N . HIS B 1 114 ? 0.968 -30.672 -12.391 1 98.44 114 HIS B N 1
ATOM 3311 C CA . HIS B 1 114 ? 2.018 -30.203 -11.484 1 98.44 114 HIS B CA 1
ATOM 3312 C C . HIS B 1 114 ? 2.262 -28.719 -11.641 1 98.44 114 HIS B C 1
ATOM 3314 O O . HIS B 1 114 ? 2.723 -28.25 -12.688 1 98.44 114 HIS B O 1
ATOM 3320 N N . ALA B 1 115 ? 2.07 -27.953 -10.586 1 98.56 115 ALA B N 1
ATOM 3321 C CA . ALA B 1 115 ? 2.064 -26.484 -10.617 1 98.56 115 ALA B CA 1
ATOM 3322 C C . ALA B 1 115 ? 3.402 -25.938 -11.109 1 98.56 115 ALA B C 1
ATOM 3324 O O . ALA B 1 115 ? 3.443 -24.984 -11.883 1 98.56 115 ALA B O 1
ATOM 3325 N N . ARG B 1 116 ? 4.465 -26.531 -10.68 1 97.44 116 ARG B N 1
ATOM 3326 C CA . ARG B 1 116 ? 5.789 -26.031 -11.023 1 97.44 116 ARG B CA 1
ATOM 3327 C C . ARG B 1 116 ? 6.137 -26.375 -12.469 1 97.44 116 ARG B C 1
ATOM 3329 O O . ARG B 1 116 ? 6.551 -25.5 -13.234 1 97.44 116 ARG B O 1
ATOM 3336 N N . TYR B 1 117 ? 5.855 -27.594 -12.906 1 97.25 117 TYR B N 1
ATOM 3337 C CA . TYR B 1 117 ? 6.398 -28.094 -14.164 1 97.25 117 TYR B CA 1
ATOM 3338 C C . TYR B 1 117 ? 5.48 -27.75 -15.328 1 97.25 117 TYR B C 1
ATOM 3340 O O . TYR B 1 117 ? 5.914 -27.719 -16.484 1 97.25 117 TYR B O 1
ATOM 3348 N N . ARG B 1 118 ? 4.238 -27.484 -15.023 1 98.06 118 ARG B N 1
ATOM 3349 C CA . ARG B 1 118 ? 3.305 -27.141 -16.094 1 98.06 118 ARG B CA 1
ATOM 3350 C C . ARG B 1 118 ? 3.246 -25.625 -16.297 1 98.06 118 ARG B C 1
ATOM 3352 O O . ARG B 1 118 ? 2.6 -25.141 -17.219 1 98.06 118 ARG B O 1
ATOM 3359 N N . ALA B 1 119 ? 3.918 -24.875 -15.422 1 98.44 119 ALA B N 1
ATOM 3360 C CA . ALA B 1 119 ? 3.943 -23.422 -15.602 1 98.44 119 ALA B CA 1
ATOM 3361 C C . ALA B 1 119 ? 4.66 -23.031 -16.891 1 98.44 119 ALA B C 1
ATOM 3363 O O . ALA B 1 119 ? 5.746 -23.547 -17.188 1 98.44 119 ALA B O 1
ATOM 3364 N N . GLN B 1 120 ? 4.078 -22.141 -17.625 1 98.44 120 GLN B N 1
ATOM 3365 C CA . GLN B 1 120 ? 4.613 -21.719 -18.922 1 98.44 120 GLN B CA 1
ATOM 3366 C C . GLN B 1 120 ? 5.453 -20.453 -18.781 1 98.44 120 GLN B C 1
ATOM 3368 O O . GLN B 1 120 ? 6.367 -20.219 -19.578 1 98.44 120 GLN B O 1
ATOM 3373 N N . SER B 1 121 ? 5.105 -19.656 -17.844 1 98.56 121 SER B N 1
ATOM 3374 C CA . SER B 1 121 ? 5.875 -18.438 -17.625 1 98.56 121 SER B CA 1
ATOM 3375 C C . SER B 1 121 ? 5.605 -17.859 -16.234 1 98.56 121 SER B C 1
ATOM 3377 O O . SER B 1 121 ? 4.594 -18.172 -15.609 1 98.56 121 SER B O 1
ATOM 3379 N N . ARG B 1 122 ? 6.539 -17.156 -15.781 1 98.69 122 ARG B N 1
ATOM 3380 C CA . ARG B 1 122 ? 6.461 -16.328 -14.594 1 98.69 122 ARG B CA 1
ATOM 3381 C C . ARG B 1 122 ? 6.805 -14.875 -14.914 1 98.69 122 ARG B C 1
ATOM 3383 O O . ARG B 1 122 ? 7.742 -14.602 -15.672 1 98.69 122 ARG B O 1
ATOM 3390 N N . THR B 1 123 ? 6.008 -13.969 -14.406 1 98.81 123 THR B N 1
ATOM 3391 C CA . THR B 1 123 ? 6.273 -12.539 -14.57 1 98.81 123 THR B CA 1
ATOM 3392 C C . THR B 1 123 ? 6.555 -11.883 -13.227 1 98.81 123 THR B C 1
ATOM 3394 O O . THR B 1 123 ? 5.758 -12 -12.297 1 98.81 123 THR B O 1
ATOM 3397 N N . TYR B 1 124 ? 7.703 -11.281 -13.18 1 98.88 124 TYR B N 1
ATOM 3398 C CA . TYR B 1 124 ? 8.102 -10.516 -12.008 1 98.88 124 TYR B CA 1
ATOM 3399 C C . TYR B 1 124 ? 8.117 -9.023 -12.312 1 98.88 124 TYR B C 1
ATOM 3401 O O . TYR B 1 124 ? 8.469 -8.609 -13.414 1 98.88 124 TYR B O 1
ATOM 3409 N N . VAL B 1 125 ? 7.695 -8.219 -11.336 1 98.88 125 VAL B N 1
ATOM 3410 C CA . VAL B 1 125 ? 7.797 -6.766 -11.406 1 98.88 125 VAL B CA 1
ATOM 3411 C C . VAL B 1 125 ? 8.586 -6.242 -10.203 1 98.88 125 VAL B C 1
ATOM 3413 O O . VAL B 1 125 ? 8.32 -6.633 -9.062 1 98.88 125 VAL B O 1
ATOM 3416 N N . TYR B 1 126 ? 9.578 -5.465 -10.461 1 98.94 126 TYR B N 1
ATOM 3417 C CA . TYR B 1 126 ? 10.352 -4.816 -9.406 1 98.94 126 TYR B CA 1
ATOM 3418 C C . TYR B 1 126 ? 10.047 -3.324 -9.352 1 98.94 126 TYR B C 1
ATOM 3420 O O . TYR B 1 126 ? 10.266 -2.605 -10.328 1 98.94 126 TYR B O 1
ATOM 3428 N N . ARG B 1 127 ? 9.609 -2.844 -8.211 1 98.56 127 ARG B N 1
ATOM 3429 C CA . ARG B 1 127 ? 9.203 -1.455 -8.039 1 98.56 127 ARG B CA 1
ATOM 3430 C C . ARG B 1 127 ? 10.344 -0.615 -7.469 1 98.56 127 ARG B C 1
ATOM 3432 O O . ARG B 1 127 ? 10.938 -0.977 -6.457 1 98.56 127 ARG B O 1
ATOM 3439 N N . ILE B 1 128 ? 10.578 0.495 -8.148 1 98 128 ILE B N 1
ATOM 3440 C CA . ILE B 1 128 ? 11.609 1.443 -7.742 1 98 128 ILE B CA 1
ATOM 3441 C C . ILE B 1 128 ? 10.984 2.811 -7.484 1 98 128 ILE B C 1
ATOM 3443 O O . ILE B 1 128 ? 10.148 3.275 -8.266 1 98 128 ILE B O 1
ATOM 3447 N N . ALA B 1 129 ? 11.312 3.4 -6.402 1 97.06 129 ALA B N 1
ATOM 3448 C CA . ALA B 1 129 ? 10.906 4.77 -6.098 1 97.06 129 ALA B CA 1
ATOM 3449 C C . ALA B 1 129 ? 12.102 5.715 -6.102 1 97.06 129 ALA B C 1
ATOM 3451 O O . ALA B 1 129 ? 13.078 5.492 -5.387 1 97.06 129 ALA B O 1
ATOM 3452 N N . LEU B 1 130 ? 12.023 6.762 -6.867 1 96.31 130 LEU B N 1
ATOM 3453 C CA . LEU B 1 130 ? 13.125 7.715 -6.973 1 96.31 130 LEU B CA 1
ATOM 3454 C C . LEU B 1 130 ? 12.898 8.914 -6.059 1 96.31 130 LEU B C 1
ATOM 3456 O O . LEU B 1 130 ? 11.766 9.172 -5.633 1 96.31 130 LEU B O 1
ATOM 3460 N N . GLY B 1 131 ? 14 9.547 -5.73 1 91.88 131 GLY B N 1
ATOM 3461 C CA . GLY B 1 131 ? 13.945 10.773 -4.949 1 91.88 131 GLY B CA 1
ATOM 3462 C C . GLY B 1 131 ? 13.703 10.531 -3.471 1 91.88 131 GLY B C 1
ATOM 3463 O O . GLY B 1 131 ? 13.039 11.328 -2.805 1 91.88 131 GLY B O 1
ATOM 3464 N N . THR B 1 132 ? 14.094 9.461 -3.029 1 88.69 132 THR B N 1
ATOM 3465 C CA . THR B 1 132 ? 13.875 9.094 -1.637 1 88.69 132 THR B CA 1
ATOM 3466 C C . THR B 1 132 ? 15.203 8.828 -0.933 1 88.69 132 THR B C 1
ATOM 3468 O O . THR B 1 132 ? 15.641 7.684 -0.822 1 88.69 132 THR B O 1
ATOM 3471 N N . PRO B 1 133 ? 15.875 9.844 -0.438 1 75.5 133 PRO B N 1
ATOM 3472 C CA . PRO B 1 133 ? 17.219 9.711 0.136 1 75.5 133 PRO B CA 1
ATOM 3473 C C . PRO B 1 133 ? 17.25 8.773 1.336 1 75.5 133 PRO B C 1
ATOM 3475 O O . PRO B 1 133 ? 18.25 8.078 1.55 1 75.5 133 PRO B O 1
ATOM 3478 N N . HIS B 1 134 ? 16.156 8.828 2.129 1 79.38 134 HIS B N 1
ATOM 3479 C CA . HIS B 1 134 ? 16.062 7.941 3.283 1 79.38 134 HIS B CA 1
ATOM 3480 C C . HIS B 1 134 ? 14.766 7.145 3.27 1 79.38 134 HIS B C 1
ATOM 3482 O O . HIS B 1 134 ? 13.742 7.629 2.781 1 79.38 134 HIS B O 1
ATOM 3488 N N . HIS B 1 135 ? 14.852 5.902 3.75 1 76.94 135 HIS B N 1
ATOM 3489 C CA . HIS B 1 135 ? 13.703 5.004 3.777 1 76.94 135 HIS B CA 1
ATOM 3490 C C . HIS B 1 135 ? 12.523 5.633 4.512 1 76.94 135 HIS B C 1
ATOM 3492 O O . HIS B 1 135 ? 11.375 5.41 4.145 1 76.94 135 HIS B O 1
ATOM 3498 N N . SER B 1 136 ? 12.875 6.512 5.418 1 77.88 136 SER B N 1
ATOM 3499 C CA . SER B 1 136 ? 11.836 7.152 6.215 1 77.88 136 SER B CA 1
ATOM 3500 C C . SER B 1 136 ? 11.086 8.203 5.402 1 77.88 136 SER B C 1
ATOM 3502 O O . SER B 1 136 ? 10.031 8.68 5.824 1 77.88 136 SER B O 1
ATOM 3504 N N . GLN B 1 137 ? 11.57 8.438 4.215 1 85.56 137 GLN B N 1
ATOM 3505 C CA . GLN B 1 137 ? 10.953 9.477 3.396 1 85.56 137 GLN B CA 1
ATOM 3506 C C . GLN B 1 137 ? 9.938 8.883 2.422 1 85.56 137 GLN B C 1
ATOM 3508 O O . GLN B 1 137 ? 9.25 9.609 1.712 1 85.56 137 GLN B O 1
ATOM 3513 N N . LEU B 1 138 ? 9.883 7.566 2.426 1 92.75 138 LEU B N 1
ATOM 3514 C CA . LEU B 1 138 ? 8.891 6.898 1.599 1 92.75 138 LEU B CA 1
ATOM 3515 C C . LEU B 1 138 ? 7.508 6.965 2.25 1 92.75 138 LEU B C 1
ATOM 3517 O O . LEU B 1 138 ? 7.398 6.949 3.479 1 92.75 138 LEU B O 1
ATOM 3521 N N . PRO B 1 139 ? 6.469 7.07 1.388 1 95.81 139 PRO B N 1
ATOM 3522 C CA . PRO B 1 139 ? 5.133 6.906 1.968 1 95.81 139 PRO B CA 1
ATOM 3523 C C . PRO B 1 139 ? 4.953 5.562 2.67 1 95.81 139 PRO B C 1
ATOM 3525 O O . PRO B 1 139 ? 5.461 4.543 2.201 1 95.81 139 PRO B O 1
ATOM 3528 N N . LEU B 1 140 ? 4.289 5.594 3.785 1 96.38 140 LEU B N 1
ATOM 3529 C CA . LEU B 1 140 ? 4.035 4.375 4.547 1 96.38 140 LEU B CA 1
ATOM 3530 C C . LEU B 1 140 ? 3.281 3.354 3.703 1 96.38 140 LEU B C 1
ATOM 3532 O O . LEU B 1 140 ? 3.439 2.146 3.893 1 96.38 140 LEU B O 1
ATOM 3536 N N . THR B 1 141 ? 2.51 3.791 2.73 1 96.38 141 THR B N 1
ATOM 3537 C CA . THR B 1 141 ? 1.724 2.906 1.878 1 96.38 141 THR B CA 1
ATOM 3538 C C . THR B 1 141 ? 2.633 2.059 0.992 1 96.38 141 THR B C 1
ATOM 3540 O O . THR B 1 141 ? 2.227 1 0.508 1 96.38 141 THR B O 1
ATOM 3543 N N . ASP B 1 142 ? 3.916 2.531 0.794 1 95.75 142 ASP B N 1
ATOM 3544 C CA . ASP B 1 142 ? 4.742 1.896 -0.227 1 95.75 142 ASP B CA 1
ATOM 3545 C C . ASP B 1 142 ? 6.09 1.464 0.348 1 95.75 142 ASP B C 1
ATOM 3547 O O . ASP B 1 142 ? 6.859 0.762 -0.314 1 95.75 142 ASP B O 1
ATOM 3551 N N . HIS B 1 143 ? 6.375 1.853 1.545 1 93.62 143 HIS B N 1
ATOM 3552 C CA . HIS B 1 143 ? 7.738 1.788 2.053 1 93.62 143 HIS B CA 1
ATOM 3553 C C . HIS B 1 143 ? 8.258 0.354 2.064 1 93.62 143 HIS B C 1
ATOM 3555 O O . HIS B 1 143 ? 9.461 0.123 1.945 1 93.62 143 HIS B O 1
ATOM 3561 N N . SER B 1 144 ? 7.453 -0.614 2.148 1 94.94 144 SER B N 1
ATOM 3562 C CA . SER B 1 144 ? 7.891 -2.006 2.141 1 94.94 144 SER B CA 1
ATOM 3563 C C . SER B 1 144 ? 7.59 -2.674 0.803 1 94.94 144 SER B C 1
ATOM 3565 O O . SER B 1 144 ? 7.691 -3.895 0.677 1 94.94 144 SER B O 1
ATOM 3567 N N . LEU B 1 145 ? 7.238 -1.894 -0.203 1 97.25 145 LEU B N 1
ATOM 3568 C CA . LEU B 1 145 ? 6.754 -2.467 -1.453 1 97.25 145 LEU B CA 1
ATOM 3569 C C . LEU B 1 145 ? 7.547 -1.934 -2.641 1 97.25 145 LEU B C 1
ATOM 3571 O O . LEU B 1 145 ? 7.117 -2.062 -3.789 1 97.25 145 LEU B O 1
ATOM 3575 N N . CYS B 1 146 ? 8.672 -1.252 -2.342 1 97.12 146 CYS B N 1
ATOM 3576 C CA . CYS B 1 146 ? 9.523 -0.717 -3.395 1 97.12 146 CYS B CA 1
ATOM 3577 C C . CYS B 1 146 ? 10.945 -0.505 -2.885 1 97.12 146 CYS B C 1
ATOM 3579 O O . CYS B 1 146 ? 11.211 -0.639 -1.688 1 97.12 146 CYS B O 1
ATOM 3581 N N . TRP B 1 147 ? 11.805 -0.319 -3.799 1 97.25 147 TRP B N 1
ATOM 3582 C CA . TRP B 1 147 ? 13.18 0.08 -3.525 1 97.25 147 TRP B CA 1
ATOM 3583 C C . TRP B 1 147 ? 13.352 1.585 -3.697 1 97.25 147 TRP B C 1
ATOM 3585 O O . TRP B 1 147 ? 13.297 2.098 -4.816 1 97.25 147 TRP B O 1
ATOM 3595 N N . GLY B 1 148 ? 13.531 2.297 -2.57 1 96.31 148 GLY B N 1
ATOM 3596 C CA . GLY B 1 148 ? 13.797 3.725 -2.629 1 96.31 148 GLY B CA 1
ATOM 3597 C C . GLY B 1 148 ? 15.234 4.047 -2.994 1 96.31 148 GLY B C 1
ATOM 3598 O O . GLY B 1 148 ? 16.172 3.494 -2.412 1 96.31 148 GLY B O 1
ATOM 3599 N N . LEU B 1 149 ? 15.383 4.887 -4.008 1 96 149 LEU B N 1
ATOM 3600 C CA . LEU B 1 149 ? 16.688 5.375 -4.422 1 96 149 LEU B CA 1
ATOM 3601 C C . LEU B 1 149 ? 16.812 6.879 -4.211 1 96 149 LEU B C 1
ATOM 3603 O O . LEU B 1 149 ? 15.844 7.617 -4.434 1 96 149 LEU B O 1
ATOM 3607 N N . GLN B 1 150 ? 17.906 7.332 -3.82 1 92.31 150 GLN B N 1
ATOM 3608 C CA . GLN B 1 150 ? 18.141 8.766 -3.652 1 92.31 150 GLN B CA 1
ATOM 3609 C C . GLN B 1 150 ? 18.109 9.484 -4.996 1 92.31 150 GLN B C 1
ATOM 3611 O O . GLN B 1 150 ? 17.797 10.68 -5.062 1 92.31 150 GLN B O 1
ATOM 3616 N N . ASN B 1 151 ? 18.391 8.773 -6.012 1 92.31 151 ASN B N 1
ATOM 3617 C CA . ASN B 1 151 ? 18.391 9.352 -7.355 1 92.31 151 ASN B CA 1
ATOM 3618 C C . ASN B 1 151 ? 17.047 9.953 -7.711 1 92.31 151 ASN B C 1
ATOM 3620 O O . ASN B 1 151 ? 16 9.359 -7.422 1 92.31 151 ASN B O 1
ATOM 3624 N N . THR B 1 152 ? 17.109 11.094 -8.375 1 90.94 152 THR B N 1
ATOM 3625 C CA . THR B 1 152 ? 15.867 11.703 -8.844 1 90.94 152 THR B CA 1
ATOM 3626 C C . THR B 1 152 ? 15.578 11.289 -10.289 1 90.94 152 THR B C 1
ATOM 3628 O O . THR B 1 152 ? 14.469 11.477 -10.781 1 90.94 152 THR B O 1
ATOM 3631 N N . GLU B 1 153 ? 16.625 10.805 -10.906 1 95.19 153 GLU B N 1
ATOM 3632 C CA . GLU B 1 153 ? 16.484 10.32 -12.281 1 95.19 153 GLU B CA 1
ATOM 3633 C C . GLU B 1 153 ? 17.391 9.117 -12.531 1 95.19 153 GLU B C 1
ATOM 3635 O O . GLU B 1 153 ? 18.391 8.93 -11.836 1 95.19 153 GLU B O 1
ATOM 3640 N N . LEU B 1 154 ? 16.969 8.273 -13.453 1 97.81 154 LEU B N 1
ATOM 3641 C CA . LEU B 1 154 ? 17.766 7.18 -13.992 1 97.81 154 LEU B CA 1
ATOM 3642 C C . LEU B 1 154 ? 17.875 7.293 -15.508 1 97.81 154 LEU B C 1
ATOM 3644 O O . LEU B 1 154 ? 17.016 7.871 -16.156 1 97.81 154 LEU B O 1
ATOM 3648 N N . ASN B 1 155 ? 19.016 6.887 -16.016 1 98.56 155 ASN B N 1
ATOM 3649 C CA . ASN B 1 155 ? 19.125 6.781 -17.469 1 98.56 155 ASN B CA 1
ATOM 3650 C C . ASN B 1 155 ? 18.312 5.605 -18.016 1 98.56 155 ASN B C 1
ATOM 3652 O O . ASN B 1 155 ? 18.875 4.547 -18.297 1 98.56 155 ASN B O 1
ATOM 3656 N N . VAL B 1 156 ? 17.062 5.797 -18.234 1 98.56 156 VAL B N 1
ATOM 3657 C CA . VAL B 1 156 ? 16.109 4.754 -18.594 1 98.56 156 VAL B CA 1
ATOM 3658 C C . VAL B 1 156 ? 16.438 4.215 -19.984 1 98.56 156 VAL B C 1
ATOM 3660 O O . VAL B 1 156 ? 16.266 3.021 -20.25 1 98.56 156 VAL B O 1
ATOM 3663 N N . LYS B 1 157 ? 16.844 5.121 -20.828 1 98.5 157 LYS B N 1
ATOM 3664 C CA . LYS B 1 157 ? 17.25 4.684 -22.172 1 98.5 157 LYS B CA 1
ATOM 3665 C C . LYS B 1 157 ? 18.359 3.646 -22.094 1 98.5 157 LYS B C 1
ATOM 3667 O O . LYS B 1 157 ? 18.281 2.586 -22.719 1 98.5 157 LYS B O 1
ATOM 3672 N N . ALA B 1 158 ? 19.375 3.951 -21.344 1 98.81 158 ALA B N 1
ATOM 3673 C CA . ALA B 1 158 ? 20.484 3.016 -21.156 1 98.81 158 ALA B CA 1
ATOM 3674 C C . ALA B 1 158 ? 20.016 1.727 -20.5 1 98.81 158 ALA B C 1
ATOM 3676 O O . ALA B 1 158 ? 20.469 0.636 -20.844 1 98.81 158 ALA B O 1
ATOM 3677 N N . MET B 1 159 ? 19.141 1.864 -19.516 1 98.88 159 MET B N 1
ATOM 3678 C CA . MET B 1 159 ? 18.609 0.691 -18.844 1 98.88 159 MET B CA 1
ATOM 3679 C C . MET B 1 159 ? 17.875 -0.221 -19.812 1 98.88 159 MET B C 1
ATOM 3681 O O . MET B 1 159 ? 18.062 -1.438 -19.797 1 98.88 159 MET B O 1
ATOM 3685 N N . ASN B 1 160 ? 17.078 0.396 -20.688 1 98.81 160 ASN B N 1
ATOM 3686 C CA . ASN B 1 160 ? 16.328 -0.407 -21.656 1 98.81 160 ASN B CA 1
ATOM 3687 C C . ASN B 1 160 ? 17.25 -1.022 -22.703 1 98.81 160 ASN B C 1
ATOM 3689 O O . ASN B 1 160 ? 17 -2.139 -23.172 1 98.81 160 ASN B O 1
ATOM 3693 N N . GLU B 1 161 ? 18.219 -0.32 -23.078 1 98.75 161 GLU B N 1
ATOM 3694 C CA . GLU B 1 161 ? 19.234 -0.899 -23.969 1 98.75 161 GLU B CA 1
ATOM 3695 C C . GLU B 1 161 ? 19.906 -2.113 -23.328 1 98.75 161 GLU B C 1
ATOM 3697 O O . GLU B 1 161 ? 20.031 -3.164 -23.953 1 98.75 161 GLU B O 1
ATOM 3702 N N . ALA B 1 162 ? 20.312 -1.954 -22.109 1 98.88 162 ALA B N 1
ATOM 3703 C CA . ALA B 1 162 ? 20.922 -3.051 -21.359 1 98.88 162 ALA B CA 1
ATOM 3704 C C . ALA B 1 162 ? 19.953 -4.215 -21.203 1 98.88 162 ALA B C 1
ATOM 3706 O O . ALA B 1 162 ? 20.328 -5.375 -21.375 1 98.88 162 ALA B O 1
ATOM 3707 N N . ALA B 1 163 ? 18.719 -3.9 -20.844 1 98.88 163 ALA B N 1
ATOM 3708 C CA . ALA B 1 163 ? 17.688 -4.918 -20.688 1 98.88 163 ALA B CA 1
ATOM 3709 C C . ALA B 1 163 ? 17.484 -5.723 -21.969 1 98.88 163 ALA B C 1
ATOM 3711 O O . ALA B 1 163 ? 17.297 -6.941 -21.922 1 98.88 163 ALA B O 1
ATOM 3712 N N . SER B 1 164 ? 17.562 -5.039 -23.078 1 98.62 164 SER B N 1
ATOM 3713 C CA . SER B 1 164 ? 17.375 -5.688 -24.375 1 98.62 164 SER B CA 1
ATOM 3714 C C . SER B 1 164 ? 18.469 -6.73 -24.625 1 98.62 164 SER B C 1
ATOM 3716 O O . SER B 1 164 ? 18.219 -7.746 -25.266 1 98.62 164 SER B O 1
ATOM 3718 N N . LEU B 1 165 ? 19.625 -6.539 -24.109 1 98.5 165 LEU B N 1
ATOM 3719 C CA . LEU B 1 165 ? 20.734 -7.484 -24.25 1 98.5 165 LEU B CA 1
ATOM 3720 C C . LEU B 1 165 ? 20.438 -8.789 -23.531 1 98.5 165 LEU B C 1
ATOM 3722 O O . LEU B 1 165 ? 21 -9.836 -23.859 1 98.5 165 LEU B O 1
ATOM 3726 N N . LEU B 1 166 ? 19.578 -8.672 -22.531 1 98.69 166 LEU B N 1
ATOM 3727 C CA . LEU B 1 166 ? 19.312 -9.805 -21.656 1 98.69 166 LEU B CA 1
ATOM 3728 C C . LEU B 1 166 ? 18.188 -10.672 -22.234 1 98.69 166 LEU B C 1
ATOM 3730 O O . LEU B 1 166 ? 18.031 -11.828 -21.844 1 98.69 166 LEU B O 1
ATOM 3734 N N . VAL B 1 167 ? 17.359 -10.094 -23.078 1 98.88 167 VAL B N 1
ATOM 3735 C CA . VAL B 1 167 ? 16.25 -10.82 -23.656 1 98.88 167 VAL B CA 1
ATOM 3736 C C . VAL B 1 167 ? 16.766 -11.914 -24.594 1 98.88 167 VAL B C 1
ATOM 3738 O O . VAL B 1 167 ? 17.703 -11.688 -25.375 1 98.88 167 VAL B O 1
ATOM 3741 N N . GLY B 1 168 ? 16.203 -13.07 -24.531 1 98.75 168 GLY B N 1
ATOM 3742 C CA . GLY B 1 168 ? 16.656 -14.227 -25.281 1 98.75 168 GLY B CA 1
ATOM 3743 C C . GLY B 1 168 ? 17.25 -15.312 -24.391 1 98.75 168 GLY B C 1
ATOM 3744 O O . GLY B 1 168 ? 17 -15.344 -23.188 1 98.75 168 GLY B O 1
ATOM 3745 N N . THR B 1 169 ? 17.859 -16.297 -25.016 1 98.81 169 THR B N 1
ATOM 3746 C CA . THR B 1 169 ? 18.438 -17.438 -24.312 1 98.81 169 THR B CA 1
ATOM 3747 C C . THR B 1 169 ? 19.922 -17.203 -24.031 1 98.81 169 THR B C 1
ATOM 3749 O O . THR B 1 169 ? 20.703 -16.969 -24.938 1 98.81 169 THR B O 1
ATOM 3752 N N . HIS B 1 170 ? 20.266 -17.156 -22.766 1 98.81 170 HIS B N 1
ATOM 3753 C CA . HIS B 1 170 ? 21.641 -16.922 -22.328 1 98.81 170 HIS B CA 1
ATOM 3754 C C . HIS B 1 170 ? 22 -17.812 -21.156 1 98.81 170 HIS B C 1
ATOM 3756 O O . HIS B 1 170 ? 21.125 -18.422 -20.547 1 98.81 170 HIS B O 1
ATOM 3762 N N . ASP B 1 171 ? 23.25 -17.969 -21 1 98.62 171 ASP B N 1
ATOM 3763 C CA . ASP B 1 171 ? 23.766 -18.453 -19.719 1 98.62 171 ASP B CA 1
ATOM 3764 C C . ASP B 1 171 ? 23.781 -17.344 -18.672 1 98.62 171 ASP B C 1
ATOM 3766 O O . ASP B 1 171 ? 24.562 -16.406 -18.781 1 98.62 171 ASP B O 1
ATOM 3770 N N . PHE B 1 172 ? 22.953 -17.469 -17.656 1 98.62 172 PHE B N 1
ATOM 3771 C CA . PHE B 1 172 ? 22.797 -16.391 -16.688 1 98.62 172 PHE B CA 1
ATOM 3772 C C . PHE B 1 172 ? 23.594 -16.703 -15.414 1 98.62 172 PHE B C 1
ATOM 3774 O O . PHE B 1 172 ? 23.234 -16.234 -14.328 1 98.62 172 PHE B O 1
ATOM 3781 N N . SER B 1 173 ? 24.656 -17.453 -15.477 1 97.88 173 SER B N 1
ATOM 3782 C CA . SER B 1 173 ? 25.469 -17.797 -14.32 1 97.88 173 SER B CA 1
ATOM 3783 C C . SER B 1 173 ? 25.922 -16.562 -13.555 1 97.88 173 SER B C 1
ATOM 3785 O O . SER B 1 173 ? 25.922 -16.562 -12.32 1 97.88 173 SER B O 1
ATOM 3787 N N . SER B 1 174 ? 26.234 -15.477 -14.25 1 98.31 174 SER B N 1
ATOM 3788 C CA . SER B 1 174 ? 26.719 -14.258 -13.602 1 98.31 174 SER B CA 1
ATOM 3789 C C . SER B 1 174 ? 25.625 -13.617 -12.75 1 98.31 174 SER B C 1
ATOM 3791 O O . SER B 1 174 ? 25.906 -12.82 -11.859 1 98.31 174 SER B O 1
ATOM 3793 N N . PHE B 1 175 ? 24.406 -13.992 -13.047 1 98.25 175 PHE B N 1
ATOM 3794 C CA . PHE B 1 175 ? 23.297 -13.359 -12.367 1 98.25 175 PHE B CA 1
ATOM 3795 C C . PHE B 1 175 ? 22.594 -14.352 -11.438 1 98.25 175 PHE B C 1
ATOM 3797 O O . PHE B 1 175 ? 21.453 -14.125 -11.016 1 98.25 175 PHE B O 1
ATOM 3804 N N . ARG B 1 176 ? 23.219 -15.398 -11.188 1 96.69 176 ARG B N 1
ATOM 3805 C CA . ARG B 1 176 ? 22.719 -16.406 -10.25 1 96.69 176 ARG B CA 1
ATOM 3806 C C . ARG B 1 176 ? 23.516 -16.375 -8.945 1 96.69 176 ARG B C 1
ATOM 3808 O O . ARG B 1 176 ? 24.734 -16.188 -8.953 1 96.69 176 ARG B O 1
ATOM 3815 N N . ALA B 1 177 ? 22.812 -16.5 -7.816 1 94.94 177 ALA B N 1
ATOM 3816 C CA . ALA B 1 177 ? 23.5 -16.641 -6.535 1 94.94 177 ALA B CA 1
ATOM 3817 C C . ALA B 1 177 ? 23.781 -18.125 -6.234 1 94.94 177 ALA B C 1
ATOM 3819 O O . ALA B 1 177 ? 23.062 -19 -6.703 1 94.94 177 ALA B O 1
ATOM 3820 N N . VAL B 1 178 ? 24.797 -18.281 -5.441 1 92.62 178 VAL B N 1
ATOM 3821 C CA . VAL B 1 178 ? 25.172 -19.641 -5.062 1 92.62 178 VAL B CA 1
ATOM 3822 C C . VAL B 1 178 ? 24.141 -20.203 -4.086 1 92.62 178 VAL B C 1
ATOM 3824 O O . VAL B 1 178 ? 23.703 -19.5 -3.158 1 92.62 178 VAL B O 1
ATOM 3827 N N . ASN B 1 179 ? 23.719 -21.391 -4.418 1 90.06 179 ASN B N 1
ATOM 3828 C CA . ASN B 1 179 ? 22.859 -22.141 -3.518 1 90.06 179 ASN B CA 1
ATOM 3829 C C . ASN B 1 179 ? 23 -23.641 -3.711 1 90.06 179 ASN B C 1
ATOM 3831 O O . ASN B 1 179 ? 23.781 -24.094 -4.559 1 90.06 179 ASN B O 1
ATOM 3835 N N . SER B 1 180 ? 22.297 -24.406 -2.912 1 85 180 SER B N 1
ATOM 3836 C CA . SER B 1 180 ? 22.453 -25.859 -2.904 1 85 180 SER B CA 1
ATOM 3837 C C . SER B 1 180 ? 21.906 -26.469 -4.184 1 85 180 SER B C 1
ATOM 3839 O O . SER B 1 180 ? 22.297 -27.578 -4.562 1 85 180 SER B O 1
ATOM 3841 N N . ASP B 1 181 ? 21.109 -25.781 -4.859 1 85.88 181 ASP B N 1
ATOM 3842 C CA . ASP B 1 181 ? 20.469 -26.344 -6.043 1 85.88 181 ASP B CA 1
ATOM 3843 C C . ASP B 1 181 ? 21.297 -26.094 -7.297 1 85.88 181 ASP B C 1
ATOM 3845 O O . ASP B 1 181 ? 20.984 -26.609 -8.367 1 85.88 181 ASP B O 1
ATOM 3849 N N . MET B 1 182 ? 22.312 -25.406 -7.188 1 86.19 182 MET B N 1
ATOM 3850 C CA . MET B 1 182 ? 23.078 -24.906 -8.32 1 86.19 182 MET B CA 1
ATOM 3851 C C . MET B 1 182 ? 23.547 -26.047 -9.211 1 86.19 182 MET B C 1
ATOM 3853 O O . MET B 1 182 ? 23.438 -25.969 -10.438 1 86.19 182 MET B O 1
ATOM 3857 N N . PRO B 1 183 ? 23.969 -27.156 -8.664 1 84.94 183 PRO B N 1
ATOM 3858 C CA . PRO B 1 183 ? 24.438 -28.234 -9.531 1 84.94 183 PRO B CA 1
ATOM 3859 C C . PRO B 1 183 ? 23.312 -28.875 -10.336 1 84.94 183 PRO B C 1
ATOM 3861 O O . PRO B 1 183 ? 23.578 -29.547 -11.336 1 84.94 183 PRO B O 1
ATOM 3864 N N . PHE B 1 184 ? 22.109 -28.625 -10.008 1 87.38 184 PHE B N 1
ATOM 3865 C CA . PHE B 1 184 ? 20.984 -29.359 -10.586 1 87.38 184 PHE B CA 1
ATOM 3866 C C . PHE B 1 184 ? 20.203 -28.469 -11.539 1 87.38 184 PHE B C 1
ATOM 3868 O O . PHE B 1 184 ? 19.266 -28.922 -12.195 1 87.38 184 PHE B O 1
ATOM 3875 N N . LYS B 1 185 ? 20.562 -27.266 -11.594 1 90.62 185 LYS B N 1
ATOM 3876 C CA . LYS B 1 185 ? 19.797 -26.328 -12.406 1 90.62 185 LYS B CA 1
ATOM 3877 C C . LYS B 1 185 ? 20.672 -25.703 -13.492 1 90.62 185 LYS B C 1
ATOM 3879 O O . LYS B 1 185 ? 21.719 -25.141 -13.188 1 90.62 185 LYS B O 1
ATOM 3884 N N . SER B 1 186 ? 20.188 -25.859 -14.68 1 95.5 186 SER B N 1
ATOM 3885 C CA . SER B 1 186 ? 20.891 -25.219 -15.789 1 95.5 186 SER B CA 1
ATOM 3886 C C . SER B 1 186 ? 20.844 -23.703 -15.672 1 95.5 186 SER B C 1
ATOM 3888 O O . SER B 1 186 ? 19.781 -23.125 -15.414 1 95.5 186 SER B O 1
ATOM 3890 N N . PRO B 1 187 ? 21.938 -23.078 -15.844 1 97.25 187 PRO B N 1
ATOM 3891 C CA . PRO B 1 187 ? 21.953 -21.625 -15.797 1 97.25 187 PRO B CA 1
ATOM 3892 C C . PRO B 1 187 ? 21.453 -20.984 -17.094 1 97.25 187 PRO B C 1
ATOM 3894 O O . PRO B 1 187 ? 21.312 -19.766 -17.172 1 97.25 187 PRO B O 1
ATOM 3897 N N . VAL B 1 188 ? 21.25 -21.828 -18.078 1 98.31 188 VAL B N 1
ATOM 3898 C CA . VAL B 1 188 ? 20.734 -21.328 -19.344 1 98.31 188 VAL B CA 1
ATOM 3899 C C . VAL B 1 188 ? 19.234 -21.125 -19.25 1 98.31 188 VAL B C 1
ATOM 3901 O O . VAL B 1 188 ? 18.469 -22.062 -18.984 1 98.31 188 VAL B O 1
ATOM 3904 N N . LYS B 1 189 ? 18.812 -19.906 -19.359 1 98.25 189 LYS B N 1
ATOM 3905 C CA . LYS B 1 189 ? 17.406 -19.516 -19.344 1 98.25 189 LYS B CA 1
ATOM 3906 C C . LYS B 1 189 ? 17.047 -18.641 -20.531 1 98.25 189 LYS B C 1
ATOM 3908 O O . LYS B 1 189 ? 17.938 -18.047 -21.156 1 98.25 189 LYS B O 1
ATOM 3913 N N . THR B 1 190 ? 15.75 -18.609 -20.828 1 98.75 190 THR B N 1
ATOM 3914 C CA . THR B 1 190 ? 15.227 -17.688 -21.828 1 98.75 190 THR B CA 1
ATOM 3915 C C . THR B 1 190 ? 14.406 -16.578 -21.172 1 98.75 190 THR B C 1
ATOM 3917 O O . THR B 1 190 ? 13.375 -16.859 -20.547 1 98.75 190 THR B O 1
ATOM 3920 N N . LEU B 1 191 ? 14.891 -15.43 -21.281 1 98.75 191 LEU B N 1
ATOM 3921 C CA . LEU B 1 191 ? 14.125 -14.266 -20.844 1 98.75 191 LEU B CA 1
ATOM 3922 C C . LEU B 1 191 ? 13.234 -13.758 -21.984 1 98.75 191 LEU B C 1
ATOM 3924 O O . LEU B 1 191 ? 13.727 -13.297 -23.016 1 98.75 191 LEU B O 1
ATOM 3928 N N . ASP B 1 192 ? 11.945 -13.797 -21.812 1 98.81 192 ASP B N 1
ATOM 3929 C CA . ASP B 1 192 ? 10.984 -13.383 -22.828 1 98.81 192 ASP B CA 1
ATOM 3930 C C . ASP B 1 192 ? 10.797 -11.867 -22.812 1 98.81 192 ASP B C 1
ATOM 3932 O O . ASP B 1 192 ? 10.469 -11.266 -23.828 1 98.81 192 ASP B O 1
ATOM 3936 N N . LEU B 1 193 ? 10.93 -11.312 -21.656 1 98.75 193 LEU B N 1
ATOM 3937 C CA . LEU B 1 193 ? 10.68 -9.891 -21.469 1 98.75 193 LEU B CA 1
ATOM 3938 C C . LEU B 1 193 ? 11.609 -9.305 -20.406 1 98.75 193 LEU B C 1
ATOM 3940 O O . LEU B 1 193 ? 11.82 -9.922 -19.359 1 98.75 193 LEU B O 1
ATOM 3944 N N . ALA B 1 194 ? 12.172 -8.195 -20.703 1 98.81 194 ALA B N 1
ATOM 3945 C CA . ALA B 1 194 ? 12.875 -7.32 -19.75 1 98.81 194 ALA B CA 1
ATOM 3946 C C . ALA B 1 194 ? 12.734 -5.855 -20.156 1 98.81 194 ALA B C 1
ATOM 3948 O O . ALA B 1 194 ? 13.18 -5.457 -21.234 1 98.81 194 ALA B O 1
ATOM 3949 N N . HIS B 1 195 ? 12.094 -5.133 -19.328 1 98.19 195 HIS B N 1
ATOM 3950 C CA . HIS B 1 195 ? 11.938 -3.736 -19.719 1 98.19 195 HIS B CA 1
ATOM 3951 C C . HIS B 1 195 ? 11.609 -2.865 -18.5 1 98.19 195 HIS B C 1
ATOM 3953 O O . HIS B 1 195 ? 11.102 -3.363 -17.5 1 98.19 195 HIS B O 1
ATOM 3959 N N . ILE B 1 196 ? 11.984 -1.621 -18.594 1 98.69 196 ILE B N 1
ATOM 3960 C CA . ILE B 1 196 ? 11.664 -0.649 -17.547 1 98.69 196 ILE B CA 1
ATOM 3961 C C . ILE B 1 196 ? 10.656 0.367 -18.078 1 98.69 196 ILE B C 1
ATOM 3963 O O . ILE B 1 196 ? 10.773 0.831 -19.219 1 98.69 196 ILE B O 1
ATOM 3967 N N . ALA B 1 197 ? 9.664 0.678 -17.344 1 98.31 197 ALA B N 1
ATOM 3968 C CA . ALA B 1 197 ? 8.625 1.654 -17.672 1 98.31 197 ALA B CA 1
ATOM 3969 C C . ALA B 1 197 ? 8.148 2.381 -16.422 1 98.31 197 ALA B C 1
ATOM 3971 O O . ALA B 1 197 ? 8.414 1.944 -15.305 1 98.31 197 ALA B O 1
ATOM 3972 N N . PRO B 1 198 ? 7.535 3.559 -16.625 1 97.38 198 PRO B N 1
ATOM 3973 C CA . PRO B 1 198 ? 6.961 4.23 -15.461 1 97.38 198 PRO B CA 1
ATOM 3974 C C . PRO B 1 198 ? 5.914 3.381 -14.75 1 97.38 198 PRO B C 1
ATOM 3976 O O . PRO B 1 198 ? 5.145 2.664 -15.398 1 97.38 198 PRO B O 1
ATOM 3979 N N . GLY B 1 199 ? 5.977 3.4 -13.461 1 96.75 199 GLY B N 1
ATOM 3980 C CA . GLY B 1 199 ? 4.969 2.744 -12.641 1 96.75 199 GLY B CA 1
ATOM 3981 C C . GLY B 1 199 ? 3.934 3.703 -12.078 1 96.75 199 GLY B C 1
ATOM 3982 O O . GLY B 1 199 ? 4.098 4.922 -12.164 1 96.75 199 GLY B O 1
ATOM 3983 N N . ASN B 1 200 ? 2.846 3.131 -11.539 1 93.75 200 ASN B N 1
ATOM 3984 C CA . ASN B 1 200 ? 1.774 3.918 -10.93 1 93.75 200 ASN B CA 1
ATOM 3985 C C . ASN B 1 200 ? 1.681 3.676 -9.43 1 93.75 200 ASN B C 1
ATOM 3987 O O . ASN B 1 200 ? 2.041 2.6 -8.945 1 93.75 200 ASN B O 1
ATOM 3991 N N . ALA B 1 201 ? 1.261 4.691 -8.75 1 94.75 201 ALA B N 1
ATOM 3992 C CA . ALA B 1 201 ? 0.976 4.598 -7.324 1 94.75 201 ALA B CA 1
ATOM 3993 C C . ALA B 1 201 ? 0 5.688 -6.887 1 94.75 201 ALA B C 1
ATOM 3995 O O . ALA B 1 201 ? 0.011 6.793 -7.43 1 94.75 201 ALA B O 1
ATOM 3996 N N . PHE B 1 202 ? -0.757 5.418 -5.906 1 94.94 202 PHE B N 1
ATOM 3997 C CA . PHE B 1 202 ? -1.715 6.344 -5.309 1 94.94 202 PHE B CA 1
ATOM 3998 C C . PHE B 1 202 ? -1.012 7.594 -4.789 1 94.94 202 PHE B C 1
ATOM 4000 O O . PHE B 1 202 ? -1.465 8.711 -5.035 1 94.94 202 PHE B O 1
ATOM 4007 N N . VAL B 1 203 ? 0.096 7.422 -4.223 1 94.69 203 VAL B N 1
ATOM 4008 C CA . VAL B 1 203 ? 0.772 8.484 -3.484 1 94.69 203 VAL B CA 1
ATOM 4009 C C . VAL B 1 203 ? 1.376 9.492 -4.461 1 94.69 203 VAL B C 1
ATOM 4011 O O . VAL B 1 203 ? 1.709 10.617 -4.078 1 94.69 203 VAL B O 1
ATOM 4014 N N . GLN B 1 204 ? 1.552 9.117 -5.707 1 92.62 204 GLN B N 1
ATOM 4015 C CA . GLN B 1 204 ? 2.215 9.977 -6.684 1 92.62 204 GLN B CA 1
ATOM 4016 C C . GLN B 1 204 ? 1.504 11.32 -6.812 1 92.62 204 GLN B C 1
ATOM 4018 O O . GLN B 1 204 ? 2.15 12.359 -6.965 1 92.62 204 GLN B O 1
ATOM 4023 N N . ALA B 1 205 ? 0.239 11.32 -6.602 1 91.31 205 ALA B N 1
ATOM 4024 C CA . ALA B 1 205 ? -0.552 12.531 -6.797 1 91.31 205 ALA B CA 1
ATOM 4025 C C . ALA B 1 205 ? -0.75 13.273 -5.48 1 91.31 205 ALA B C 1
ATOM 4027 O O . ALA B 1 205 ? -1.161 14.438 -5.469 1 91.31 205 ALA B O 1
ATOM 4028 N N . HIS B 1 206 ? -0.393 12.672 -4.387 1 94.38 206 HIS B N 1
ATOM 4029 C CA . HIS B 1 206 ? -0.959 13.219 -3.158 1 94.38 206 HIS B CA 1
ATOM 4030 C C . HIS B 1 206 ? 0.114 13.398 -2.09 1 94.38 206 HIS B C 1
ATOM 4032 O O . HIS B 1 206 ? -0.092 14.125 -1.114 1 94.38 206 HIS B O 1
ATOM 4038 N N . PHE B 1 207 ? 1.2 12.773 -2.246 1 93.12 207 PHE B N 1
ATOM 4039 C CA . PHE B 1 207 ? 2.268 12.875 -1.258 1 93.12 207 PHE B CA 1
ATOM 4040 C C . PHE B 1 207 ? 3.02 14.195 -1.404 1 93.12 207 PHE B C 1
ATOM 4042 O O . PHE B 1 207 ? 3.049 14.781 -2.488 1 93.12 207 PHE B O 1
ATOM 4049 N N . HIS B 1 208 ? 3.598 14.656 -0.383 1 88.06 208 HIS B N 1
ATOM 4050 C CA . HIS B 1 208 ? 4.238 15.961 -0.37 1 88.06 208 HIS B CA 1
ATOM 4051 C C . HIS B 1 208 ? 5.48 15.977 -1.252 1 88.06 208 HIS B C 1
ATOM 4053 O O . HIS B 1 208 ? 5.91 17.031 -1.709 1 88.06 208 HIS B O 1
ATOM 4059 N N . ARG B 1 209 ? 6.086 14.852 -1.525 1 85.69 209 ARG B N 1
ATOM 4060 C CA . ARG B 1 209 ? 7.262 14.711 -2.375 1 85.69 209 ARG B CA 1
ATOM 4061 C C . ARG B 1 209 ? 6.883 14.188 -3.754 1 85.69 209 ARG B C 1
ATOM 4063 O O . ARG B 1 209 ? 5.961 13.375 -3.885 1 85.69 209 ARG B O 1
ATOM 4070 N N . ASP B 1 210 ? 7.602 14.688 -4.68 1 87.25 210 ASP B N 1
ATOM 4071 C CA . ASP B 1 210 ? 7.43 14.141 -6.02 1 87.25 210 ASP B CA 1
ATOM 4072 C C . ASP B 1 210 ? 8.188 12.82 -6.176 1 87.25 210 ASP B C 1
ATOM 4074 O O . ASP B 1 210 ? 9.359 12.812 -6.559 1 87.25 210 ASP B O 1
ATOM 4078 N N . ILE B 1 211 ? 7.555 11.789 -5.895 1 92 211 ILE B N 1
ATOM 4079 C CA . ILE B 1 211 ? 8.164 10.469 -5.988 1 92 211 ILE B CA 1
ATOM 4080 C C . ILE B 1 211 ? 7.82 9.836 -7.332 1 92 211 ILE B C 1
ATOM 4082 O O . ILE B 1 211 ? 6.645 9.664 -7.66 1 92 211 ILE B O 1
ATOM 4086 N N . GLN B 1 212 ? 8.828 9.555 -8.078 1 94.69 212 GLN B N 1
ATOM 4087 C CA . GLN B 1 212 ? 8.633 8.859 -9.352 1 94.69 212 GLN B CA 1
ATOM 4088 C C . GLN B 1 212 ? 8.828 7.355 -9.188 1 94.69 212 GLN B C 1
ATOM 4090 O O . GLN B 1 212 ? 9.836 6.91 -8.633 1 94.69 212 GLN B O 1
ATOM 4095 N N . PHE B 1 213 ? 7.879 6.648 -9.703 1 96.62 213 PHE B N 1
ATOM 4096 C CA . PHE B 1 213 ? 7.984 5.195 -9.633 1 96.62 213 PHE B CA 1
ATOM 4097 C C . PHE B 1 213 ? 8.359 4.613 -10.984 1 96.62 213 PHE B C 1
ATOM 4099 O O . PHE B 1 213 ? 7.875 5.074 -12.023 1 96.62 213 PHE B O 1
ATOM 4106 N N . TRP B 1 214 ? 9.211 3.684 -10.938 1 98.25 214 TRP B N 1
ATOM 4107 C CA . TRP B 1 214 ? 9.57 2.881 -12.102 1 98.25 214 TRP B CA 1
ATOM 4108 C C . TRP B 1 214 ? 9.391 1.394 -11.812 1 98.25 214 TRP B C 1
ATOM 4110 O O . TRP B 1 214 ? 9.453 0.966 -10.656 1 98.25 214 TRP B O 1
ATOM 4120 N N . GLU B 1 215 ? 9.156 0.668 -12.875 1 98.75 215 GLU B N 1
ATOM 4121 C CA . GLU B 1 215 ? 8.969 -0.774 -12.742 1 98.75 215 GLU B CA 1
ATOM 4122 C C . GLU B 1 215 ? 9.797 -1.536 -13.766 1 98.75 215 GLU B C 1
ATOM 4124 O O . GLU B 1 215 ? 9.75 -1.233 -14.961 1 98.75 215 GLU B O 1
ATOM 4129 N N . LEU B 1 216 ? 10.562 -2.42 -13.305 1 98.88 216 LEU B N 1
ATOM 4130 C CA . LEU B 1 216 ? 11.211 -3.402 -14.164 1 98.88 216 LEU B CA 1
ATOM 4131 C C . LEU B 1 216 ? 10.391 -4.688 -14.242 1 98.88 216 LEU B C 1
ATOM 4133 O O . LEU B 1 216 ? 10.023 -5.258 -13.211 1 98.88 216 LEU B O 1
ATOM 4137 N N . THR B 1 217 ? 10.102 -5.109 -15.461 1 98.88 217 THR B N 1
ATOM 4138 C CA . THR B 1 217 ? 9.336 -6.332 -15.672 1 98.88 217 THR B CA 1
ATOM 4139 C C . THR B 1 217 ? 10.195 -7.406 -16.328 1 98.88 217 THR B C 1
ATOM 4141 O O . THR B 1 217 ? 10.914 -7.129 -17.297 1 98.88 217 THR B O 1
ATOM 4144 N N . PHE B 1 218 ? 10.164 -8.602 -15.781 1 98.94 218 PHE B N 1
ATOM 4145 C CA . PHE B 1 218 ? 10.852 -9.766 -16.328 1 98.94 218 PHE B CA 1
ATOM 4146 C C . PHE B 1 218 ? 9.891 -10.93 -16.531 1 98.94 218 PHE B C 1
ATOM 4148 O O . PHE B 1 218 ? 9.055 -11.203 -15.664 1 98.94 218 PHE B O 1
ATOM 4155 N N . LYS B 1 219 ? 9.938 -11.539 -17.609 1 98.88 219 LYS B N 1
ATOM 4156 C CA . LYS B 1 219 ? 9.133 -12.719 -17.891 1 98.88 219 LYS B CA 1
ATOM 4157 C C . LYS B 1 219 ? 9.992 -13.867 -18.406 1 98.88 219 LYS B C 1
ATOM 4159 O O . LYS B 1 219 ? 10.844 -13.672 -19.266 1 98.88 219 LYS B O 1
ATOM 4164 N N . SER B 1 220 ? 9.875 -15 -17.859 1 98.81 220 SER B N 1
ATOM 4165 C CA . SER B 1 220 ? 10.586 -16.219 -18.234 1 98.81 220 SER B CA 1
ATOM 4166 C C . SER B 1 220 ? 9.828 -17.453 -17.781 1 98.81 220 SER B C 1
ATOM 4168 O O . SER B 1 220 ? 8.922 -17.375 -16.953 1 98.81 220 SER B O 1
ATOM 4170 N N . LYS B 1 221 ? 10.188 -18.516 -18.375 1 98.19 221 LYS B N 1
ATOM 4171 C CA . LYS B 1 221 ? 9.633 -19.797 -17.906 1 98.19 221 LYS B CA 1
ATOM 4172 C C . LYS B 1 221 ? 10.094 -20.109 -16.484 1 98.19 221 LYS B C 1
ATOM 4174 O O . LYS B 1 221 ? 9.328 -20.625 -15.68 1 98.19 221 LYS B O 1
ATOM 4179 N N . SER B 1 222 ? 11.305 -19.875 -16.25 1 97.19 222 SER B N 1
ATOM 4180 C CA . SER B 1 222 ? 11.883 -20.078 -14.922 1 97.19 222 SER B CA 1
ATOM 4181 C C . SER B 1 222 ? 13.062 -19.156 -14.68 1 97.19 222 SER B C 1
ATOM 4183 O O . SER B 1 222 ? 13.656 -18.641 -15.625 1 97.19 222 SER B O 1
ATOM 4185 N N . PHE B 1 223 ? 13.367 -18.906 -13.492 1 97.56 223 PHE B N 1
ATOM 4186 C CA . PHE B 1 223 ? 14.484 -18.078 -13.07 1 97.56 223 PHE B CA 1
ATOM 4187 C C . PHE B 1 223 ? 15.422 -18.844 -12.148 1 97.56 223 PHE B C 1
ATOM 4189 O O . PHE B 1 223 ? 15.023 -19.844 -11.539 1 97.56 223 PHE B O 1
ATOM 4196 N N . LEU B 1 224 ? 16.625 -18.391 -12.094 1 97.38 224 LEU B N 1
ATOM 4197 C CA . LEU B 1 224 ? 17.625 -18.906 -11.156 1 97.38 224 LEU B CA 1
ATOM 4198 C C . LEU B 1 224 ? 17.5 -18.203 -9.797 1 97.38 224 LEU B C 1
ATOM 4200 O O . LEU B 1 224 ? 16.766 -17.234 -9.664 1 97.38 224 LEU B O 1
ATOM 4204 N N . TYR B 1 225 ? 18.219 -18.812 -8.797 1 96.75 225 TYR B N 1
ATOM 4205 C CA . TYR B 1 225 ? 18.203 -18.25 -7.449 1 96.75 225 TYR B CA 1
ATOM 4206 C C . TYR B 1 225 ? 18.688 -16.797 -7.457 1 96.75 225 TYR B C 1
ATOM 4208 O O . TYR B 1 225 ? 19.797 -16.531 -7.895 1 96.75 225 TYR B O 1
ATOM 4216 N N . LYS B 1 226 ? 17.828 -15.828 -7.059 1 97.5 226 LYS B N 1
ATOM 4217 C CA . LYS B 1 226 ? 18.078 -14.398 -6.91 1 97.5 226 LYS B CA 1
ATOM 4218 C C . LYS B 1 226 ? 18.297 -13.734 -8.266 1 97.5 226 LYS B C 1
ATOM 4220 O O . LYS B 1 226 ? 18.734 -12.578 -8.336 1 97.5 226 LYS B O 1
ATOM 4225 N N . GLN B 1 227 ? 18 -14.398 -9.305 1 98.5 227 GLN B N 1
ATOM 4226 C CA . GLN B 1 227 ? 18.297 -13.898 -10.641 1 98.5 227 GLN B CA 1
ATOM 4227 C C . GLN B 1 227 ? 17.625 -12.547 -10.891 1 98.5 227 GLN B C 1
ATOM 4229 O O . GLN B 1 227 ? 18.281 -11.594 -11.32 1 98.5 227 GLN B O 1
ATOM 4234 N N . VAL B 1 228 ? 16.312 -12.391 -10.586 1 98.88 228 VAL B N 1
ATOM 4235 C CA . VAL B 1 228 ? 15.57 -11.172 -10.891 1 98.88 228 VAL B CA 1
ATOM 4236 C C . VAL B 1 228 ? 16.156 -10.008 -10.094 1 98.88 228 VAL B C 1
ATOM 4238 O O . VAL B 1 228 ? 16.312 -8.898 -10.617 1 98.88 228 VAL B O 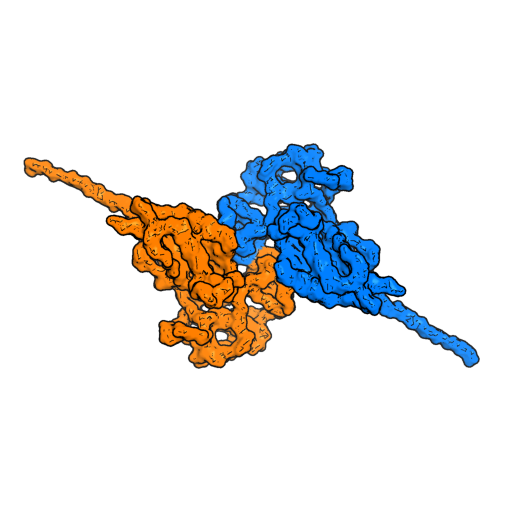1
ATOM 4241 N N . ARG B 1 229 ? 16.5 -10.234 -8.859 1 98.88 229 ARG B N 1
ATOM 4242 C CA . ARG B 1 229 ? 17.047 -9.18 -8.008 1 98.88 229 ARG B CA 1
ATOM 4243 C C . ARG B 1 229 ? 18.438 -8.766 -8.477 1 98.88 229 ARG B C 1
ATOM 4245 O O . ARG B 1 229 ? 18.781 -7.582 -8.414 1 98.88 229 ARG B O 1
ATOM 4252 N N . ARG B 1 230 ? 19.234 -9.734 -8.93 1 98.75 230 ARG B N 1
ATOM 4253 C CA . ARG B 1 230 ? 20.562 -9.414 -9.453 1 98.75 230 ARG B CA 1
ATOM 4254 C C . ARG B 1 230 ? 20.453 -8.688 -10.789 1 98.75 230 ARG B C 1
ATOM 4256 O O . ARG B 1 230 ? 21.188 -7.73 -11.039 1 98.75 230 ARG B O 1
ATOM 4263 N N . LEU B 1 231 ? 19.516 -9.148 -11.641 1 98.88 231 LEU B N 1
ATOM 4264 C CA . LEU B 1 231 ? 19.266 -8.43 -12.883 1 98.88 231 LEU B CA 1
ATOM 4265 C C . LEU B 1 231 ? 18.844 -6.992 -12.594 1 98.88 231 LEU B C 1
ATOM 4267 O O . LEU B 1 231 ? 19.375 -6.055 -13.195 1 98.88 231 LEU B O 1
ATOM 4271 N N . THR B 1 232 ? 17.953 -6.836 -11.656 1 98.94 232 THR B N 1
ATOM 4272 C CA . THR B 1 232 ? 17.453 -5.52 -11.289 1 98.94 232 THR B CA 1
ATOM 4273 C C . THR B 1 232 ? 18.578 -4.625 -10.781 1 98.94 232 THR B C 1
ATOM 4275 O O . THR B 1 232 ? 18.719 -3.482 -11.219 1 98.94 232 THR B O 1
ATOM 4278 N N . GLY B 1 233 ? 19.344 -5.184 -9.852 1 98.81 233 GLY B N 1
ATOM 4279 C CA . GLY B 1 233 ? 20.469 -4.422 -9.32 1 98.81 233 GLY B CA 1
ATOM 4280 C C . GLY B 1 233 ? 21.422 -3.932 -10.398 1 98.81 233 GLY B C 1
ATOM 4281 O O . GLY B 1 233 ? 21.828 -2.77 -10.391 1 98.81 233 GLY B O 1
ATOM 4282 N N . ALA B 1 234 ? 21.75 -4.797 -11.32 1 98.81 234 ALA B N 1
ATOM 4283 C CA . ALA B 1 234 ? 22.656 -4.453 -12.406 1 98.81 234 ALA B CA 1
ATOM 4284 C C . ALA B 1 234 ? 22.047 -3.389 -13.312 1 98.81 234 ALA B C 1
ATOM 4286 O O . ALA B 1 234 ? 22.719 -2.439 -13.711 1 98.81 234 ALA B O 1
ATOM 4287 N N . LEU B 1 235 ? 20.797 -3.543 -13.672 1 98.94 235 LEU B N 1
ATOM 4288 C CA . LEU B 1 235 ? 20.125 -2.584 -14.555 1 98.94 235 LEU B CA 1
ATOM 4289 C C . LEU B 1 235 ? 20.016 -1.218 -13.883 1 98.94 235 LEU B C 1
ATOM 4291 O O . LEU B 1 235 ? 20.188 -0.186 -14.539 1 98.94 235 LEU B O 1
ATOM 4295 N N . VAL B 1 236 ? 19.734 -1.198 -12.547 1 98.81 236 VAL B N 1
ATOM 4296 C CA . VAL B 1 236 ? 19.703 0.061 -11.812 1 98.81 236 VAL B CA 1
ATOM 4297 C C . VAL B 1 236 ? 21.078 0.699 -11.797 1 98.81 236 VAL B C 1
ATOM 4299 O O . VAL B 1 236 ? 21.219 1.915 -11.961 1 98.81 236 VAL B O 1
ATOM 4302 N N . ALA B 1 237 ? 22.109 -0.135 -11.648 1 98.75 237 ALA B N 1
ATOM 4303 C CA . ALA B 1 237 ? 23.484 0.384 -11.711 1 98.75 237 ALA B CA 1
ATOM 4304 C C . ALA B 1 237 ? 23.75 1.05 -13.055 1 98.75 237 ALA B C 1
ATOM 4306 O O . ALA B 1 237 ? 24.438 2.07 -13.125 1 98.75 237 ALA B O 1
ATOM 4307 N N . VAL B 1 238 ? 23.234 0.476 -14.133 1 98.75 238 VAL B N 1
ATOM 4308 C CA . VAL B 1 238 ? 23.359 1.082 -15.453 1 98.75 238 VAL B CA 1
ATOM 4309 C C . VAL B 1 238 ? 22.641 2.43 -15.469 1 98.75 238 VAL B C 1
ATOM 4311 O O . VAL B 1 238 ? 23.203 3.434 -15.922 1 98.75 238 VAL B O 1
ATOM 4314 N N . GLY B 1 239 ? 21.422 2.447 -14.984 1 98.75 239 GLY B N 1
ATOM 4315 C CA . GLY B 1 239 ? 20.672 3.688 -14.93 1 98.75 239 GLY B CA 1
ATOM 4316 C C . GLY B 1 239 ? 21.359 4.77 -14.109 1 98.75 239 GLY B C 1
ATOM 4317 O O . GLY B 1 239 ? 21.188 5.957 -14.383 1 98.75 239 GLY B O 1
ATOM 4318 N N . GLN B 1 240 ? 22.156 4.379 -13.109 1 98.12 240 GLN B N 1
ATOM 4319 C CA . GLN B 1 240 ? 22.859 5.297 -12.211 1 98.12 240 GLN B CA 1
ATOM 4320 C C . GLN B 1 240 ? 24.219 5.699 -12.781 1 98.12 240 GLN B C 1
ATOM 4322 O O . GLN B 1 240 ? 24.922 6.531 -12.203 1 98.12 240 GLN B O 1
ATOM 4327 N N . GLY B 1 241 ? 24.641 5.051 -13.844 1 97.81 241 GLY B N 1
ATOM 4328 C CA . GLY B 1 241 ? 25.938 5.332 -14.453 1 97.81 241 GLY B CA 1
ATOM 4329 C C . GLY B 1 241 ? 27.078 4.613 -13.766 1 97.81 241 GLY B C 1
ATOM 4330 O O . GLY B 1 241 ? 28.25 4.914 -14.023 1 97.81 241 GLY B O 1
ATOM 4331 N N . ARG B 1 242 ? 26.812 3.697 -12.906 1 97.94 242 ARG B N 1
ATOM 4332 C CA . ARG B 1 242 ? 27.844 2.934 -12.203 1 97.94 242 ARG B CA 1
ATOM 4333 C C . ARG B 1 242 ? 28.312 1.753 -13.047 1 97.94 242 ARG B C 1
ATOM 4335 O O . ARG B 1 242 ? 29.391 1.193 -12.789 1 97.94 242 ARG B O 1
ATOM 4342 N N . LEU B 1 243 ? 27.5 1.283 -13.93 1 97.75 243 LEU B N 1
ATOM 4343 C CA . LEU B 1 243 ? 27.781 0.251 -14.922 1 97.75 243 LEU B CA 1
ATOM 4344 C C . LEU B 1 243 ? 27.406 0.729 -16.312 1 97.75 243 LEU B C 1
ATOM 4346 O O . LEU B 1 243 ? 26.359 1.369 -16.5 1 97.75 243 LEU B O 1
ATOM 4350 N N . SER B 1 244 ? 28.234 0.525 -17.281 1 98.44 244 SER B N 1
ATOM 4351 C CA . SER B 1 244 ? 27.859 0.808 -18.656 1 98.44 244 SER B CA 1
ATOM 4352 C C . SER B 1 244 ? 27.078 -0.36 -19.266 1 98.44 244 SER B C 1
ATOM 4354 O O . SER B 1 244 ? 27.109 -1.474 -18.734 1 98.44 244 SER B O 1
ATOM 4356 N N . VAL B 1 245 ? 26.422 -0.08 -20.375 1 98.62 245 VAL B N 1
ATOM 4357 C CA . VAL B 1 245 ? 25.75 -1.142 -21.125 1 98.62 245 VAL B CA 1
ATOM 4358 C C . VAL B 1 245 ? 26.766 -2.193 -21.562 1 98.62 245 VAL B C 1
ATOM 4360 O O . VAL B 1 245 ? 26.5 -3.395 -21.469 1 98.62 245 VAL B O 1
ATOM 4363 N N . ALA B 1 246 ? 27.953 -1.775 -21.922 1 98.56 246 ALA B N 1
ATOM 4364 C CA . ALA B 1 246 ? 29.016 -2.678 -22.344 1 98.56 246 ALA B CA 1
ATOM 4365 C C . ALA B 1 246 ? 29.484 -3.559 -21.188 1 98.56 246 ALA B C 1
ATOM 4367 O O . ALA B 1 246 ? 29.719 -4.754 -21.359 1 98.56 246 ALA B O 1
ATOM 4368 N N . GLN B 1 247 ? 29.578 -2.957 -20.094 1 98.38 247 GLN B N 1
ATOM 4369 C CA . GLN B 1 247 ? 30 -3.707 -18.922 1 98.38 247 GLN B CA 1
ATOM 4370 C C . GLN B 1 247 ? 28.969 -4.754 -18.531 1 98.38 247 GLN B C 1
ATOM 4372 O O . GLN B 1 247 ? 29.312 -5.84 -18.062 1 98.38 247 GLN B O 1
ATOM 4377 N N . LEU B 1 248 ? 27.703 -4.414 -18.672 1 98.5 248 LEU B N 1
ATOM 4378 C CA . LEU B 1 248 ? 26.656 -5.398 -18.422 1 98.5 248 LEU B CA 1
ATOM 4379 C C . LEU B 1 248 ? 26.766 -6.57 -19.391 1 98.5 248 LEU B C 1
ATOM 4381 O O . LEU B 1 248 ? 26.609 -7.727 -18.984 1 98.5 248 LEU B O 1
ATOM 4385 N N . ARG B 1 249 ? 27.016 -6.258 -20.625 1 98.31 249 ARG B N 1
ATOM 4386 C CA . ARG B 1 249 ? 27.234 -7.312 -21.609 1 98.31 249 ARG B CA 1
ATOM 4387 C C . ARG B 1 249 ? 28.391 -8.211 -21.203 1 98.31 249 ARG B C 1
ATOM 4389 O O . ARG B 1 249 ? 28.297 -9.438 -21.312 1 98.31 249 ARG B O 1
ATOM 4396 N N . GLU B 1 250 ? 29.406 -7.598 -20.734 1 98.38 250 GLU B N 1
ATOM 4397 C CA . GLU B 1 250 ? 30.578 -8.352 -20.281 1 98.38 250 GLU B CA 1
ATOM 4398 C C . GLU B 1 250 ? 30.219 -9.266 -19.109 1 98.38 250 GLU B C 1
ATOM 4400 O O . GLU B 1 250 ? 30.688 -10.398 -19.016 1 98.38 250 GLU B O 1
ATOM 4405 N N . LEU B 1 251 ? 29.469 -8.711 -18.25 1 98.12 251 LEU B N 1
ATOM 4406 C CA . LEU B 1 251 ? 29 -9.508 -17.125 1 98.12 251 LEU B CA 1
ATOM 4407 C C . LEU B 1 251 ? 28.234 -10.734 -17.594 1 98.12 251 LEU B C 1
ATOM 4409 O O . LEU B 1 251 ? 28.469 -11.844 -17.125 1 98.12 251 LEU B O 1
ATOM 4413 N N . LEU B 1 252 ? 27.281 -10.531 -18.531 1 98.38 252 LEU B N 1
ATOM 4414 C CA . LEU B 1 252 ? 26.516 -11.625 -19.094 1 98.38 252 LEU B CA 1
ATOM 4415 C C . LEU B 1 252 ? 27.422 -12.656 -19.75 1 98.38 252 LEU B C 1
ATOM 4417 O O . LEU B 1 252 ? 27.25 -13.859 -19.547 1 98.38 252 LEU B O 1
ATOM 4421 N N . GLU B 1 253 ? 28.484 -12.195 -20.406 1 98.12 253 GLU B N 1
ATOM 4422 C CA . GLU B 1 253 ? 29.375 -13.062 -21.172 1 98.12 253 GLU B CA 1
ATOM 4423 C C . GLU B 1 253 ? 30.35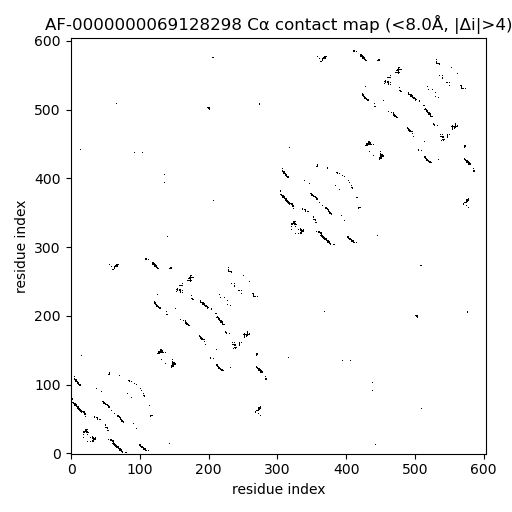9 -13.789 -20.266 1 98.12 253 GLU B C 1
ATOM 4425 O O . GLU B 1 253 ? 30.938 -14.805 -20.656 1 98.12 253 GLU B O 1
ATOM 4430 N N . ALA B 1 254 ? 30.5 -13.266 -19.109 1 98.31 254 ALA B N 1
ATOM 4431 C CA . ALA B 1 254 ? 31.453 -13.867 -18.172 1 98.31 254 ALA B CA 1
ATOM 4432 C C . ALA B 1 254 ? 30.984 -15.242 -17.719 1 98.31 254 ALA B C 1
ATOM 4434 O O . ALA B 1 254 ? 31.797 -16.109 -17.406 1 98.31 254 ALA B O 1
ATOM 4435 N N . ARG B 1 255 ? 29.656 -15.398 -17.578 1 97.81 255 ARG B N 1
ATOM 4436 C CA . ARG B 1 255 ? 29.062 -16.672 -17.188 1 97.81 255 ARG B CA 1
ATOM 4437 C C . ARG B 1 255 ? 29.703 -17.203 -15.906 1 97.81 255 ARG B C 1
ATOM 4439 O O . ARG B 1 255 ? 30.062 -18.375 -15.828 1 97.81 255 ARG B O 1
ATOM 4446 N N . ASP B 1 256 ? 29.812 -16.281 -14.938 1 96.62 256 ASP B N 1
ATOM 4447 C CA . ASP B 1 256 ? 30.453 -16.578 -13.664 1 96.62 256 ASP B CA 1
ATOM 4448 C C . ASP B 1 256 ? 29.766 -15.828 -12.523 1 96.62 256 ASP B C 1
ATOM 4450 O O . ASP B 1 256 ? 29.781 -14.594 -12.484 1 96.62 256 ASP B O 1
ATOM 4454 N N . THR B 1 257 ? 29.281 -16.625 -11.633 1 95.62 257 THR B N 1
ATOM 4455 C CA . THR B 1 257 ? 28.578 -16.047 -10.484 1 95.62 257 THR B CA 1
ATOM 4456 C C . THR B 1 257 ? 29.469 -15.047 -9.75 1 95.62 257 THR B C 1
ATOM 4458 O O . THR B 1 257 ? 28.984 -14.055 -9.203 1 95.62 257 THR B O 1
ATOM 4461 N N . ARG B 1 258 ? 30.812 -15.219 -9.766 1 95.06 258 ARG B N 1
ATOM 4462 C CA . ARG B 1 258 ? 31.75 -14.406 -9.016 1 95.06 258 ARG B CA 1
ATOM 4463 C C . ARG B 1 258 ? 31.984 -13.062 -9.703 1 95.06 258 ARG B C 1
ATOM 4465 O O . ARG B 1 258 ? 32.531 -12.141 -9.102 1 95.06 258 ARG B O 1
ATOM 4472 N N . ALA B 1 259 ? 31.531 -12.938 -10.891 1 97.5 259 ALA B N 1
ATOM 4473 C CA . ALA B 1 259 ? 31.75 -11.711 -11.648 1 97.5 259 ALA B CA 1
ATOM 4474 C C . ALA B 1 259 ? 30.766 -10.617 -11.227 1 97.5 259 ALA B C 1
ATOM 4476 O O . ALA B 1 259 ? 30.984 -9.438 -11.484 1 97.5 259 ALA B O 1
ATOM 4477 N N . TYR B 1 260 ? 29.656 -10.984 -10.695 1 97.69 260 TYR B N 1
ATOM 4478 C CA . TYR B 1 260 ? 28.625 -10.031 -10.305 1 97.69 260 TYR B CA 1
ATOM 4479 C C . TYR B 1 260 ? 29.156 -9.062 -9.25 1 97.69 260 TYR B C 1
ATOM 4481 O O . TYR B 1 260 ? 29.719 -9.484 -8.242 1 97.69 260 TYR B O 1
ATOM 4489 N N . PRO B 1 261 ? 28.969 -7.836 -9.43 1 96.19 261 PRO B N 1
ATOM 4490 C CA . PRO B 1 261 ? 29.516 -6.859 -8.484 1 96.19 261 PRO B CA 1
ATOM 4491 C C . PRO B 1 261 ? 28.891 -6.957 -7.098 1 96.19 261 PRO B C 1
ATOM 4493 O O . PRO B 1 261 ? 27.672 -7.07 -6.977 1 96.19 261 PRO B O 1
ATOM 4496 N N . GLN B 1 262 ? 29.703 -6.82 -6.086 1 93.5 262 GLN B N 1
ATOM 4497 C CA . GLN B 1 262 ? 29.234 -6.898 -4.703 1 93.5 262 GLN B CA 1
ATOM 4498 C C . GLN B 1 262 ? 28.359 -5.699 -4.344 1 93.5 262 GLN B C 1
ATOM 4500 O O . GLN B 1 262 ? 28.609 -4.586 -4.816 1 93.5 262 GLN B O 1
ATOM 4505 N N . GLY B 1 263 ? 27.391 -5.922 -3.504 1 93.62 263 GLY B N 1
ATOM 4506 C CA . GLY B 1 263 ? 26.547 -4.848 -3 1 93.62 263 GLY B CA 1
ATOM 4507 C C . GLY B 1 263 ? 25.562 -4.316 -4.039 1 93.62 263 GLY B C 1
ATOM 4508 O O . GLY B 1 263 ? 25.047 -3.207 -3.898 1 93.62 263 GLY B O 1
ATOM 4509 N N . THR B 1 264 ? 25.312 -5.07 -5.117 1 96.5 264 THR B N 1
ATOM 4510 C CA . THR B 1 264 ? 24.5 -4.578 -6.234 1 96.5 264 THR B CA 1
ATOM 4511 C C . THR B 1 264 ? 23.141 -5.262 -6.262 1 96.5 264 THR B C 1
ATOM 4513 O O . THR B 1 264 ? 22.219 -4.789 -6.93 1 96.5 264 THR B O 1
ATOM 4516 N N . VAL B 1 265 ? 22.938 -6.281 -5.488 1 98.19 265 VAL B N 1
ATOM 4517 C CA . VAL B 1 265 ? 21.703 -7.043 -5.516 1 98.19 265 VAL B CA 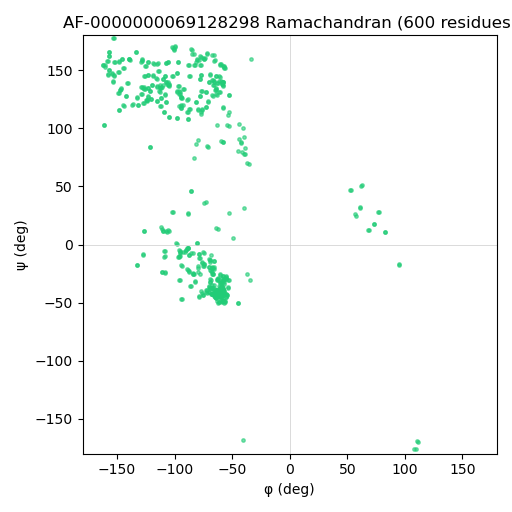1
ATOM 4518 C C . VAL B 1 265 ? 20.547 -6.176 -5.004 1 98.19 265 VAL B C 1
ATOM 4520 O O . VAL B 1 265 ? 20.672 -5.523 -3.963 1 98.19 265 VAL B O 1
ATOM 4523 N N . ALA B 1 266 ? 19.484 -6.113 -5.773 1 98.5 266 ALA B N 1
ATOM 4524 C CA . ALA B 1 266 ? 18.328 -5.324 -5.379 1 98.5 266 ALA B CA 1
ATOM 4525 C C . ALA B 1 266 ? 17.641 -5.93 -4.156 1 98.5 266 ALA B C 1
ATOM 4527 O O . ALA B 1 266 ? 17.562 -7.152 -4.023 1 98.5 266 ALA B O 1
ATOM 4528 N N . PRO B 1 267 ? 17.156 -5.086 -3.23 1 97.38 267 PRO B N 1
ATOM 4529 C CA . PRO B 1 267 ? 16.453 -5.613 -2.057 1 97.38 267 PRO B CA 1
ATOM 4530 C C . PRO B 1 267 ? 15.211 -6.41 -2.424 1 97.38 267 PRO B C 1
ATOM 4532 O O . PRO B 1 267 ? 14.602 -6.164 -3.469 1 97.38 267 PRO B O 1
ATOM 4535 N N . ALA B 1 268 ? 14.805 -7.324 -1.556 1 98.31 268 ALA B N 1
ATOM 4536 C CA . ALA B 1 268 ? 13.672 -8.203 -1.813 1 98.31 268 ALA B CA 1
ATOM 4537 C C . ALA B 1 268 ? 12.359 -7.426 -1.805 1 98.31 268 ALA B C 1
ATOM 4539 O O . ALA B 1 268 ? 11.43 -7.758 -2.545 1 98.31 268 ALA B O 1
ATOM 4540 N N . ARG B 1 269 ? 12.266 -6.383 -1.003 1 97.12 269 ARG B N 1
ATOM 4541 C CA . ARG B 1 269 ? 11.008 -5.715 -0.679 1 97.12 269 ARG B CA 1
ATOM 4542 C C . ARG B 1 269 ? 10.414 -5.039 -1.91 1 97.12 269 ARG B C 1
ATOM 4544 O O . ARG B 1 269 ? 9.25 -4.633 -1.9 1 97.12 269 ARG B O 1
ATOM 4551 N N . GLY B 1 270 ? 11.141 -4.883 -2.949 1 98.19 270 GLY B N 1
ATOM 4552 C CA . GLY B 1 270 ? 10.602 -4.262 -4.148 1 98.19 270 GLY B CA 1
ATOM 4553 C C . GLY B 1 270 ? 10.094 -5.27 -5.164 1 98.19 270 GLY B C 1
ATOM 4554 O O . GLY B 1 270 ? 9.516 -4.891 -6.188 1 98.19 270 GLY B O 1
ATOM 4555 N N . LEU B 1 271 ? 10.305 -6.52 -4.961 1 98.88 271 LEU B N 1
ATOM 4556 C CA . LEU B 1 271 ? 10.047 -7.539 -5.973 1 98.88 271 LEU B CA 1
ATOM 4557 C C . LEU B 1 271 ? 8.695 -8.203 -5.75 1 98.88 271 LEU B C 1
ATOM 4559 O O . LEU B 1 271 ? 8.359 -8.586 -4.625 1 98.88 271 LEU B O 1
ATOM 4563 N N . PHE B 1 272 ? 7.859 -8.32 -6.844 1 98.88 272 PHE B N 1
ATOM 4564 C CA . PHE B 1 272 ? 6.566 -8.992 -6.855 1 98.88 272 PHE B CA 1
ATOM 4565 C C . PHE B 1 272 ? 6.527 -10.07 -7.934 1 98.88 272 PHE B C 1
ATOM 4567 O O . PHE B 1 272 ? 6.816 -9.805 -9.102 1 98.88 272 PHE B O 1
ATOM 4574 N N . LEU B 1 273 ? 6.215 -11.297 -7.559 1 98.88 273 LEU B N 1
ATOM 4575 C CA . LEU B 1 273 ? 5.672 -12.219 -8.547 1 98.88 273 LEU B CA 1
ATOM 4576 C C . LEU B 1 273 ? 4.238 -11.852 -8.914 1 98.88 273 LEU B C 1
ATOM 4578 O O . LEU B 1 273 ? 3.346 -11.914 -8.062 1 98.88 273 LEU B O 1
ATOM 4582 N N . THR B 1 274 ? 3.957 -11.516 -10.18 1 98.5 274 THR B N 1
ATOM 4583 C CA . THR B 1 274 ? 2.643 -10.953 -10.477 1 98.5 274 THR B CA 1
ATOM 4584 C C . THR B 1 274 ? 1.79 -11.961 -11.242 1 98.5 274 THR B C 1
ATOM 4586 O O . THR B 1 274 ? 0.56 -11.883 -11.227 1 98.5 274 THR B O 1
ATOM 4589 N N . ARG B 1 275 ? 2.553 -12.891 -11.93 1 97.94 275 ARG B N 1
ATOM 4590 C CA . ARG B 1 275 ? 1.766 -13.805 -12.758 1 97.94 275 ARG B CA 1
ATOM 4591 C C . ARG B 1 275 ? 2.488 -15.133 -12.945 1 97.94 275 ARG B C 1
ATOM 4593 O O . ARG B 1 275 ? 3.707 -15.164 -13.125 1 97.94 275 ARG B O 1
ATOM 4600 N N . VAL B 1 276 ? 1.766 -16.188 -12.906 1 98.62 276 VAL B N 1
ATOM 4601 C CA . VAL B 1 276 ? 2.15 -17.516 -13.352 1 98.62 276 VAL B CA 1
ATOM 4602 C C . VAL B 1 276 ? 1.149 -18.031 -14.391 1 98.62 276 VAL B C 1
ATOM 4604 O O . VAL B 1 276 ? -0.049 -18.109 -14.117 1 98.62 276 VAL B O 1
ATOM 4607 N N . ASP B 1 277 ? 1.657 -18.375 -15.516 1 98.31 277 ASP B N 1
ATOM 4608 C CA . ASP B 1 277 ? 0.758 -18.766 -16.594 1 98.31 277 ASP B CA 1
ATOM 4609 C C . ASP B 1 277 ? 0.816 -20.266 -16.859 1 98.31 277 ASP B C 1
ATOM 4611 O O . ASP B 1 277 ? 1.883 -20.875 -16.766 1 98.31 277 ASP B O 1
ATOM 4615 N N . TYR B 1 278 ? -0.321 -20.781 -17.203 1 98.44 278 TYR B N 1
ATOM 4616 C CA . TYR B 1 278 ? -0.471 -22.188 -17.578 1 98.44 278 TYR B CA 1
ATOM 4617 C C . TYR B 1 278 ? -1.203 -22.312 -18.922 1 98.44 278 TYR B C 1
ATOM 4619 O O . TYR B 1 278 ? -1.933 -21.391 -19.312 1 98.44 278 TYR B O 1
ATOM 4627 N N . ASN B 1 279 ? -0.97 -23.438 -19.547 1 97.69 279 ASN B N 1
ATOM 4628 C CA . ASN B 1 279 ? -1.829 -23.812 -20.656 1 97.69 279 ASN B CA 1
ATOM 4629 C C . ASN B 1 279 ? -3.225 -24.203 -20.188 1 97.69 279 ASN B C 1
ATOM 4631 O O . ASN B 1 279 ? -3.373 -25.125 -19.375 1 97.69 279 ASN B O 1
ATOM 4635 N N . GLN B 1 280 ? -4.195 -23.547 -20.688 1 95.94 280 GLN B N 1
ATOM 4636 C CA . GLN B 1 280 ? -5.566 -23.797 -20.25 1 95.94 280 GLN B CA 1
ATOM 4637 C C . GLN B 1 280 ? -5.957 -25.25 -20.438 1 95.94 280 GLN B C 1
ATOM 4639 O O . GLN B 1 280 ? -6.711 -25.797 -19.625 1 95.94 280 GLN B O 1
ATOM 4644 N N . ALA B 1 281 ? -5.48 -25.875 -21.375 1 95.31 281 ALA B N 1
ATOM 4645 C CA . ALA B 1 281 ? -5.777 -27.281 -21.656 1 95.31 281 ALA B CA 1
ATOM 4646 C C . ALA B 1 281 ? -5.297 -28.188 -20.531 1 95.31 281 ALA B C 1
ATOM 4648 O O . ALA B 1 281 ? -5.895 -29.219 -20.266 1 95.31 281 ALA B O 1
ATOM 4649 N N . ASP B 1 282 ? -4.25 -27.719 -19.891 1 95.94 282 ASP B N 1
ATOM 4650 C CA . ASP B 1 282 ? -3.68 -28.516 -18.812 1 95.94 282 ASP B CA 1
ATOM 4651 C C . ASP B 1 282 ? -4.543 -28.422 -17.547 1 95.94 282 ASP B C 1
ATOM 4653 O O . ASP B 1 282 ? -4.395 -29.234 -16.641 1 95.94 282 ASP B O 1
ATOM 4657 N N . LEU B 1 283 ? -5.426 -27.453 -17.5 1 96.5 283 LEU B N 1
ATOM 4658 C CA . LEU B 1 283 ? -6.188 -27.188 -16.297 1 96.5 283 LEU B CA 1
ATOM 4659 C C . LEU B 1 283 ? -7.562 -27.844 -16.359 1 96.5 283 LEU B C 1
ATOM 4661 O O . LEU B 1 283 ? -8.281 -27.891 -15.352 1 96.5 283 LEU B O 1
ATOM 4665 N N . GLN B 1 284 ? -7.949 -28.344 -17.516 1 91.75 284 GLN B N 1
ATOM 4666 C CA . GLN B 1 284 ? -9.312 -28.828 -17.719 1 91.75 284 GLN B CA 1
ATOM 4667 C C . GLN B 1 284 ? -9.516 -30.188 -17.062 1 91.75 284 GLN B C 1
ATOM 4669 O O . GLN B 1 284 ? -8.766 -31.125 -17.312 1 91.75 284 GLN B O 1
ATOM 4674 N N . PHE B 1 285 ? -10.375 -30.203 -16.109 1 83.56 285 PHE B N 1
ATOM 4675 C CA . PHE B 1 285 ? -10.82 -31.422 -15.445 1 83.56 285 PHE B CA 1
ATOM 4676 C C . PHE B 1 285 ? -12.102 -31.953 -16.094 1 83.56 285 PHE B C 1
ATOM 4678 O O . PHE B 1 285 ? -13.031 -31.188 -16.344 1 83.56 285 PHE B O 1
ATOM 4685 N N . PRO B 1 286 ? -12.047 -33.281 -16.672 1 68.75 286 PRO B N 1
ATOM 4686 C CA . PRO B 1 286 ? -13.234 -33.812 -17.344 1 68.75 286 PRO B CA 1
ATOM 4687 C C . PRO B 1 286 ? -14.484 -33.75 -16.469 1 68.75 286 PRO B C 1
ATOM 4689 O O . PRO B 1 286 ? -14.398 -33.969 -15.258 1 68.75 286 PRO B O 1
ATOM 4692 N N . GLU B 1 287 ? -15.414 -33 -16.812 1 57.75 287 GLU B N 1
ATOM 4693 C CA . GLU B 1 287 ? -16.719 -33.062 -16.141 1 57.75 287 GLU B CA 1
ATOM 4694 C C . GLU B 1 287 ? -17.297 -34.469 -16.156 1 57.75 287 GLU B C 1
ATOM 4696 O O . GLU B 1 287 ? -17.172 -35.188 -17.141 1 57.75 287 GLU B O 1
ATOM 4701 N N . GLU B 1 288 ? -17.25 -35.188 -15.141 1 51.41 288 GLU B N 1
ATOM 4702 C CA . GLU B 1 288 ? -17.844 -36.5 -15.055 1 51.41 288 GLU B CA 1
ATOM 4703 C C . GLU B 1 288 ? -19.125 -36.594 -15.859 1 51.41 288 GLU B C 1
ATOM 4705 O O . GLU B 1 288 ? -19.609 -37.688 -16.156 1 51.41 288 GLU B O 1
ATOM 4710 N N . GLY B 1 289 ? -19.906 -35.562 -16.031 1 44.16 289 GLY B N 1
ATOM 4711 C CA . GLY B 1 289 ? -21.266 -35.906 -16.422 1 44.16 289 GLY B CA 1
ATOM 4712 C C . GLY B 1 289 ? -21.344 -36.625 -17.75 1 44.16 289 GLY B C 1
ATOM 4713 O O . GLY B 1 289 ? -22.438 -36.906 -18.25 1 44.16 289 GLY B O 1
ATOM 4714 N N . GLU B 1 290 ? -20.453 -36.438 -18.688 1 41.88 290 GLU B N 1
ATOM 4715 C CA . GLU B 1 290 ? -20.984 -37 -19.938 1 41.88 290 GLU B CA 1
ATOM 4716 C C . GLU B 1 290 ? -20.922 -38.531 -19.906 1 41.88 290 GLU B C 1
ATOM 4718 O O . GLU B 1 290 ? -19.938 -39.125 -20.359 1 41.88 290 GLU B O 1
ATOM 4723 N N . GLU B 1 291 ? -21.141 -39.188 -18.766 1 39.69 291 GLU B N 1
ATOM 4724 C CA . GLU B 1 291 ? -21.547 -40.594 -18.922 1 39.69 291 GLU B CA 1
ATOM 4725 C C . GLU B 1 291 ? -22.594 -40.75 -20.016 1 39.69 291 GLU B C 1
ATOM 4727 O O . GLU B 1 291 ? -23.672 -40.156 -19.922 1 39.69 291 GLU B O 1
ATOM 4732 N N . ARG B 1 292 ? -22.188 -41 -21.281 1 40.41 292 ARG B N 1
ATOM 4733 C CA . ARG B 1 292 ? -23.031 -41.406 -22.406 1 40.41 292 ARG B CA 1
ATOM 4734 C C . ARG B 1 292 ? -24.016 -42.5 -21.969 1 40.41 292 ARG B C 1
ATOM 4736 O O . ARG B 1 292 ? -23.609 -43.562 -21.484 1 40.41 292 ARG B O 1
ATOM 4743 N N . GLY B 1 293 ? -25.125 -42.188 -21.328 1 36 293 GLY B N 1
ATOM 4744 C CA . GLY B 1 293 ? -26.234 -43.094 -21.219 1 36 293 GLY B CA 1
ATOM 4745 C C . GLY B 1 293 ? -26.422 -43.938 -22.469 1 36 293 GLY B C 1
ATOM 4746 O O . GLY B 1 293 ? -26.844 -43.438 -23.5 1 36 293 GLY B O 1
ATOM 4747 N N . LEU B 1 294 ? -25.5 -44.875 -22.734 1 36.84 294 LEU B N 1
ATOM 4748 C CA . LEU B 1 294 ? -25.766 -45.938 -23.719 1 36.84 294 LEU B CA 1
ATOM 4749 C C . LEU B 1 294 ? -27.172 -46.469 -23.562 1 36.84 294 LEU B C 1
ATOM 4751 O O . LEU B 1 294 ? -27.547 -47 -22.5 1 36.84 294 LEU B O 1
ATOM 4755 N N . SER B 1 295 ? -28.156 -45.875 -24.203 1 36.91 295 SER B N 1
ATOM 4756 C CA . SER B 1 295 ? -29.469 -46.469 -24.344 1 36.91 295 SER B CA 1
ATOM 4757 C C . SER B 1 295 ? -29.375 -47.938 -24.703 1 36.91 295 SER B C 1
ATOM 4759 O O . SER B 1 295 ? -28.656 -48.312 -25.625 1 36.91 295 SER B O 1
ATOM 4761 N N . PRO B 1 296 ? -29.594 -48.875 -23.781 1 37.56 296 PRO B N 1
ATOM 4762 C CA . PRO B 1 296 ? -29.719 -50.281 -24.141 1 37.56 296 PRO B CA 1
ATOM 4763 C C . PRO B 1 296 ? -30.547 -50.5 -25.406 1 37.56 296 PRO B C 1
ATOM 4765 O O . PRO B 1 296 ? -31.688 -50.062 -25.484 1 37.56 296 PRO B O 1
ATOM 4768 N N . SER B 1 297 ? -29.906 -50.281 -26.578 1 33.28 297 SER B N 1
ATOM 4769 C CA . SER B 1 297 ? -30.656 -50.594 -27.797 1 33.28 297 SER B CA 1
ATOM 4770 C C . SER B 1 297 ? -31.453 -51.906 -27.609 1 33.28 297 SER B C 1
ATOM 4772 O O . SER B 1 297 ? -31.219 -52.656 -26.656 1 33.28 297 SER B O 1
ATOM 4774 N N . VAL B 1 298 ? -32.031 -52.469 -28.812 1 36.91 298 VAL B N 1
ATOM 4775 C CA . VAL B 1 298 ? -33.156 -53.25 -29.359 1 36.91 298 VAL B CA 1
ATOM 4776 C C . VAL B 1 298 ? -32.875 -54.75 -29.172 1 36.91 298 VAL B C 1
ATOM 4778 O O . VAL B 1 298 ? -31.891 -55.281 -29.688 1 36.91 298 VAL B O 1
ATOM 4781 N N . ASN B 1 299 ? -33 -55.219 -27.938 1 31.11 299 ASN B N 1
ATOM 4782 C CA . ASN B 1 299 ? -33.125 -56.656 -27.922 1 31.11 299 ASN B CA 1
ATOM 4783 C C . ASN B 1 299 ? -34.25 -57.156 -28.844 1 31.11 299 ASN B C 1
ATOM 4785 O O . ASN B 1 299 ? -34.688 -58.281 -28.734 1 31.11 299 ASN B O 1
ATOM 4789 N N . PRO B 1 300 ? -34.719 -56.531 -29.953 1 36.69 300 PRO B N 1
ATOM 4790 C CA . PRO B 1 300 ? -35.906 -57.25 -30.391 1 36.69 300 PRO B CA 1
ATOM 4791 C C . PRO B 1 300 ? -35.625 -58.688 -30.812 1 36.69 300 PRO B C 1
ATOM 4793 O O . PRO B 1 300 ? -34.594 -58.938 -31.484 1 36.69 300 PRO B O 1
ATOM 4796 N N . GLU B 1 301 ? -35.875 -59.656 -30.141 1 27.69 301 GLU B N 1
ATOM 4797 C CA . GLU B 1 301 ? -36.094 -61.062 -30.5 1 27.69 301 GLU B CA 1
ATOM 4798 C C . GLU B 1 301 ? -36.906 -61.188 -31.781 1 27.69 301 GLU B C 1
ATOM 4800 O O . GLU B 1 301 ? -37.25 -62.281 -32.188 1 27.69 301 GLU B O 1
ATOM 4805 N N . ASP B 1 302 ? -36.812 -60.219 -32.812 1 23.55 302 ASP B N 1
ATOM 4806 C CA . ASP B 1 302 ? -36.812 -60.969 -34.062 1 23.55 302 ASP B CA 1
ATOM 4807 C C . ASP B 1 302 ? -35.438 -61.469 -34.406 1 23.55 302 ASP B C 1
ATOM 4809 O O . ASP B 1 302 ? -34.438 -60.812 -34.156 1 23.55 302 ASP B O 1
#

InterPro domains:
  IPR001406 Pseudouridine synthase I, TruA [MF_00171] (5-278)
  IPR001406 Pseudouridine synthase I, TruA [PIRSF001430] (5-282)
  IPR001406 Pseudouridine synthase I, TruA [PTHR11142] (5-287)
  IPR001406 Pseudouridine synthase I, TruA [cd02570] (9-278)
  IPR020094 Pseudouridine synthase TruA/RsuA/RluB/E/F, N-terminal [G3DSA:3.30.70.580] (3-119)
  IPR020095 Pseudouridine synthase I, TruA, C-terminal [G3DSA:3.30.70.660] (121-280)
  IPR020097 Pseudouridine synthase I, TruA, alpha/beta domain [PF01416] (11-117)
  IPR020097 Pseudouridine synthase I, TruA, alpha/beta domain [PF01416] (162-279)
  IPR020103 Pseudouridine synthase, catalytic domain superfamily [SSF55120] (3-283)

Secondary structure (DSSP, 8-state):
---EEEEEEEEEE-GGGSS-SSPPPTTT-SS--HHHHHHHHHHTT--SSPP-EEES--PPTT-EEEEEEEEEEEE-GGGPPPPPHHHHHHHHHHHTTTSSEEEEEEEEE-TT--TTTTEEEEEEEEEEE-S-SSGGGS-TTTTTSSEE-S-S---HHHHHHHHHHHSEEEE-GGG----TTGGGS-SEEEEEEEEEEE---GGGGTSSS---EEEEEEEES---TTHHHHHHHHHHHHHTTSS-HHHHHHHHHH--GGGSPTT-PPPGGGEEEEEEEE-HHHH----TT----------TT-/---EEEEEEEEEE-GGGSS-SSPPPTTT-SS--HHHHHHHHHHTT--SSPP-EEES--PPTT-EEEEEEEEEEEE-GGGPPPPPHHHHHHHHHHHTTTSSEEEEEEEEE-TT--TTTTEEEEEEEEEEEES-SSGGGS-TTTTTSSEEES-S---HHHHHHHHHHHSEEEE-GGG----TTGGGS-SEEEEEEEEEEE---GGGGTSSS--EEEEEEEEES---TTHHHHHHHHHHHHHTTSS-HHHHHHHHHH--GGGSPTT-PPPGGGEEEEEEEE-HHHH----TT-------------

Foldseek 3Di:
DQLKFKKKWKKWFQQAQAQWQDADDPPPDPHGHVQVQLQVLLVVQVFPDRWDKAWQATAGRLATAQITMIMIIGHHPPRDHDDAFVVVQVSSCVSCVVHRMHTDTMDTFDPPDGNRPQWQKWKKKFKEKECDPDLVRDPPVCSLAHHYDNHNFFPQVQLFLLQVLQAAWAQLLQLADDDPCVVVDGSTWHKHDWHKDWDDDPCCPPPPDNMTMMMIMIMTSDHHHLNVQLSVLQSRCCRVVVAGSVRSNVSRVVSHNVSRDPPRGHDNSRMYGYDTDGDPVRGDDPDPPPPVPPPPPDPPPD/DQLKFKKKWKKWFQQAQAQWQDADDPPPDPHGHVQVQLQVLLVVQVFPDRWDKAWQATAGRLATAQITMIMIIGHHPPRDHDDAFVRVQVSSCVSCVVHRMHTDTMDTFDPPDGNRPQWQKWKKKFKEKECDPDLVRDPPVCSLAHHYDNHNFFPQVQLFLLQVLQAAWAQLLQLADDDPCVVVDGSTWHKHDWHKDWDDDPCCVPPPDNMTMMMIMIMTSDHHHLNVQLSVLQSRCCRVVVAGSVRSNVSRVVSHNVSRDPPRGHDNSRMYGYDTDGDPVRGDDPDPPPPPPPPPDDPPPD

Organism: Gadus morhua (NCBI:txid8049)

Solvent-accessible surface area (backbone atoms only — not comparable to full-atom values): 31848 Å² total; per-residue (Å²): 132,82,51,58,36,30,32,40,34,31,29,26,33,62,20,71,76,25,56,13,34,51,70,50,62,80,88,73,47,99,39,53,8,51,43,48,54,53,45,50,24,51,53,73,68,53,42,70,54,79,81,58,74,42,62,38,67,84,43,53,48,24,27,28,24,61,22,42,42,26,26,35,61,44,21,48,57,92,74,36,76,63,72,52,40,65,57,46,37,51,53,42,37,63,60,27,65,92,47,63,45,39,55,75,46,42,36,63,29,38,84,82,59,45,45,47,81,53,38,60,29,37,33,36,41,36,31,35,32,27,52,22,79,43,76,75,66,42,55,83,88,41,51,72,54,27,41,67,32,54,47,80,70,61,42,55,69,53,25,38,55,41,29,52,71,58,41,40,77,44,51,42,31,21,37,28,56,92,56,92,57,52,90,78,49,76,49,62,38,47,29,77,38,44,44,69,46,83,46,54,42,56,52,52,81,45,41,94,55,84,48,48,39,32,30,39,39,40,27,21,56,63,79,56,57,61,20,70,34,32,49,47,17,50,39,51,30,28,20,69,66,78,33,52,55,67,53,50,51,47,43,48,70,57,50,30,46,84,68,43,67,83,95,38,63,41,69,39,34,13,33,26,34,36,38,67,40,62,57,68,78,64,44,58,51,82,69,75,69,78,64,75,75,72,68,81,71,78,73,66,81,114,131,82,50,58,39,29,33,41,36,32,29,27,32,62,19,72,75,26,56,14,34,52,69,50,62,82,88,73,46,99,39,54,8,52,43,48,54,54,43,51,24,51,54,74,67,53,41,69,52,79,80,57,76,43,62,38,67,84,44,54,50,24,27,28,24,61,22,42,40,26,26,35,58,45,21,48,57,91,73,36,75,64,73,52,39,66,57,46,36,52,52,40,37,63,61,28,65,92,48,63,43,38,54,74,44,41,36,62,28,39,85,82,59,46,45,48,80,54,39,61,29,35,32,36,40,35,31,34,32,26,51,22,79,43,77,73,67,42,57,84,89,41,50,69,54,28,42,67,32,54,47,77,70,60,41,57,68,54,24,38,54,40,28,53,70,57,42,39,77,44,51,42,31,21,36,28,56,90,54,90,57,52,90,79,49,76,48,62,38,47,29,78,38,44,44,69,45,82,47,53,44,55,53,52,81,43,40,94,56,82,47,49,40,34,30,40,38,37,27,23,56,62,80,56,58,60,21,69,34,33,49,46,17,51,39,50,30,28,19,68,66,77,34,50,57,66,54,52,51,48,42,50,71,59,51,30,47,83,67,45,67,83,94,37,61,39,68,39,35,13,33,28,34,36,38,68,39,63,57,70,78,63,44,59,50,84,69,73,73,77,64,76,76,74,70,82,72,82,71,66,85,115

Radius of gyration: 29.27 Å; Cα contacts (8 Å, |Δi|>4): 1314; chains: 2; bounding box: 76×125×65 Å

pLDDT: mean 92.01, std 14.74, range [23.55, 98.94]